Protein AF-A0A9P6A253-F1 (afdb_monomer)

Radius of gyration: 25.04 Å; Cα contacts (8 Å, |Δi|>4): 615; chains: 1; bounding box: 52×41×84 Å

Structure (mmCIF, N/CA/C/O backbone):
data_AF-A0A9P6A253-F1
#
_entry.id   AF-A0A9P6A253-F1
#
loop_
_atom_site.group_PDB
_atom_site.id
_atom_site.type_symbol
_atom_site.label_atom_id
_atom_site.lab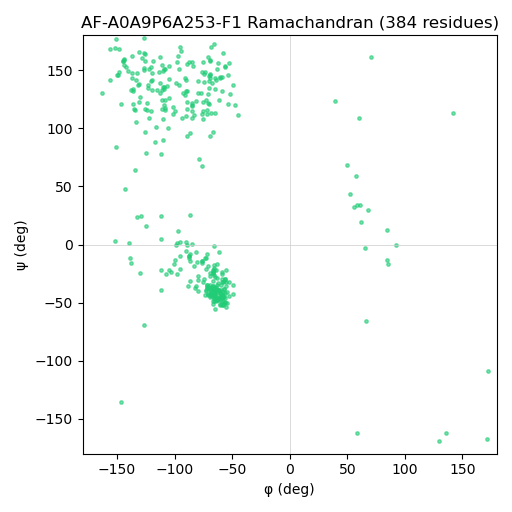el_alt_id
_atom_site.label_comp_id
_atom_site.label_asym_id
_atom_site.label_entity_id
_atom_site.label_seq_id
_atom_site.pdbx_PDB_ins_code
_atom_site.Cartn_x
_atom_site.Cartn_y
_atom_site.Cartn_z
_atom_site.occupancy
_atom_site.B_iso_or_equiv
_atom_site.auth_seq_id
_atom_site.auth_comp_id
_atom_site.auth_asym_id
_atom_site.auth_atom_id
_atom_site.pdbx_PDB_model_num
ATOM 1 N N . MET A 1 1 ? 10.309 4.441 51.495 1.00 34.41 1 MET A N 1
ATOM 2 C CA . MET A 1 1 ? 10.577 3.086 50.970 1.00 34.41 1 MET A CA 1
ATOM 3 C C . MET A 1 1 ? 9.516 2.780 49.929 1.00 34.41 1 MET A C 1
ATOM 5 O O . MET A 1 1 ? 8.402 2.466 50.321 1.00 34.41 1 MET A O 1
ATOM 9 N N . LEU A 1 2 ? 9.832 2.915 48.638 1.00 31.84 2 LEU A N 1
ATOM 10 C CA . LEU A 1 2 ? 9.030 2.256 47.601 1.00 31.84 2 LEU A CA 1
ATOM 11 C C . LEU A 1 2 ? 9.184 0.748 47.802 1.00 31.84 2 LEU A C 1
ATOM 13 O O . LEU A 1 2 ? 10.292 0.277 48.083 1.00 31.84 2 LEU A O 1
ATOM 17 N N . THR A 1 3 ? 8.082 0.005 47.760 1.00 35.00 3 THR A N 1
ATOM 18 C CA . THR A 1 3 ? 8.149 -1.430 48.049 1.00 35.00 3 THR A CA 1
ATOM 19 C C . THR A 1 3 ? 8.785 -2.162 46.869 1.00 35.00 3 THR A C 1
ATOM 21 O O . THR A 1 3 ? 8.600 -1.783 45.713 1.00 35.00 3 THR A O 1
ATOM 24 N N . LYS A 1 4 ? 9.541 -3.238 47.137 1.00 34.53 4 LYS A N 1
ATOM 25 C CA . LYS A 1 4 ? 10.198 -4.029 46.077 1.00 34.53 4 LYS A CA 1
ATOM 26 C C . LYS A 1 4 ? 9.218 -4.545 45.011 1.00 34.53 4 LYS A C 1
ATOM 28 O O . LYS A 1 4 ? 9.653 -4.833 43.907 1.00 34.53 4 LYS A O 1
ATOM 33 N N . ILE A 1 5 ? 7.927 -4.645 45.329 1.00 37.88 5 ILE A N 1
ATOM 34 C CA . ILE A 1 5 ? 6.877 -5.136 44.431 1.00 37.88 5 ILE A CA 1
ATOM 35 C C . ILE A 1 5 ? 6.586 -4.123 43.311 1.00 37.88 5 ILE A C 1
ATOM 37 O O . ILE A 1 5 ? 6.539 -4.514 42.150 1.00 37.88 5 ILE A O 1
ATOM 41 N N . GLU A 1 6 ? 6.497 -2.825 43.614 1.00 33.41 6 GLU A N 1
ATOM 42 C CA . GLU A 1 6 ? 6.322 -1.779 42.588 1.00 33.41 6 GLU A CA 1
ATOM 43 C C . GLU A 1 6 ? 7.568 -1.651 41.703 1.00 33.41 6 GLU A C 1
ATOM 45 O O . GLU A 1 6 ? 7.459 -1.523 40.486 1.00 33.41 6 GLU A O 1
ATOM 50 N N . ALA A 1 7 ? 8.763 -1.774 42.290 1.00 30.56 7 ALA A N 1
ATOM 51 C CA . ALA A 1 7 ? 10.008 -1.807 41.524 1.00 30.56 7 ALA A CA 1
ATOM 52 C C . ALA A 1 7 ? 10.088 -3.034 40.593 1.00 30.56 7 ALA A C 1
ATOM 54 O O . ALA A 1 7 ? 10.577 -2.910 39.475 1.00 30.56 7 ALA A O 1
ATOM 55 N N . ILE A 1 8 ? 9.579 -4.198 41.013 1.00 31.77 8 ILE A N 1
ATOM 56 C CA . ILE A 1 8 ? 9.502 -5.404 40.171 1.00 31.77 8 ILE A CA 1
ATOM 57 C C . ILE A 1 8 ? 8.431 -5.263 39.081 1.00 31.77 8 ILE A C 1
ATOM 59 O O . ILE A 1 8 ? 8.665 -5.725 37.971 1.00 31.77 8 ILE A O 1
ATOM 63 N N . ALA A 1 9 ? 7.309 -4.581 39.333 1.00 34.91 9 ALA A N 1
ATOM 64 C CA . ALA A 1 9 ? 6.329 -4.273 38.288 1.00 34.91 9 ALA A CA 1
ATOM 65 C C . ALA A 1 9 ? 6.906 -3.313 37.227 1.00 34.91 9 ALA A C 1
ATOM 67 O O . ALA A 1 9 ? 6.755 -3.550 36.030 1.00 34.91 9 ALA A O 1
ATOM 68 N N . VAL A 1 10 ? 7.639 -2.275 37.651 1.00 33.97 10 VAL A N 1
ATOM 69 C CA . VAL A 1 10 ? 8.298 -1.324 36.739 1.00 33.97 10 VAL A CA 1
ATOM 70 C C . VAL A 1 10 ? 9.458 -1.974 35.971 1.00 33.97 10 VAL A C 1
ATOM 72 O O . VAL A 1 10 ? 9.550 -1.777 34.763 1.00 33.97 10 VAL A O 1
ATOM 75 N N . LEU A 1 11 ? 10.303 -2.797 36.610 1.00 31.00 11 LEU A N 1
ATOM 76 C CA . LEU A 1 11 ? 11.349 -3.546 35.893 1.00 31.00 11 LEU A CA 1
ATOM 77 C C . LEU A 1 11 ? 10.775 -4.651 34.992 1.00 31.00 11 LEU A C 1
ATOM 79 O O . LEU A 1 11 ? 11.265 -4.828 33.882 1.00 31.00 11 LEU A O 1
ATOM 83 N N . GLY A 1 12 ? 9.731 -5.365 35.421 1.00 30.64 12 GLY A N 1
ATOM 84 C CA . GLY A 1 12 ? 9.059 -6.384 34.609 1.00 30.64 12 GLY A CA 1
ATOM 85 C C . GLY A 1 12 ? 8.433 -5.793 33.344 1.00 30.64 12 GLY A C 1
ATOM 86 O O . GLY A 1 12 ? 8.578 -6.355 32.265 1.00 30.64 12 GLY A O 1
ATOM 87 N N . CYS A 1 13 ? 7.843 -4.599 33.450 1.00 39.53 13 CYS A N 1
ATOM 88 C CA . CYS A 1 13 ? 7.313 -3.841 32.314 1.00 39.53 13 CYS A CA 1
ATOM 89 C C . CYS A 1 13 ? 8.412 -3.153 31.463 1.00 39.53 13 CYS A C 1
ATOM 91 O O . CYS A 1 13 ? 8.151 -2.726 30.340 1.00 39.53 13 CYS A O 1
ATOM 93 N N . MET A 1 14 ? 9.658 -3.053 31.948 1.00 37.88 14 MET A N 1
ATOM 94 C CA . MET A 1 14 ? 10.822 -2.673 31.123 1.00 37.88 14 MET A CA 1
ATOM 95 C C . MET A 1 14 ? 11.428 -3.855 30.348 1.00 37.88 14 MET A C 1
ATOM 97 O O . MET A 1 14 ? 12.161 -3.625 29.392 1.00 37.88 14 MET A O 1
ATOM 101 N N . LEU A 1 15 ? 11.144 -5.098 30.747 1.00 40.91 15 LEU A N 1
ATOM 102 C CA . LEU A 1 15 ? 11.802 -6.313 30.244 1.00 40.91 15 LEU A CA 1
ATOM 103 C C . LEU A 1 15 ? 11.144 -6.939 29.001 1.00 40.91 15 LEU A C 1
ATOM 105 O O . LEU A 1 15 ? 11.637 -7.948 28.507 1.00 40.91 15 LEU A O 1
ATOM 109 N N . LEU A 1 16 ? 10.054 -6.347 28.504 1.00 48.78 16 LEU A N 1
ATOM 110 C CA . LEU A 1 16 ? 9.243 -6.857 27.390 1.00 48.78 16 LEU A CA 1
ATOM 111 C C . LEU A 1 16 ? 8.920 -5.793 26.327 1.00 48.78 16 LEU A C 1
ATOM 113 O O . LEU A 1 16 ? 7.956 -5.938 25.584 1.00 48.78 16 LEU A O 1
ATOM 117 N N . LEU A 1 17 ? 9.728 -4.729 26.214 1.00 57.25 17 LEU A N 1
ATOM 118 C CA . LEU A 1 17 ? 9.681 -3.942 24.981 1.00 57.25 17 LEU A CA 1
ATOM 119 C C . LEU A 1 17 ? 10.327 -4.752 23.867 1.00 57.25 17 LEU A C 1
ATOM 121 O O . LEU A 1 17 ? 11.535 -4.985 23.887 1.00 57.25 17 LEU A O 1
ATOM 125 N N . ILE A 1 18 ? 9.513 -5.107 22.880 1.00 68.88 18 ILE A N 1
ATOM 126 C CA . ILE A 1 18 ? 9.985 -5.338 21.523 1.00 68.88 18 ILE A CA 1
ATOM 127 C C . ILE A 1 18 ? 10.752 -4.078 21.108 1.00 68.88 18 ILE A C 1
ATOM 129 O O . ILE A 1 18 ? 10.243 -2.957 21.178 1.00 68.88 18 ILE A O 1
ATOM 133 N N . VAL A 1 19 ? 12.023 -4.262 20.767 1.00 77.94 19 VAL A N 1
ATOM 134 C CA . VAL A 1 19 ? 12.901 -3.203 20.273 1.00 77.94 19 VAL A CA 1
ATOM 135 C C . VAL A 1 19 ? 13.102 -3.486 18.800 1.00 77.94 19 VAL A C 1
ATOM 137 O O . VAL A 1 19 ? 13.682 -4.517 18.456 1.00 77.94 19 VAL A O 1
ATOM 140 N N . LEU A 1 20 ? 12.638 -2.579 17.937 1.00 85.12 20 LEU A N 1
ATOM 141 C CA . LEU A 1 20 ? 12.891 -2.711 16.508 1.00 85.12 20 LEU A CA 1
ATOM 142 C C . LEU A 1 20 ? 14.395 -2.802 16.225 1.00 85.12 20 LEU A C 1
ATOM 144 O O . LEU A 1 20 ? 15.208 -2.226 16.961 1.00 85.12 20 LEU A O 1
ATOM 148 N N . PRO A 1 21 ? 14.783 -3.450 15.116 1.00 89.88 21 PRO A N 1
ATOM 149 C CA . PRO A 1 21 ? 16.164 -3.449 14.672 1.00 89.88 21 PRO A CA 1
ATOM 150 C C . PRO A 1 21 ? 16.733 -2.028 14.547 1.00 89.88 21 PRO A C 1
ATOM 152 O O . PRO A 1 21 ? 16.005 -1.054 14.341 1.00 89.88 21 PRO A O 1
ATOM 155 N N . SER A 1 22 ? 18.061 -1.900 14.629 1.00 92.50 22 SER A N 1
ATOM 156 C CA . SER A 1 22 ? 18.736 -0.622 14.354 1.00 92.50 22 SER A CA 1
ATOM 157 C C . SER A 1 22 ? 18.389 -0.108 12.951 1.00 92.50 22 SER A C 1
ATOM 159 O O . SER A 1 22 ? 18.183 -0.922 12.056 1.00 92.50 22 SER A O 1
ATOM 161 N N . LEU A 1 23 ? 18.417 1.208 12.711 1.00 93.19 23 LEU A N 1
ATOM 162 C CA . LEU A 1 23 ? 18.104 1.799 11.394 1.00 93.19 23 LEU A CA 1
ATOM 163 C C . LEU A 1 23 ? 18.857 1.141 10.218 1.00 93.19 23 LEU A C 1
ATOM 165 O O . LEU A 1 23 ? 18.297 0.971 9.141 1.00 93.19 23 LEU A O 1
ATOM 169 N N . ARG A 1 24 ? 20.110 0.708 10.427 1.00 95.75 24 ARG A N 1
ATOM 170 C CA . ARG A 1 24 ? 20.897 -0.018 9.412 1.00 95.75 24 ARG A CA 1
ATOM 171 C C . ARG A 1 24 ? 20.328 -1.404 9.092 1.00 95.75 24 ARG A C 1
ATOM 173 O O . ARG A 1 24 ? 20.419 -1.856 7.957 1.00 95.75 24 ARG A O 1
ATOM 180 N N . GLU A 1 25 ? 19.783 -2.077 10.095 1.00 95.69 25 GLU A N 1
ATOM 181 C CA . GLU A 1 25 ? 19.181 -3.401 9.957 1.00 95.69 25 GLU A CA 1
ATOM 182 C C . GLU A 1 25 ? 17.745 -3.306 9.425 1.00 95.69 25 GLU A C 1
ATOM 184 O O . GLU A 1 25 ? 17.367 -4.100 8.572 1.00 95.69 25 GLU A O 1
ATOM 189 N N . GLN A 1 26 ? 16.985 -2.275 9.817 1.00 94.81 26 GLN A N 1
ATOM 190 C CA . GLN A 1 26 ? 15.714 -1.939 9.163 1.00 94.81 26 GLN A CA 1
ATOM 191 C C . GLN A 1 26 ? 15.925 -1.679 7.666 1.00 94.81 26 GLN A C 1
ATOM 193 O O . GLN A 1 26 ? 15.189 -2.218 6.848 1.00 94.81 26 GLN A O 1
ATOM 198 N N . ALA A 1 27 ? 16.968 -0.926 7.293 1.00 96.44 27 ALA A N 1
ATOM 199 C CA . ALA A 1 27 ? 17.306 -0.689 5.892 1.00 96.44 27 ALA A CA 1
ATOM 200 C C . ALA A 1 27 ? 17.585 -1.995 5.122 1.00 96.44 27 ALA A C 1
ATOM 202 O O . ALA A 1 27 ? 17.047 -2.176 4.035 1.00 96.44 27 ALA A O 1
ATOM 203 N N . ARG A 1 28 ? 18.340 -2.938 5.714 1.00 97.75 28 ARG A N 1
ATOM 204 C CA . ARG A 1 28 ? 18.569 -4.276 5.133 1.00 97.75 28 ARG A CA 1
ATOM 205 C C . ARG A 1 28 ? 17.255 -5.035 4.908 1.00 97.75 28 ARG A C 1
ATOM 207 O O . ARG A 1 28 ? 17.060 -5.593 3.836 1.00 97.75 28 ARG A O 1
ATOM 214 N N . ILE A 1 29 ? 16.365 -5.039 5.901 1.00 96.00 29 ILE A N 1
ATOM 215 C CA . ILE A 1 29 ? 15.065 -5.728 5.842 1.00 96.00 29 ILE A CA 1
ATOM 216 C C . ILE A 1 29 ? 14.169 -5.121 4.747 1.00 96.00 29 ILE A C 1
ATOM 218 O O . ILE A 1 29 ? 13.635 -5.849 3.913 1.00 96.00 29 ILE A O 1
ATOM 222 N N . LEU A 1 30 ? 14.067 -3.788 4.697 1.00 95.19 30 LEU A N 1
ATOM 223 C CA . LEU A 1 30 ? 13.322 -3.061 3.663 1.00 95.19 30 LEU A CA 1
ATOM 224 C C . LEU A 1 30 ? 13.866 -3.357 2.255 1.00 95.19 30 LEU A C 1
ATOM 226 O O . LEU A 1 30 ? 13.086 -3.601 1.332 1.00 95.19 30 LEU A O 1
ATOM 230 N N . ASP A 1 31 ? 15.193 -3.383 2.092 1.00 97.75 31 ASP A N 1
ATOM 231 C CA . ASP A 1 31 ? 15.840 -3.729 0.826 1.00 97.75 31 ASP A CA 1
ATOM 232 C C . ASP A 1 31 ? 15.578 -5.185 0.409 1.00 97.75 31 ASP A C 1
ATOM 234 O O . ASP A 1 31 ? 15.313 -5.438 -0.766 1.00 97.75 31 ASP A O 1
ATOM 238 N N . GLU A 1 32 ? 15.571 -6.137 1.344 1.00 97.75 32 GLU A N 1
ATOM 239 C CA . GLU A 1 32 ? 15.253 -7.543 1.059 1.00 97.75 32 GLU A CA 1
ATOM 240 C C . GLU A 1 32 ? 13.795 -7.746 0.635 1.00 97.75 32 GLU A C 1
ATOM 242 O O . GLU A 1 32 ? 13.525 -8.523 -0.289 1.00 97.75 32 GLU A O 1
ATOM 247 N N . TRP A 1 33 ? 12.857 -7.013 1.244 1.00 97.00 33 TRP A N 1
ATOM 248 C CA . TRP A 1 33 ? 11.451 -7.031 0.842 1.00 97.00 33 TRP A CA 1
ATOM 249 C C . TRP A 1 33 ? 11.220 -6.401 -0.535 1.00 97.00 33 TRP A C 1
ATOM 251 O O . TRP A 1 33 ? 10.500 -6.957 -1.368 1.00 97.00 33 TRP A O 1
ATOM 261 N N . LYS A 1 34 ? 11.850 -5.252 -0.793 1.00 96.31 34 LYS A N 1
ATOM 262 C CA . LYS A 1 34 ? 11.895 -4.594 -2.106 1.00 96.31 34 LYS A CA 1
ATOM 263 C C . LYS A 1 34 ? 12.454 -5.550 -3.164 1.00 96.31 34 LYS A C 1
ATOM 265 O O . LYS A 1 34 ? 11.806 -5.773 -4.183 1.00 96.31 34 LYS A O 1
ATOM 270 N N . ASP A 1 35 ? 13.586 -6.202 -2.900 1.00 97.19 35 ASP A N 1
ATOM 271 C CA . ASP A 1 35 ? 14.174 -7.176 -3.825 1.00 97.19 35 ASP A CA 1
ATOM 272 C C . ASP A 1 35 ? 13.261 -8.400 -4.039 1.00 97.19 35 ASP A C 1
ATOM 274 O O . ASP A 1 35 ? 13.204 -8.940 -5.144 1.00 97.19 35 ASP A O 1
ATOM 278 N N . ALA A 1 36 ? 12.519 -8.845 -3.017 1.00 97.06 36 ALA A N 1
ATOM 279 C CA . ALA A 1 36 ? 11.528 -9.916 -3.150 1.00 97.06 36 ALA A CA 1
ATOM 280 C C . ALA A 1 36 ? 10.358 -9.524 -4.064 1.00 97.06 36 ALA A C 1
ATOM 282 O O . ALA A 1 36 ? 9.999 -10.302 -4.952 1.00 97.06 36 ALA A O 1
ATOM 283 N N . ARG A 1 37 ? 9.821 -8.305 -3.915 1.00 96.00 37 ARG A N 1
ATOM 284 C CA . ARG A 1 37 ? 8.790 -7.763 -4.814 1.00 96.00 37 ARG A CA 1
ATOM 285 C C . ARG A 1 37 ? 9.311 -7.610 -6.242 1.00 96.00 37 ARG A C 1
ATOM 287 O O . ARG A 1 37 ? 8.662 -8.080 -7.175 1.00 96.00 37 ARG A O 1
ATOM 294 N N . ILE A 1 38 ? 10.514 -7.056 -6.420 1.00 96.19 38 ILE A N 1
ATOM 295 C CA . ILE A 1 38 ? 11.165 -6.913 -7.732 1.00 96.19 38 ILE A CA 1
ATOM 296 C C . ILE A 1 38 ? 11.329 -8.272 -8.430 1.00 96.19 38 ILE A C 1
ATOM 298 O O . ILE A 1 38 ? 10.987 -8.401 -9.607 1.00 96.19 38 ILE A O 1
ATOM 302 N N . ARG A 1 39 ? 11.778 -9.314 -7.712 1.00 96.00 39 ARG A N 1
ATOM 303 C CA . ARG A 1 39 ? 11.898 -10.681 -8.259 1.00 96.00 39 ARG A CA 1
ATOM 304 C C . ARG A 1 39 ? 10.569 -11.257 -8.767 1.00 96.00 39 ARG A C 1
ATOM 306 O O . ARG A 1 39 ? 10.599 -12.132 -9.629 1.00 96.00 39 ARG A O 1
ATOM 313 N N . ASN A 1 40 ? 9.426 -10.777 -8.273 1.00 95.81 40 ASN A N 1
ATOM 314 C CA . ASN A 1 40 ? 8.099 -11.229 -8.696 1.00 95.81 40 ASN A CA 1
ATOM 315 C C . ASN A 1 40 ? 7.535 -10.468 -9.917 1.00 95.81 40 ASN A C 1
ATOM 317 O O . ASN A 1 40 ? 6.558 -10.922 -10.511 1.00 95.81 40 ASN A O 1
ATOM 321 N N . ILE A 1 41 ? 8.141 -9.351 -10.344 1.00 96.06 41 ILE A N 1
ATOM 322 C CA . ILE A 1 41 ? 7.638 -8.545 -11.475 1.00 96.06 41 ILE A CA 1
ATOM 323 C C . ILE A 1 41 ? 7.434 -9.367 -12.766 1.00 96.06 41 ILE A C 1
ATOM 325 O O . ILE A 1 41 ? 6.390 -9.187 -13.391 1.00 96.06 41 ILE A O 1
ATOM 329 N N . PRO A 1 42 ? 8.309 -10.315 -13.168 1.00 95.00 42 PRO A N 1
ATOM 330 C CA . PRO A 1 42 ? 8.055 -11.161 -14.339 1.00 95.00 42 PRO A CA 1
ATOM 331 C C . PRO A 1 42 ? 6.766 -11.996 -14.247 1.00 95.00 42 PRO A C 1
ATOM 333 O O . PRO A 1 42 ? 6.105 -12.208 -15.265 1.00 95.00 42 PRO A O 1
ATOM 336 N N . ASN A 1 43 ? 6.370 -12.426 -13.043 1.00 95.44 43 ASN A N 1
ATOM 337 C CA . ASN A 1 43 ? 5.104 -13.131 -12.832 1.00 95.44 43 ASN A CA 1
ATOM 338 C C . ASN A 1 43 ? 3.912 -12.176 -12.956 1.00 95.44 43 ASN A C 1
ATOM 340 O O . ASN A 1 43 ? 2.907 -12.549 -13.553 1.00 95.44 43 ASN A O 1
ATOM 344 N N . LEU A 1 44 ? 4.023 -10.945 -12.441 1.00 96.25 44 LEU A N 1
ATOM 345 C CA . LEU A 1 44 ? 2.980 -9.922 -12.581 1.00 96.25 44 LEU A CA 1
ATOM 346 C C . LEU A 1 44 ? 2.808 -9.479 -14.044 1.00 96.25 44 LEU A C 1
ATOM 348 O O . LEU A 1 44 ? 1.681 -9.403 -14.524 1.00 96.25 44 LEU A O 1
ATOM 352 N N . LEU A 1 45 ? 3.909 -9.276 -14.775 1.00 96.56 45 LEU A N 1
ATOM 353 C CA . LEU A 1 45 ? 3.909 -9.030 -16.222 1.00 96.56 45 LEU A CA 1
ATOM 354 C C . LEU A 1 45 ? 3.159 -10.144 -16.971 1.00 96.56 45 LEU A C 1
ATOM 356 O O . LEU A 1 45 ? 2.234 -9.867 -17.733 1.00 96.56 45 LEU A O 1
ATOM 360 N N . GLY A 1 46 ? 3.490 -11.410 -16.688 1.00 96.00 46 GLY A N 1
ATOM 361 C CA . GLY A 1 46 ? 2.794 -12.567 -17.259 1.00 96.00 46 GLY A CA 1
ATOM 362 C C . GLY A 1 46 ? 1.314 -12.659 -16.864 1.00 96.00 46 GLY A C 1
ATOM 363 O O . GLY A 1 46 ? 0.475 -12.934 -17.718 1.00 96.00 46 GLY A O 1
ATOM 364 N N . LYS A 1 47 ? 0.976 -12.385 -15.595 1.00 95.94 47 LYS A N 1
ATOM 365 C CA . LYS A 1 47 ? -0.402 -12.374 -15.069 1.00 95.94 47 LYS A CA 1
ATOM 366 C C . LYS A 1 47 ? -1.280 -11.350 -15.786 1.00 95.94 47 LYS A C 1
ATOM 368 O O . LYS A 1 47 ? -2.440 -11.636 -16.070 1.00 95.94 47 LYS A O 1
ATOM 373 N N . TYR A 1 48 ? -0.724 -10.173 -16.064 1.00 96.00 48 TYR A N 1
ATOM 374 C CA . TYR A 1 48 ? -1.438 -9.044 -16.654 1.00 96.00 48 TYR A CA 1
ATOM 375 C C . TYR A 1 48 ? -1.306 -8.936 -18.180 1.00 96.00 48 TYR A C 1
ATOM 377 O O . TYR A 1 48 ? -1.882 -8.024 -18.767 1.00 96.00 48 TYR A O 1
ATOM 385 N N . GLY A 1 49 ? -0.606 -9.871 -18.833 1.00 94.62 49 GLY A N 1
ATOM 386 C CA . GLY A 1 49 ? -0.454 -9.890 -20.292 1.00 94.62 49 GLY A CA 1
ATOM 387 C C . GLY A 1 49 ? 0.386 -8.732 -20.839 1.00 94.62 49 GLY A C 1
ATOM 388 O O . GLY A 1 49 ? 0.151 -8.284 -21.955 1.00 94.62 49 GLY A O 1
ATOM 389 N N . VAL A 1 50 ? 1.340 -8.236 -20.047 1.00 94.31 50 VAL A N 1
ATOM 390 C CA . VAL A 1 50 ? 2.205 -7.097 -20.377 1.00 94.31 50 VAL A CA 1
ATOM 391 C C . VAL A 1 50 ? 3.627 -7.603 -20.631 1.00 94.31 50 VAL A C 1
ATOM 393 O O . VAL A 1 50 ? 4.157 -8.389 -19.844 1.00 94.31 50 VAL A O 1
ATOM 396 N N . ASP A 1 51 ? 4.273 -7.143 -21.705 1.00 94.94 51 ASP A N 1
ATOM 397 C CA . ASP A 1 51 ? 5.646 -7.554 -22.027 1.00 94.94 51 ASP A CA 1
ATOM 398 C C . ASP A 1 51 ? 6.715 -6.772 -21.244 1.00 94.94 51 ASP A C 1
ATOM 400 O O . ASP A 1 51 ? 7.720 -7.355 -20.815 1.00 94.94 51 ASP A O 1
ATOM 404 N N . GLY A 1 52 ? 6.494 -5.473 -21.012 1.00 95.69 52 GLY A N 1
ATOM 405 C CA . GLY A 1 52 ? 7.360 -4.646 -20.172 1.00 95.69 52 GLY A CA 1
ATOM 406 C C . GLY A 1 52 ? 6.642 -3.567 -19.362 1.00 95.69 52 GLY A C 1
ATOM 407 O O . GLY A 1 52 ? 5.539 -3.138 -19.682 1.00 95.69 52 GLY A O 1
ATOM 408 N N . TRP A 1 53 ? 7.284 -3.116 -18.289 1.00 96.12 53 TRP A N 1
ATOM 409 C CA . TRP A 1 53 ? 6.792 -2.058 -17.410 1.00 96.12 53 TRP A CA 1
ATOM 410 C C . TRP A 1 53 ? 7.839 -0.954 -17.322 1.00 96.12 53 TRP A C 1
ATOM 412 O O . TRP A 1 53 ? 8.959 -1.195 -16.863 1.00 96.12 53 TRP A O 1
ATOM 422 N N . LEU A 1 54 ? 7.482 0.235 -17.810 1.00 94.81 54 LEU A N 1
ATOM 423 C CA . LEU A 1 54 ? 8.364 1.394 -17.870 1.00 94.81 54 LEU A CA 1
ATOM 424 C C . LEU A 1 54 ? 7.987 2.412 -16.792 1.00 94.81 54 LEU A C 1
ATOM 426 O O . LEU A 1 54 ? 6.858 2.893 -16.739 1.00 94.81 54 LEU A O 1
ATOM 430 N N . MET A 1 55 ? 8.973 2.794 -15.988 1.00 93.12 55 MET A N 1
ATOM 431 C CA . MET A 1 55 ? 8.929 3.947 -15.095 1.00 93.12 55 MET A CA 1
ATOM 432 C C . MET A 1 55 ? 9.869 5.028 -15.634 1.00 93.12 55 MET A C 1
ATOM 434 O O . MET A 1 55 ? 11.008 4.729 -15.990 1.00 93.12 55 MET A O 1
ATOM 438 N N . SER A 1 56 ? 9.419 6.282 -15.648 1.00 91.62 56 SER A N 1
ATOM 439 C CA . SER A 1 56 ? 10.253 7.468 -15.888 1.00 91.62 56 SER A CA 1
ATOM 440 C C . SER A 1 56 ? 9.864 8.543 -14.890 1.00 91.62 56 SER A C 1
ATOM 442 O O . SER A 1 56 ? 8.679 8.802 -14.690 1.00 91.62 56 SER A O 1
ATOM 444 N N . GLN A 1 57 ? 10.862 9.136 -14.251 1.00 91.44 57 GLN A N 1
ATOM 445 C CA . GLN A 1 57 ? 10.678 10.071 -13.148 1.00 91.44 57 GLN A CA 1
ATOM 446 C C . GLN A 1 57 ? 11.878 11.003 -13.016 1.00 91.44 57 GLN A C 1
ATOM 448 O O . GLN A 1 57 ? 12.941 10.737 -13.587 1.00 91.44 57 GLN A O 1
ATOM 453 N N . ARG A 1 58 ? 11.744 12.057 -12.206 1.00 90.44 58 ARG A N 1
ATOM 454 C CA . ARG A 1 58 ? 12.865 12.931 -11.838 1.00 90.44 58 ARG A CA 1
ATOM 455 C C . ARG A 1 58 ? 12.929 13.157 -10.332 1.00 90.44 58 ARG A C 1
ATOM 457 O O . ARG A 1 58 ? 11.963 12.900 -9.630 1.00 90.44 58 ARG A O 1
ATOM 464 N N . GLU A 1 59 ? 14.057 13.686 -9.884 1.00 89.69 59 GLU A N 1
ATOM 465 C CA . GLU A 1 59 ? 14.263 14.261 -8.549 1.00 89.69 59 GLU A CA 1
ATOM 466 C C . GLU A 1 59 ? 13.125 15.221 -8.166 1.00 89.69 59 GLU A C 1
ATOM 468 O O . GLU A 1 59 ? 12.877 16.203 -8.875 1.00 89.69 59 GLU A O 1
ATOM 473 N N . HIS A 1 60 ? 12.423 14.902 -7.075 1.00 88.00 60 HIS A N 1
ATOM 474 C CA . HIS A 1 60 ? 11.222 15.587 -6.573 1.00 88.00 60 HIS A CA 1
ATOM 475 C C . HIS A 1 60 ? 10.008 15.557 -7.533 1.00 88.00 60 HIS A C 1
ATOM 477 O O . HIS A 1 60 ? 9.091 16.381 -7.438 1.00 88.00 60 HIS A O 1
ATOM 483 N N . ALA A 1 61 ? 10.014 14.624 -8.484 1.00 88.94 61 ALA A N 1
ATOM 484 C CA . ALA A 1 61 ? 8.935 14.287 -9.408 1.00 88.94 61 ALA A CA 1
ATOM 485 C C . ALA A 1 61 ? 8.918 12.761 -9.642 1.00 88.94 61 ALA A C 1
ATOM 487 O O . ALA A 1 61 ? 8.923 12.280 -10.781 1.00 88.94 61 ALA A O 1
ATOM 488 N N . GLU A 1 62 ? 8.984 12.023 -8.536 1.00 90.00 62 GLU A N 1
ATOM 489 C CA . GLU A 1 62 ? 8.967 10.567 -8.451 1.00 90.00 62 GLU A CA 1
ATOM 490 C C . GLU A 1 62 ? 7.625 9.988 -8.928 1.00 90.00 62 GLU A C 1
ATOM 492 O O . GLU A 1 62 ? 6.559 10.541 -8.645 1.00 90.00 62 GLU A O 1
ATOM 497 N N . ASP A 1 63 ? 7.657 8.840 -9.611 1.00 90.12 63 ASP A N 1
ATOM 498 C CA . ASP A 1 63 ? 6.433 8.057 -9.822 1.00 90.12 63 ASP A CA 1
ATOM 499 C C . ASP A 1 63 ? 5.987 7.468 -8.475 1.00 90.12 63 ASP A C 1
ATOM 501 O O . ASP A 1 63 ? 6.824 7.099 -7.653 1.00 90.12 63 ASP A O 1
ATOM 505 N N . VAL A 1 64 ? 4.681 7.329 -8.231 1.00 87.19 64 VAL A N 1
ATOM 506 C CA . VAL A 1 64 ? 4.180 6.770 -6.960 1.00 87.19 64 VAL A CA 1
ATOM 507 C C . VAL A 1 64 ? 4.758 5.383 -6.658 1.00 87.19 64 VAL A C 1
ATOM 509 O O . VAL A 1 64 ? 5.028 5.080 -5.503 1.00 87.19 64 VAL A O 1
ATOM 512 N N . ILE A 1 65 ? 5.048 4.573 -7.680 1.00 91.06 65 ILE A N 1
ATOM 513 C CA . ILE A 1 65 ? 5.646 3.242 -7.519 1.00 91.06 65 ILE A CA 1
ATOM 514 C C . ILE A 1 65 ? 7.082 3.313 -6.964 1.00 91.06 65 ILE A C 1
ATOM 516 O O . ILE A 1 65 ? 7.531 2.343 -6.356 1.00 91.06 65 ILE A O 1
ATOM 520 N N . TRP A 1 66 ? 7.799 4.441 -7.115 1.00 91.50 66 TRP A N 1
ATOM 521 C CA . TRP A 1 66 ? 9.187 4.641 -6.657 1.00 91.50 66 TRP A CA 1
ATOM 522 C C . TRP A 1 66 ? 9.416 4.230 -5.205 1.00 91.50 66 TRP A C 1
ATOM 524 O O . TRP A 1 66 ? 10.405 3.569 -4.885 1.00 91.50 66 TRP A O 1
ATOM 534 N N . TRP A 1 67 ? 8.482 4.586 -4.328 1.00 90.69 67 TRP A N 1
ATOM 535 C CA . TRP A 1 67 ? 8.582 4.347 -2.892 1.00 90.69 67 TRP A CA 1
ATOM 536 C C . TRP A 1 67 ? 8.613 2.848 -2.541 1.00 90.69 67 TRP A C 1
ATOM 538 O O . TRP A 1 67 ? 9.207 2.480 -1.531 1.00 90.69 67 TRP A O 1
ATOM 548 N N . SER A 1 68 ? 8.107 1.993 -3.438 1.00 92.50 68 SER A N 1
ATOM 549 C CA . SER A 1 68 ? 8.078 0.525 -3.343 1.00 92.50 68 SER A CA 1
ATOM 550 C C . SER A 1 68 ? 9.211 -0.192 -4.113 1.00 92.50 68 SER A C 1
ATOM 552 O O . SER A 1 68 ? 9.239 -1.424 -4.161 1.00 92.50 68 SER A O 1
ATOM 554 N N . ILE A 1 69 ? 10.125 0.539 -4.767 1.00 92.56 69 ILE A N 1
ATOM 555 C CA . ILE A 1 69 ? 11.239 0.008 -5.600 1.00 92.56 69 ILE A CA 1
ATOM 556 C C . ILE A 1 69 ? 12.606 0.617 -5.242 1.00 92.56 69 ILE A C 1
ATOM 558 O O . ILE A 1 69 ? 13.641 0.000 -5.502 1.00 92.56 69 ILE A O 1
ATOM 562 N N . LYS A 1 70 ? 12.645 1.820 -4.662 1.00 94.12 70 LYS A N 1
ATOM 563 C CA . LYS A 1 70 ? 13.880 2.491 -4.236 1.00 94.12 70 LYS A CA 1
ATOM 564 C C . LYS A 1 70 ? 14.612 1.701 -3.151 1.00 94.12 70 LYS A C 1
ATOM 566 O O . LYS A 1 70 ? 13.981 0.965 -2.393 1.00 94.12 70 LYS A O 1
ATOM 571 N N . ASN A 1 71 ? 15.925 1.897 -3.009 1.00 95.44 71 ASN A N 1
ATOM 572 C CA . ASN A 1 71 ? 16.612 1.332 -1.848 1.00 95.44 71 ASN A CA 1
ATOM 573 C C . ASN A 1 71 ? 16.182 2.053 -0.563 1.00 95.44 71 ASN A C 1
ATOM 575 O O . ASN A 1 71 ? 15.748 3.213 -0.585 1.00 95.44 71 ASN A O 1
ATOM 579 N N . ALA A 1 72 ? 16.345 1.398 0.583 1.00 95.06 72 ALA A N 1
ATOM 580 C CA . ALA A 1 72 ? 15.998 1.990 1.873 1.00 95.06 72 ALA A CA 1
ATOM 581 C C . ALA A 1 72 ? 16.765 3.300 2.158 1.00 95.06 72 ALA A C 1
ATOM 583 O O . ALA A 1 72 ? 16.231 4.200 2.804 1.00 95.06 72 ALA A O 1
ATOM 584 N N . THR A 1 73 ? 17.987 3.434 1.628 1.00 95.12 73 THR A N 1
ATOM 585 C CA . THR A 1 73 ? 18.850 4.621 1.770 1.00 95.12 73 THR A CA 1
ATOM 586 C C . THR A 1 73 ? 18.675 5.687 0.684 1.00 95.12 73 THR A C 1
ATOM 588 O O . THR A 1 73 ? 19.300 6.741 0.783 1.00 95.12 73 THR A O 1
ATOM 591 N N . ASP A 1 74 ? 17.870 5.432 -0.350 1.00 93.62 74 ASP A N 1
ATOM 592 C CA . ASP A 1 74 ? 17.587 6.414 -1.400 1.00 93.62 74 ASP A CA 1
ATOM 593 C C . ASP A 1 74 ? 16.430 7.305 -0.920 1.00 93.62 74 ASP A C 1
ATOM 595 O O . ASP A 1 74 ? 15.326 6.807 -0.698 1.00 93.62 74 ASP A O 1
ATOM 599 N N . PHE A 1 75 ? 16.661 8.602 -0.708 1.00 90.19 75 PHE A N 1
ATOM 600 C CA . PHE A 1 75 ? 15.630 9.521 -0.191 1.00 90.19 75 PHE A CA 1
ATOM 601 C C . PHE A 1 75 ? 14.776 10.144 -1.306 1.00 90.19 75 PHE A C 1
ATOM 603 O O . PHE A 1 75 ? 13.565 10.268 -1.145 1.00 90.19 75 PHE A O 1
ATOM 610 N N . ASP A 1 76 ? 15.394 10.421 -2.453 1.00 89.38 76 ASP A N 1
ATOM 611 C CA . ASP A 1 76 ? 14.801 11.030 -3.647 1.00 89.38 76 ASP A CA 1
ATOM 612 C C . ASP A 1 76 ? 15.310 10.285 -4.895 1.00 89.38 76 ASP A C 1
ATOM 614 O O . ASP A 1 76 ? 16.331 9.586 -4.843 1.00 89.38 76 ASP A O 1
ATOM 618 N N . ALA A 1 77 ? 14.643 10.430 -6.042 1.00 85.56 77 ALA A N 1
ATOM 619 C CA . ALA A 1 77 ? 15.191 9.938 -7.302 1.00 85.56 77 ALA A CA 1
ATOM 620 C C . ALA A 1 77 ? 16.351 10.835 -7.762 1.00 85.56 77 ALA A C 1
ATOM 622 O O . ALA A 1 77 ? 16.189 12.029 -7.964 1.00 85.56 77 ALA A O 1
ATOM 623 N N . HIS A 1 78 ? 17.538 10.281 -8.005 1.00 82.00 78 HIS A N 1
ATOM 624 C CA . HIS A 1 78 ? 18.630 11.082 -8.562 1.00 82.00 78 HIS A CA 1
ATOM 625 C C . HIS A 1 78 ? 18.416 11.348 -10.061 1.00 82.00 78 HIS A C 1
ATOM 627 O O . HIS A 1 78 ? 18.404 10.401 -10.854 1.00 82.00 78 HIS A O 1
ATOM 633 N N . ARG A 1 79 ? 18.366 12.631 -10.468 1.00 89.38 79 ARG A N 1
ATOM 634 C CA . ARG A 1 79 ? 18.251 13.067 -11.885 1.00 89.38 79 ARG A CA 1
ATOM 635 C C . ARG A 1 79 ? 16.993 12.498 -12.569 1.00 89.38 79 ARG A C 1
ATOM 637 O O . ARG A 1 79 ? 16.074 12.074 -11.877 1.00 89.38 79 ARG A O 1
ATOM 644 N N . ARG A 1 80 ? 16.905 12.484 -13.912 1.00 91.69 80 ARG A N 1
ATOM 645 C CA . ARG A 1 80 ? 15.923 11.609 -14.577 1.00 91.69 80 ARG A CA 1
ATOM 646 C C . ARG A 1 80 ? 16.377 10.164 -14.394 1.00 91.69 80 ARG A C 1
ATOM 648 O O . ARG A 1 80 ? 17.465 9.795 -14.834 1.00 91.69 80 ARG A O 1
ATOM 655 N N . THR A 1 81 ? 15.525 9.359 -13.774 1.00 92.94 81 THR A N 1
ATOM 656 C CA . THR A 1 81 ? 15.698 7.912 -13.650 1.00 92.94 81 THR A CA 1
ATOM 657 C C . THR A 1 81 ? 14.635 7.226 -14.498 1.00 92.94 81 THR A C 1
ATOM 659 O O . THR A 1 81 ? 13.445 7.470 -14.313 1.00 92.94 81 THR A O 1
ATOM 662 N N . ILE A 1 82 ? 15.073 6.359 -15.409 1.00 93.69 82 ILE A N 1
ATOM 663 C CA . ILE A 1 82 ? 14.208 5.502 -16.225 1.00 93.69 82 ILE A CA 1
ATOM 664 C C . ILE A 1 82 ? 14.493 4.056 -15.829 1.00 93.69 82 ILE A C 1
ATOM 666 O O . ILE A 1 82 ? 15.660 3.669 -15.743 1.00 93.69 82 ILE A O 1
ATOM 670 N N . ILE A 1 83 ? 13.453 3.261 -15.591 1.00 94.81 83 ILE A N 1
ATOM 671 C CA . ILE A 1 83 ? 13.570 1.838 -15.258 1.00 94.81 83 ILE A CA 1
ATOM 672 C C . ILE A 1 83 ? 12.621 1.051 -16.158 1.00 94.81 83 ILE A C 1
ATOM 674 O O . ILE A 1 83 ? 11.419 1.307 -16.157 1.00 94.81 83 ILE A O 1
ATOM 678 N N . LEU A 1 84 ? 13.161 0.091 -16.910 1.00 95.94 84 LEU A N 1
ATOM 679 C CA . LEU A 1 84 ? 12.390 -0.855 -17.713 1.00 95.94 84 LEU A CA 1
ATOM 680 C C . LEU A 1 84 ? 12.511 -2.254 -17.112 1.00 95.94 84 LEU A C 1
ATOM 682 O O . LEU A 1 84 ? 13.590 -2.848 -17.111 1.00 95.94 84 LEU A O 1
ATOM 686 N N . PHE A 1 85 ? 11.387 -2.802 -16.665 1.00 96.38 85 PHE A N 1
ATOM 687 C CA . PHE A 1 85 ? 11.230 -4.236 -16.447 1.00 96.38 85 PHE A CA 1
ATOM 688 C C . PHE A 1 85 ? 10.687 -4.883 -17.715 1.00 96.38 85 PHE A C 1
ATOM 690 O O . PHE A 1 85 ? 9.830 -4.311 -18.381 1.00 96.38 85 PHE A O 1
ATOM 697 N N . HIS A 1 86 ? 11.132 -6.093 -18.030 1.00 95.44 86 HIS A N 1
ATOM 698 C CA . HIS A 1 86 ? 10.560 -6.902 -19.109 1.00 95.44 86 HIS A CA 1
ATOM 699 C C . HIS A 1 86 ? 10.570 -8.394 -18.771 1.00 95.44 86 HIS A C 1
ATOM 701 O O . HIS A 1 86 ? 11.330 -8.847 -17.907 1.00 95.44 86 HIS A O 1
ATOM 707 N N . ASN A 1 87 ? 9.693 -9.144 -19.443 1.00 90.56 87 ASN A N 1
ATOM 708 C CA . ASN A 1 87 ? 9.560 -10.598 -19.313 1.00 90.56 87 ASN A CA 1
ATOM 709 C C . ASN A 1 87 ? 10.362 -11.384 -20.380 1.00 90.56 87 ASN A C 1
ATOM 711 O O . ASN A 1 87 ? 10.484 -12.611 -20.284 1.00 90.56 87 ASN A O 1
ATOM 715 N N . LYS A 1 88 ? 10.903 -10.702 -21.403 1.00 88.44 88 LYS A N 1
ATOM 716 C CA . LYS A 1 88 ? 11.566 -11.343 -22.544 1.00 88.44 88 LYS A CA 1
ATOM 717 C C . LYS A 1 88 ? 12.896 -11.950 -22.103 1.00 88.44 88 LYS A C 1
ATOM 719 O O . LYS A 1 88 ? 13.756 -11.295 -21.518 1.00 88.44 88 LYS A O 1
ATOM 724 N N . ARG A 1 89 ? 13.115 -13.222 -22.442 1.00 81.88 89 ARG A N 1
ATOM 725 C CA . ARG A 1 89 ? 14.406 -13.881 -22.206 1.00 81.88 89 ARG A CA 1
ATOM 726 C C . ARG A 1 89 ? 15.454 -13.332 -23.171 1.00 81.88 89 ARG A C 1
ATOM 728 O O . ARG A 1 89 ? 15.392 -13.610 -24.364 1.00 81.88 89 ARG A O 1
ATOM 735 N N . SER A 1 90 ? 16.439 -12.612 -22.642 1.00 80.19 90 SER A N 1
ATOM 736 C CA . SER A 1 90 ? 17.605 -12.131 -23.382 1.00 80.19 90 SER A CA 1
ATOM 737 C C . SER A 1 90 ? 18.875 -12.355 -22.567 1.00 80.19 90 SER A C 1
ATOM 739 O O . SER A 1 90 ? 18.926 -12.025 -21.387 1.00 80.19 90 SER A O 1
ATOM 741 N N . GLU A 1 91 ? 19.921 -12.890 -23.198 1.00 77.62 91 GLU A N 1
ATOM 742 C CA . GLU A 1 91 ? 21.254 -13.006 -22.581 1.00 77.62 91 GLU A CA 1
ATOM 743 C C . GLU A 1 91 ? 22.002 -11.662 -22.541 1.00 77.62 91 GLU A C 1
ATOM 745 O O . GLU A 1 91 ? 22.994 -11.526 -21.831 1.00 77.62 91 GLU A O 1
ATOM 750 N N . LYS A 1 92 ? 21.549 -10.673 -23.327 1.00 84.31 92 LYS A N 1
ATOM 751 C CA . LYS A 1 92 ? 22.220 -9.373 -23.504 1.00 84.31 92 LYS A CA 1
ATOM 752 C C . LYS A 1 92 ? 21.510 -8.213 -22.813 1.00 84.31 92 LYS A C 1
ATOM 754 O O . LYS A 1 92 ? 22.151 -7.210 -22.524 1.00 84.31 92 LYS A O 1
ATOM 759 N N . LEU A 1 93 ? 20.202 -8.334 -22.590 1.00 89.94 93 LEU A N 1
ATOM 760 C CA . LEU A 1 93 ? 19.363 -7.297 -21.994 1.00 89.94 93 LEU A CA 1
ATOM 761 C C . LEU A 1 93 ? 18.828 -7.819 -20.650 1.00 89.94 93 LEU A C 1
ATOM 763 O O . LEU A 1 93 ? 17.902 -8.634 -20.657 1.00 89.94 93 LEU A O 1
ATOM 767 N N . PRO A 1 94 ? 19.418 -7.412 -19.508 1.00 92.56 94 PRO A N 1
ATOM 768 C CA . PRO A 1 94 ? 18.947 -7.819 -18.186 1.00 92.56 94 PRO A CA 1
ATOM 769 C C . PRO A 1 94 ? 17.581 -7.190 -17.878 1.00 92.56 94 PRO A C 1
ATOM 771 O O . PRO A 1 94 ? 17.116 -6.317 -18.603 1.00 92.56 94 PRO A O 1
ATOM 774 N N . SER A 1 95 ? 16.932 -7.623 -16.800 1.00 92.81 95 SER A N 1
ATOM 775 C CA . SER A 1 95 ? 15.672 -7.053 -16.309 1.00 92.81 95 SER A CA 1
ATOM 776 C C . SER A 1 95 ? 15.778 -6.906 -14.783 1.00 92.81 95 SER A C 1
ATOM 778 O O . SER A 1 95 ? 16.034 -7.918 -14.124 1.00 92.81 95 SER A O 1
ATOM 780 N N . PRO A 1 96 ? 15.638 -5.696 -14.203 1.00 95.00 96 PRO A N 1
ATOM 781 C CA . PRO A 1 96 ? 15.438 -4.408 -14.874 1.00 95.00 96 PRO A CA 1
ATOM 782 C C . PRO A 1 96 ? 16.670 -3.880 -15.626 1.00 95.00 96 PRO A C 1
ATOM 784 O O . PRO A 1 96 ? 17.810 -4.233 -15.323 1.00 95.00 96 PRO A O 1
ATOM 787 N N . ILE A 1 97 ? 16.422 -2.942 -16.539 1.00 95.50 97 ILE A N 1
ATOM 788 C CA . ILE A 1 97 ? 17.418 -2.014 -17.093 1.00 95.50 97 ILE A CA 1
ATOM 789 C C . ILE A 1 97 ? 17.147 -0.634 -16.487 1.00 95.50 97 ILE A C 1
ATOM 791 O O . ILE A 1 97 ? 15.988 -0.232 -16.376 1.00 95.50 97 ILE A O 1
ATOM 795 N N . LYS A 1 98 ? 18.195 0.081 -16.063 1.00 94.81 98 LYS A N 1
ATOM 796 C CA . LYS A 1 98 ? 18.087 1.394 -15.412 1.00 94.81 98 LYS A CA 1
ATOM 797 C C . LYS A 1 98 ? 19.015 2.409 -16.070 1.00 94.81 98 LYS A C 1
ATOM 799 O O . LYS A 1 98 ? 20.225 2.200 -16.106 1.00 94.81 98 LYS A O 1
ATOM 804 N N . TRP A 1 99 ? 18.453 3.542 -16.476 1.00 95.06 99 TRP A N 1
ATOM 805 C CA . TRP A 1 99 ? 19.186 4.703 -16.982 1.00 95.06 99 TRP A CA 1
ATOM 806 C C . TRP A 1 99 ? 19.056 5.870 -16.000 1.00 95.06 99 TRP A C 1
ATOM 808 O O . TRP A 1 99 ? 17.982 6.097 -15.440 1.00 95.06 99 TRP A O 1
ATOM 818 N N . VAL A 1 100 ? 20.148 6.607 -15.781 1.00 93.75 100 VAL A N 1
ATOM 819 C CA . VAL A 1 100 ? 20.192 7.781 -14.892 1.00 93.75 100 VAL A CA 1
ATOM 820 C C . VAL A 1 100 ? 20.909 8.920 -15.608 1.00 93.75 100 VAL A C 1
ATOM 822 O O . VAL A 1 100 ? 22.132 8.910 -15.745 1.00 93.75 100 VAL A O 1
ATOM 825 N N . ASP A 1 101 ? 20.149 9.910 -16.067 1.00 91.88 101 ASP A N 1
ATOM 826 C CA . ASP A 1 101 ? 20.628 10.957 -16.972 1.00 91.88 101 ASP A CA 1
ATOM 827 C C . ASP A 1 101 ? 19.891 12.295 -16.740 1.00 91.88 101 ASP A C 1
ATOM 829 O O . ASP A 1 101 ? 18.906 12.376 -16.018 1.00 91.88 101 ASP A O 1
ATOM 833 N N . ASN A 1 102 ? 20.388 13.382 -17.324 1.00 88.12 102 ASN A N 1
ATOM 834 C CA . ASN A 1 102 ? 19.677 14.657 -17.492 1.00 88.12 102 ASN A CA 1
ATOM 835 C C . ASN A 1 102 ? 19.938 15.290 -18.880 1.00 88.12 102 ASN A C 1
ATOM 837 O O . ASN A 1 102 ? 19.456 16.388 -19.146 1.00 88.12 102 ASN A O 1
ATOM 841 N N . THR A 1 103 ? 20.718 14.634 -19.745 1.00 89.38 103 THR A N 1
ATOM 842 C CA . THR A 1 103 ? 21.255 15.181 -21.004 1.00 89.38 103 THR A CA 1
ATOM 843 C C . THR A 1 103 ? 20.482 14.747 -22.252 1.00 89.38 103 THR A C 1
ATOM 845 O O . THR A 1 103 ? 20.631 15.374 -23.296 1.00 89.38 103 THR A O 1
ATOM 848 N N . GLY A 1 104 ? 19.656 13.699 -22.153 1.00 88.50 104 GLY A N 1
ATOM 849 C CA . GLY A 1 104 ? 18.976 13.055 -23.283 1.00 88.50 104 GLY A CA 1
ATOM 850 C C . GLY A 1 104 ? 19.755 11.877 -23.882 1.00 88.50 104 GLY A C 1
ATOM 851 O O . GLY A 1 104 ? 19.267 11.232 -24.806 1.00 88.50 104 GLY A O 1
ATOM 852 N N . SER A 1 105 ? 20.935 11.555 -23.344 1.00 91.56 105 SER A N 1
ATOM 853 C CA . SER A 1 105 ? 21.757 10.417 -23.780 1.00 91.56 105 SER A CA 1
ATOM 854 C C . SER A 1 105 ? 21.115 9.055 -23.496 1.00 91.56 105 SER A C 1
ATOM 856 O O . SER A 1 105 ? 21.427 8.092 -24.190 1.00 91.56 105 SER A O 1
ATOM 858 N N . ALA A 1 106 ? 20.177 8.978 -22.546 1.00 93.69 106 ALA A N 1
ATOM 859 C CA . ALA A 1 106 ? 19.400 7.765 -22.285 1.00 93.69 106 ALA A CA 1
ATOM 860 C C . ALA A 1 106 ? 18.398 7.408 -23.404 1.00 93.69 106 ALA A C 1
ATOM 862 O O . ALA A 1 106 ? 18.032 6.241 -23.538 1.00 93.69 106 ALA A O 1
ATOM 863 N N . TRP A 1 107 ? 17.938 8.375 -24.212 1.00 94.81 107 TRP A N 1
ATOM 864 C CA . TRP A 1 107 ? 16.854 8.122 -25.171 1.00 94.81 107 TRP A CA 1
ATOM 865 C C . TRP A 1 107 ? 17.230 7.159 -26.304 1.00 94.81 107 TRP A C 1
ATOM 867 O O . TRP A 1 107 ? 16.486 6.200 -26.497 1.00 94.81 107 TRP A O 1
ATOM 877 N N . PRO A 1 108 ? 18.369 7.310 -27.014 1.00 94.81 108 PRO A N 1
ATOM 878 C CA . PRO A 1 108 ? 18.727 6.380 -28.087 1.00 94.81 108 PRO A CA 1
ATOM 879 C C . PRO A 1 108 ? 18.931 4.944 -27.588 1.00 94.81 108 PRO A C 1
ATOM 881 O O . PRO A 1 108 ? 18.622 3.991 -28.303 1.00 94.81 108 PRO A O 1
ATOM 884 N N . GLU A 1 109 ? 19.427 4.780 -26.358 1.00 94.56 109 GLU A N 1
ATOM 885 C CA . GLU A 1 109 ? 19.623 3.468 -25.737 1.00 94.56 109 GLU A CA 1
ATOM 886 C C . GLU A 1 109 ? 18.284 2.816 -25.362 1.00 94.56 109 GLU A C 1
ATOM 888 O O . GLU A 1 109 ? 18.079 1.635 -25.653 1.00 94.56 109 GLU A O 1
ATOM 893 N N . LEU A 1 110 ? 17.343 3.590 -24.805 1.00 95.31 110 LEU A N 1
ATOM 894 C CA . LEU A 1 110 ? 15.977 3.137 -24.539 1.00 95.31 110 LEU A CA 1
ATOM 895 C C . LEU A 1 110 ? 15.255 2.742 -25.836 1.00 95.31 110 LEU A C 1
ATOM 897 O O . LEU A 1 110 ? 14.709 1.644 -25.896 1.00 95.31 110 LEU A O 1
ATOM 901 N N . THR A 1 111 ? 15.300 3.569 -26.886 1.00 94.31 111 THR A N 1
ATOM 902 C CA . THR A 1 111 ? 14.691 3.246 -28.190 1.00 94.31 111 THR A CA 1
ATOM 903 C C . THR A 1 111 ? 15.265 1.952 -28.763 1.00 94.31 111 THR A C 1
ATOM 905 O O . THR A 1 111 ? 14.512 1.019 -29.030 1.00 94.31 111 THR A O 1
ATOM 908 N N . THR A 1 112 ? 16.598 1.838 -28.842 1.00 93.75 112 THR A N 1
ATOM 909 C CA . THR A 1 112 ? 17.281 0.622 -29.330 1.00 93.75 112 THR A CA 1
ATOM 910 C C . THR A 1 112 ? 16.889 -0.612 -28.509 1.00 93.75 112 THR A C 1
ATOM 912 O O . THR A 1 112 ? 16.717 -1.705 -29.050 1.00 93.75 112 THR A O 1
ATOM 915 N N . THR A 1 113 ? 16.727 -0.451 -27.194 1.00 94.88 113 THR A N 1
ATOM 916 C CA . THR A 1 113 ? 16.301 -1.520 -26.284 1.00 94.88 113 THR A CA 1
ATOM 917 C C . THR A 1 113 ? 14.867 -1.962 -26.577 1.00 94.88 113 THR A C 1
ATOM 919 O O . THR A 1 113 ? 14.627 -3.157 -26.735 1.00 94.88 113 THR A O 1
ATOM 922 N N . LEU A 1 114 ? 13.922 -1.026 -26.705 1.00 93.88 114 LEU A N 1
ATOM 923 C CA . LEU A 1 114 ? 12.520 -1.329 -27.005 1.00 93.88 114 LEU A CA 1
ATOM 924 C C . LEU A 1 114 ? 12.350 -1.961 -28.401 1.00 93.88 114 LEU A C 1
ATOM 926 O O . LEU A 1 114 ? 11.627 -2.947 -28.537 1.00 93.88 114 LEU A O 1
ATOM 930 N N . GLU A 1 115 ? 13.066 -1.460 -29.412 1.00 91.00 115 GLU A N 1
ATOM 931 C CA . GLU A 1 115 ? 13.122 -2.038 -30.766 1.00 91.00 115 GLU A CA 1
ATOM 932 C C . GLU A 1 115 ? 13.700 -3.462 -30.772 1.00 91.00 115 GLU A C 1
ATOM 934 O O . GLU A 1 115 ? 13.201 -4.335 -31.482 1.00 91.00 115 GLU A O 1
ATOM 939 N N . THR A 1 116 ? 14.733 -3.720 -29.961 1.00 92.31 116 THR A N 1
ATOM 940 C CA . THR A 1 116 ? 15.357 -5.049 -29.833 1.00 92.31 116 THR A CA 1
ATOM 941 C C . THR A 1 116 ? 14.449 -6.043 -29.109 1.00 92.31 116 THR A C 1
ATOM 943 O O . THR A 1 116 ? 14.455 -7.230 -29.437 1.00 92.31 116 THR A O 1
ATOM 946 N N . LEU A 1 117 ? 13.697 -5.586 -28.103 1.00 92.00 117 LEU A N 1
ATOM 947 C CA . LEU A 1 117 ? 12.817 -6.442 -27.305 1.00 92.00 117 LEU A CA 1
ATOM 948 C C . LEU A 1 117 ? 11.483 -6.749 -28.006 1.00 92.00 117 LEU A C 1
ATOM 950 O O . LEU A 1 117 ? 10.921 -7.809 -27.733 1.00 92.00 117 LEU A O 1
ATOM 954 N N . GLN A 1 118 ? 11.005 -5.860 -28.891 1.00 90.88 118 GLN A N 1
ATOM 955 C CA . GLN A 1 118 ? 9.713 -5.958 -29.592 1.00 90.88 118 GLN A CA 1
ATOM 956 C C . GLN A 1 118 ? 8.563 -6.240 -28.611 1.00 90.88 118 GLN A C 1
ATOM 958 O O . GLN A 1 118 ? 8.014 -7.342 -28.552 1.00 90.88 118 GLN A O 1
ATOM 963 N N . ILE A 1 119 ? 8.273 -5.238 -27.779 1.00 91.50 119 ILE A N 1
ATOM 964 C CA . ILE A 1 119 ? 7.353 -5.325 -26.640 1.00 91.50 119 ILE A CA 1
ATOM 965 C C . ILE A 1 119 ? 6.292 -4.244 -26.682 1.00 91.50 119 ILE A C 1
ATOM 967 O O . ILE A 1 119 ? 6.580 -3.133 -27.108 1.00 91.50 119 ILE A O 1
ATOM 971 N N . ASP A 1 120 ? 5.123 -4.544 -26.129 1.00 91.19 120 ASP A N 1
ATOM 972 C CA . ASP A 1 120 ? 4.197 -3.523 -25.644 1.00 91.19 120 ASP A CA 1
ATOM 973 C C . ASP A 1 120 ? 4.513 -3.219 -24.172 1.00 91.19 120 ASP A C 1
ATOM 975 O O . ASP A 1 120 ? 4.850 -4.123 -23.394 1.00 91.19 120 ASP A O 1
ATOM 979 N N . ILE A 1 121 ? 4.428 -1.946 -23.775 1.00 92.75 121 ILE A N 1
ATOM 980 C CA . ILE A 1 121 ? 4.810 -1.516 -22.424 1.00 92.75 121 ILE A CA 1
ATOM 981 C C . ILE A 1 121 ? 3.638 -0.897 -21.679 1.00 92.75 121 ILE A C 1
ATOM 983 O O . ILE A 1 121 ? 2.963 -0.006 -22.185 1.00 92.75 121 ILE A O 1
ATOM 987 N N . ASN A 1 122 ? 3.439 -1.309 -20.433 1.00 93.44 122 ASN A N 1
ATOM 988 C CA . ASN A 1 122 ? 2.644 -0.537 -19.490 1.00 93.44 122 ASN A CA 1
ATOM 989 C C . ASN A 1 122 ? 3.498 0.607 -18.928 1.00 93.44 122 ASN A C 1
ATOM 991 O O . ASN A 1 122 ? 4.673 0.392 -18.612 1.00 93.44 122 ASN A O 1
ATOM 995 N N . PHE A 1 123 ? 2.921 1.794 -18.745 1.00 87.62 123 PHE A N 1
ATOM 996 C CA . PHE A 1 123 ? 3.582 2.845 -17.965 1.00 87.62 123 PHE A CA 1
ATOM 997 C C . PHE A 1 123 ? 3.307 2.689 -16.454 1.00 87.62 123 PHE A C 1
ATOM 999 O O . PHE A 1 123 ? 2.351 2.032 -16.041 1.00 87.62 123 PHE A O 1
ATOM 1006 N N . ALA A 1 124 ? 4.174 3.248 -15.611 1.00 78.25 124 ALA A N 1
ATOM 1007 C CA . ALA A 1 124 ? 3.988 3.330 -14.162 1.00 78.25 124 ALA A CA 1
ATOM 1008 C C . ALA A 1 124 ? 2.793 4.228 -13.748 1.00 78.25 124 ALA A C 1
ATOM 1010 O O . ALA A 1 124 ? 2.116 4.834 -14.578 1.00 78.25 124 ALA A O 1
ATOM 1011 N N . SER A 1 125 ? 2.448 4.242 -12.461 1.00 69.94 125 SER A N 1
ATOM 1012 C CA . SER A 1 125 ? 1.095 4.626 -12.026 1.00 69.94 125 SER A CA 1
ATOM 1013 C C . SER A 1 125 ? 0.879 6.131 -11.808 1.00 69.94 125 SER A C 1
ATOM 1015 O O . SER A 1 125 ? -0.256 6.538 -11.568 1.00 69.94 125 SER A O 1
ATOM 1017 N N . GLY A 1 126 ? 1.928 6.960 -11.849 1.00 68.81 126 GLY A N 1
ATOM 1018 C CA . GLY A 1 126 ? 1.891 8.365 -11.418 1.00 68.81 126 GLY A CA 1
ATOM 1019 C C . GLY A 1 126 ? 2.437 9.376 -12.430 1.00 68.81 126 GLY A C 1
ATOM 1020 O O . GLY A 1 126 ? 2.889 10.442 -12.019 1.00 68.81 126 GLY A O 1
ATOM 1021 N N . LEU A 1 127 ? 2.433 9.046 -13.727 1.00 71.44 127 LEU A N 1
ATOM 1022 C CA . LEU A 1 127 ? 3.173 9.764 -14.772 1.00 71.44 127 LEU A CA 1
ATOM 1023 C C . LEU A 1 127 ? 3.069 11.299 -14.712 1.00 71.44 127 LEU A C 1
ATOM 1025 O O . LEU A 1 127 ? 2.047 11.902 -15.048 1.00 71.44 127 LEU A O 1
ATOM 1029 N N . GLN A 1 128 ? 4.186 11.943 -14.374 1.00 84.88 128 GLN A N 1
ATOM 1030 C CA . GLN A 1 128 ? 4.298 13.396 -14.360 1.00 84.88 128 GLN A CA 1
ATOM 1031 C C . GLN A 1 128 ? 4.283 13.949 -15.798 1.00 84.88 128 GLN A C 1
ATOM 1033 O O . GLN A 1 128 ? 4.968 13.442 -16.686 1.00 84.88 128 GLN A O 1
ATOM 1038 N N . VAL A 1 129 ? 3.507 15.013 -16.042 1.00 86.38 129 VAL A N 1
ATOM 1039 C CA . VAL A 1 129 ? 3.227 15.540 -17.398 1.00 86.38 129 VAL A CA 1
ATOM 1040 C C . VAL A 1 129 ? 4.476 15.916 -18.212 1.00 86.38 129 VAL A C 1
ATOM 1042 O O . VAL A 1 129 ? 4.485 15.783 -19.432 1.00 86.38 129 VAL A O 1
ATOM 1045 N N . GLY A 1 130 ? 5.552 16.356 -17.559 1.00 88.44 130 GLY A N 1
ATOM 1046 C CA . GLY A 1 130 ? 6.830 16.651 -18.206 1.00 88.44 130 GLY A CA 1
ATOM 1047 C C . GLY A 1 130 ? 7.576 15.393 -18.652 1.00 88.44 130 GLY A C 1
ATOM 1048 O O . GLY A 1 130 ? 8.172 15.398 -19.726 1.00 88.44 130 GLY A O 1
ATOM 1049 N N . GLU A 1 131 ? 7.500 14.306 -17.882 1.00 89.31 131 GLU A N 1
ATOM 1050 C CA . GLU A 1 131 ? 8.024 13.000 -18.295 1.00 89.31 131 GLU A CA 1
ATOM 1051 C C . GLU A 1 131 ? 7.160 12.365 -19.393 1.00 89.31 131 GLU A C 1
ATOM 1053 O O . GLU A 1 131 ? 7.722 11.776 -20.314 1.00 89.31 131 GLU A O 1
ATOM 1058 N N . LEU A 1 132 ? 5.832 12.562 -19.379 1.00 88.81 132 LEU A N 1
ATOM 1059 C CA . LEU A 1 132 ? 4.951 12.134 -20.476 1.00 88.81 132 LEU A CA 1
ATOM 1060 C C . LEU A 1 132 ? 5.350 12.826 -21.775 1.00 88.81 132 LEU A C 1
ATOM 1062 O O . LEU A 1 132 ? 5.586 12.157 -22.775 1.00 88.81 132 LEU A O 1
ATOM 1066 N N . ASN A 1 133 ? 5.463 14.156 -21.750 1.00 90.75 133 ASN A N 1
ATOM 1067 C CA . ASN A 1 133 ? 5.858 14.931 -22.922 1.00 90.75 133 ASN A CA 1
ATOM 1068 C C . ASN A 1 133 ? 7.247 14.508 -23.415 1.00 90.75 133 ASN A C 1
ATOM 1070 O O . ASN A 1 133 ? 7.427 14.273 -24.605 1.00 90.75 133 ASN A O 1
ATOM 1074 N N . ALA A 1 134 ? 8.212 14.325 -22.509 1.00 91.44 134 ALA A N 1
ATOM 1075 C CA . ALA A 1 134 ? 9.558 13.914 -22.887 1.00 91.44 134 ALA A CA 1
ATOM 1076 C C . ALA A 1 134 ? 9.593 12.502 -23.507 1.00 91.44 134 ALA A C 1
ATOM 1078 O O . ALA A 1 134 ? 10.268 12.302 -24.517 1.00 91.44 134 ALA A O 1
ATOM 1079 N N . LEU A 1 135 ? 8.840 11.539 -22.968 1.00 91.19 135 LEU A N 1
ATOM 1080 C CA . LEU A 1 135 ? 8.688 10.212 -23.571 1.00 91.19 135 LEU A CA 1
ATOM 1081 C C . LEU A 1 135 ? 7.939 10.270 -24.907 1.00 91.19 135 LEU A C 1
ATOM 1083 O O . LEU A 1 135 ? 8.327 9.585 -25.849 1.00 91.19 135 LEU A O 1
ATOM 1087 N N . GLN A 1 136 ? 6.909 11.107 -25.027 1.00 90.81 136 GLN A N 1
ATOM 1088 C CA . GLN A 1 136 ? 6.138 11.276 -26.258 1.00 90.81 136 GLN A CA 1
ATOM 1089 C C . GLN A 1 136 ? 6.965 11.907 -27.387 1.00 90.81 136 GLN A C 1
ATOM 1091 O O . GLN A 1 136 ? 6.831 11.499 -28.538 1.00 90.81 136 GLN A O 1
ATOM 1096 N N . GLU A 1 137 ? 7.829 12.869 -27.063 1.00 93.44 137 GLU A N 1
ATOM 1097 C CA . GLU A 1 137 ? 8.735 13.532 -28.007 1.00 93.44 137 GLU A CA 1
ATOM 1098 C C . GLU A 1 137 ? 9.897 12.632 -28.451 1.00 93.44 137 GLU A C 1
ATOM 1100 O O . GLU A 1 137 ? 10.290 12.682 -29.615 1.00 93.44 137 GLU A O 1
ATOM 1105 N N . ASN A 1 138 ? 10.467 11.834 -27.538 1.00 93.75 138 ASN A N 1
ATOM 1106 C CA . ASN A 1 138 ? 11.726 11.116 -27.785 1.00 93.75 138 ASN A CA 1
ATOM 1107 C C . ASN A 1 138 ? 11.546 9.616 -28.083 1.00 93.75 138 ASN A C 1
ATOM 1109 O O . ASN A 1 138 ? 12.428 9.029 -28.705 1.00 93.75 138 ASN A O 1
ATOM 1113 N N . ILE A 1 139 ? 10.439 9.000 -27.643 1.00 92.94 139 ILE A N 1
ATOM 1114 C CA . ILE A 1 139 ? 10.178 7.553 -27.744 1.00 92.94 139 ILE A CA 1
ATOM 1115 C C . ILE A 1 139 ? 8.828 7.284 -28.431 1.00 92.94 139 ILE A C 1
ATOM 1117 O O . ILE A 1 139 ? 8.790 6.817 -29.566 1.00 92.94 139 ILE A O 1
ATOM 1121 N N . PHE A 1 140 ? 7.698 7.599 -27.786 1.00 88.38 140 PHE A N 1
ATOM 1122 C CA . PHE A 1 140 ? 6.363 7.157 -28.231 1.00 88.38 140 PHE A CA 1
ATOM 1123 C C . PHE A 1 140 ? 5.851 7.866 -29.496 1.00 88.38 140 PHE A C 1
ATOM 1125 O O . PHE A 1 140 ? 4.809 7.498 -30.026 1.00 88.38 140 PHE A O 1
ATOM 1132 N N . GLY A 1 141 ? 6.545 8.901 -29.977 1.00 85.94 141 GLY A N 1
ATOM 1133 C CA . GLY A 1 141 ? 6.236 9.569 -31.245 1.00 85.94 141 GLY A CA 1
ATOM 1134 C C . GLY A 1 141 ? 6.759 8.835 -32.486 1.00 85.94 141 GLY A C 1
ATOM 1135 O O . GLY A 1 141 ? 6.334 9.158 -33.594 1.00 85.94 141 GLY A O 1
ATOM 1136 N N . SER A 1 142 ? 7.678 7.879 -32.318 1.00 86.25 142 SER A N 1
ATOM 1137 C CA . SER A 1 142 ? 8.343 7.154 -33.415 1.00 86.25 142 SER A CA 1
ATOM 1138 C C . SER A 1 142 ? 8.515 5.649 -33.179 1.00 86.25 142 SER A C 1
ATOM 1140 O O . SER A 1 142 ? 8.867 4.931 -34.112 1.00 86.25 142 SER A O 1
ATOM 1142 N N . TRP A 1 143 ? 8.279 5.170 -31.958 1.00 91.25 143 TRP A N 1
ATOM 1143 C CA . TRP A 1 143 ? 8.321 3.758 -31.587 1.00 91.25 143 TRP A CA 1
ATOM 1144 C C . TRP A 1 143 ? 7.099 2.977 -32.105 1.00 91.25 143 TRP A C 1
ATOM 1146 O O . TRP A 1 143 ? 5.976 3.468 -32.047 1.00 91.25 143 TRP A O 1
ATOM 1156 N N . ASP A 1 144 ? 7.331 1.751 -32.585 1.00 88.31 144 ASP A N 1
ATOM 1157 C CA . ASP A 1 144 ? 6.337 0.881 -33.252 1.00 88.31 144 ASP A CA 1
ATOM 1158 C C . ASP A 1 144 ? 5.560 -0.048 -32.284 1.00 88.31 144 ASP A C 1
ATOM 1160 O O . ASP A 1 144 ? 4.756 -0.872 -32.713 1.00 88.31 144 ASP A O 1
ATOM 1164 N N . GLY A 1 145 ? 5.812 0.051 -30.972 1.00 89.06 145 GLY A N 1
ATOM 1165 C CA . GLY A 1 145 ? 5.097 -0.702 -29.929 1.00 89.06 145 GLY A CA 1
ATOM 1166 C C . GLY A 1 145 ? 3.942 0.081 -29.296 1.00 89.06 145 GLY A C 1
ATOM 1167 O O . GLY A 1 145 ? 3.786 1.285 -29.511 1.00 89.06 145 GLY A O 1
ATOM 1168 N N . GLN A 1 146 ? 3.116 -0.593 -28.494 1.00 90.56 146 GLN A N 1
ATOM 1169 C CA . GLN A 1 146 ? 1.957 0.021 -27.841 1.00 90.56 146 GLN A CA 1
ATOM 1170 C C . GLN A 1 146 ? 2.251 0.470 -26.408 1.00 90.56 146 GLN A C 1
ATOM 1172 O O . GLN A 1 146 ? 2.833 -0.256 -25.598 1.00 90.56 146 GLN A O 1
ATOM 1177 N N . LEU A 1 147 ? 1.761 1.668 -26.076 1.00 90.56 147 LEU A N 1
ATOM 1178 C CA . LEU A 1 147 ? 1.657 2.146 -24.703 1.00 90.56 147 LEU A CA 1
ATOM 1179 C C . LEU A 1 147 ? 0.346 1.638 -24.089 1.00 90.56 147 LEU A C 1
ATOM 1181 O O . LEU A 1 147 ? -0.744 2.086 -24.448 1.00 90.56 147 LEU A O 1
ATOM 1185 N N . LEU A 1 148 ? 0.462 0.695 -23.163 1.00 92.00 148 LEU A N 1
ATOM 1186 C CA . LEU A 1 148 ? -0.644 0.091 -22.433 1.00 92.00 148 LEU A CA 1
ATOM 1187 C C . LEU A 1 148 ? -0.965 0.886 -21.159 1.00 92.00 148 LEU A C 1
ATOM 1189 O O . LEU A 1 148 ? -0.104 1.544 -20.573 1.00 92.00 148 LEU A O 1
ATOM 1193 N N . ASN A 1 149 ? -2.213 0.761 -20.704 1.00 90.38 149 ASN A N 1
ATOM 1194 C CA . ASN A 1 149 ? -2.670 1.239 -19.402 1.00 90.38 149 ASN A CA 1
ATOM 1195 C C . ASN A 1 149 ? -3.323 0.075 -18.645 1.00 90.38 149 ASN A C 1
ATOM 1197 O O . ASN A 1 149 ? -4.491 -0.247 -18.862 1.00 90.38 149 ASN A O 1
ATOM 1201 N N . VAL A 1 150 ? -2.545 -0.570 -17.776 1.00 93.81 150 VAL A N 1
ATOM 1202 C CA . VAL A 1 150 ? -2.938 -1.722 -16.958 1.00 93.81 150 VAL A CA 1
ATOM 1203 C C . VAL A 1 150 ? -2.657 -1.398 -15.481 1.00 93.81 150 VAL A C 1
ATOM 1205 O O . VAL A 1 150 ? -1.654 -1.852 -14.925 1.00 93.81 150 VAL A O 1
ATOM 1208 N N . PRO A 1 151 ? -3.528 -0.613 -14.809 1.00 91.81 151 PRO A N 1
ATOM 1209 C CA . PRO A 1 151 ? -3.269 -0.107 -13.455 1.00 91.81 151 PRO A CA 1
ATOM 1210 C C . PRO A 1 151 ? -3.024 -1.211 -12.422 1.00 91.81 151 PRO A C 1
ATOM 1212 O O . PRO A 1 151 ? -2.223 -1.045 -11.503 1.00 91.81 151 PRO A O 1
ATOM 1215 N N . MET A 1 152 ? -3.675 -2.365 -12.605 1.00 94.38 152 MET A N 1
ATOM 1216 C CA . MET A 1 152 ? -3.559 -3.518 -11.712 1.00 94.38 152 MET A CA 1
ATOM 1217 C C . MET A 1 152 ? -2.130 -4.062 -11.574 1.00 94.38 152 MET A C 1
ATOM 1219 O O . MET A 1 152 ? -1.809 -4.612 -10.525 1.00 94.38 152 MET A O 1
ATOM 1223 N N . LEU A 1 153 ? -1.258 -3.860 -12.572 1.00 95.06 153 LEU A N 1
ATOM 1224 C CA . LEU A 1 153 ? 0.158 -4.226 -12.471 1.00 95.06 153 LEU A CA 1
ATOM 1225 C C . LEU A 1 153 ? 0.857 -3.437 -11.353 1.00 95.06 153 LEU A C 1
ATOM 1227 O O . LEU A 1 153 ? 1.551 -4.023 -10.523 1.00 95.06 153 LEU A O 1
ATOM 1231 N N . GLY A 1 154 ? 0.633 -2.121 -11.306 1.00 94.31 154 GLY A N 1
ATOM 1232 C CA . GLY A 1 154 ? 1.181 -1.255 -10.265 1.00 94.31 154 GLY A CA 1
ATOM 1233 C C . GLY A 1 154 ? 0.487 -1.438 -8.917 1.00 94.31 154 GLY A C 1
ATOM 1234 O O . GLY A 1 154 ? 1.166 -1.547 -7.900 1.00 94.31 154 GLY A O 1
ATOM 1235 N N . ILE A 1 155 ? -0.848 -1.532 -8.917 1.00 94.62 155 ILE A N 1
ATOM 1236 C CA . ILE A 1 155 ? -1.654 -1.731 -7.701 1.00 94.62 155 ILE A CA 1
ATOM 1237 C C . ILE A 1 155 ? -1.250 -3.027 -6.989 1.00 94.62 155 ILE A C 1
ATOM 1239 O O . ILE A 1 155 ? -0.980 -2.997 -5.795 1.00 94.62 155 ILE A O 1
ATOM 1243 N N . GLU A 1 156 ? -1.152 -4.158 -7.695 1.00 95.31 156 GLU A N 1
ATOM 1244 C CA . GLU A 1 156 ? -0.778 -5.429 -7.063 1.00 95.31 156 GLU A CA 1
ATOM 1245 C C . GLU A 1 156 ? 0.693 -5.477 -6.650 1.00 95.31 156 GLU A C 1
ATOM 1247 O O . GLU A 1 156 ? 0.991 -6.004 -5.579 1.00 95.31 156 GLU A O 1
ATOM 1252 N N . TYR A 1 157 ? 1.613 -4.901 -7.434 1.00 95.50 157 TYR A N 1
ATOM 1253 C CA . TYR A 1 157 ? 3.021 -4.791 -7.033 1.00 95.50 157 TYR A CA 1
ATOM 1254 C C . TYR A 1 157 ? 3.172 -4.068 -5.686 1.00 95.50 157 TYR A C 1
ATOM 1256 O O . TYR A 1 157 ? 3.881 -4.540 -4.795 1.00 95.50 157 TYR A O 1
ATOM 1264 N N . VAL A 1 158 ? 2.466 -2.946 -5.540 1.00 94.19 158 VAL A N 1
ATOM 1265 C CA . VAL A 1 158 ? 2.433 -2.129 -4.326 1.00 94.19 158 VAL A CA 1
ATOM 1266 C C . VAL A 1 158 ? 1.759 -2.869 -3.172 1.00 94.19 158 VAL A C 1
ATOM 1268 O O . VAL A 1 158 ? 2.352 -2.996 -2.102 1.00 94.19 158 VAL A O 1
ATOM 1271 N N . ALA A 1 159 ? 0.558 -3.410 -3.393 1.00 93.44 159 ALA A N 1
ATOM 1272 C CA . ALA A 1 159 ? -0.249 -4.062 -2.361 1.00 93.44 159 ALA A CA 1
ATOM 1273 C C . ALA A 1 159 ? 0.369 -5.371 -1.835 1.00 93.44 159 ALA A C 1
ATOM 1275 O O . ALA A 1 159 ? 0.088 -5.781 -0.708 1.00 93.44 159 ALA A O 1
ATOM 1276 N N . THR A 1 160 ? 1.213 -6.032 -2.635 1.00 94.19 160 THR A N 1
ATOM 1277 C CA . THR A 1 160 ? 1.861 -7.294 -2.258 1.00 94.19 160 THR A CA 1
ATOM 1278 C C . THR A 1 160 ? 2.746 -7.112 -1.024 1.00 94.19 160 THR A C 1
ATOM 1280 O O . THR A 1 160 ? 3.685 -6.314 -1.003 1.00 94.19 160 THR A O 1
ATOM 1283 N N . ARG A 1 161 ? 2.481 -7.915 0.001 1.00 94.06 161 ARG A N 1
ATOM 1284 C CA . ARG A 1 161 ? 3.347 -8.166 1.151 1.00 94.06 161 ARG A CA 1
ATOM 1285 C C . ARG A 1 161 ? 4.150 -9.439 0.905 1.00 94.06 161 ARG A C 1
ATOM 1287 O O . ARG A 1 161 ? 3.712 -10.337 0.187 1.00 94.06 161 ARG A O 1
ATOM 1294 N N . VAL A 1 162 ? 5.340 -9.496 1.485 1.00 94.75 162 VAL A N 1
ATOM 1295 C CA . VAL A 1 162 ? 6.301 -10.595 1.316 1.00 94.75 162 VAL A CA 1
ATOM 1296 C C . VAL A 1 162 ? 6.717 -11.154 2.674 1.00 94.75 162 VAL A C 1
ATOM 1298 O O . VAL A 1 162 ? 6.498 -10.518 3.705 1.00 94.75 162 VAL A O 1
ATOM 1301 N N . ASP A 1 163 ? 7.318 -12.340 2.671 1.00 92.12 163 ASP A N 1
ATOM 1302 C CA . ASP A 1 163 ? 7.756 -13.050 3.875 1.00 92.12 163 ASP A CA 1
ATOM 1303 C C . ASP A 1 163 ? 8.570 -12.145 4.825 1.00 92.12 163 ASP A C 1
ATOM 1305 O O . ASP A 1 163 ? 9.424 -11.360 4.400 1.00 92.12 163 ASP A O 1
ATOM 1309 N N . GLY A 1 164 ? 8.294 -12.238 6.129 1.00 91.94 164 GLY A N 1
ATOM 1310 C CA . GLY A 1 164 ? 8.899 -11.391 7.161 1.00 91.94 164 GLY A CA 1
ATOM 1311 C C . GLY A 1 164 ? 8.200 -10.042 7.387 1.00 91.94 164 GLY A C 1
ATOM 1312 O O . GLY A 1 164 ? 8.421 -9.425 8.431 1.00 91.94 164 GLY A O 1
ATOM 1313 N N . MET A 1 165 ? 7.352 -9.564 6.461 1.00 94.00 165 MET A N 1
ATOM 1314 C CA . MET A 1 165 ? 6.576 -8.334 6.691 1.00 94.00 165 MET A CA 1
ATOM 1315 C C . MET A 1 165 ? 5.544 -8.498 7.806 1.00 94.00 165 MET A C 1
ATOM 1317 O O . MET A 1 165 ? 5.309 -7.544 8.541 1.00 94.00 165 MET A O 1
ATOM 1321 N N . LEU A 1 166 ? 4.919 -9.673 7.942 1.00 93.06 166 LEU A N 1
ATOM 1322 C CA . LEU A 1 166 ? 3.869 -9.893 8.942 1.00 93.06 166 LEU A CA 1
ATOM 1323 C C . LEU A 1 166 ? 4.428 -9.798 10.364 1.00 93.06 166 LEU A C 1
ATOM 1325 O O . LEU A 1 166 ? 3.856 -9.115 11.206 1.00 93.06 166 LEU A O 1
ATOM 1329 N N . GLU A 1 167 ? 5.562 -10.447 10.608 1.00 91.94 167 GLU A N 1
ATOM 1330 C CA . GLU A 1 167 ? 6.254 -10.475 11.893 1.00 91.94 167 GLU A CA 1
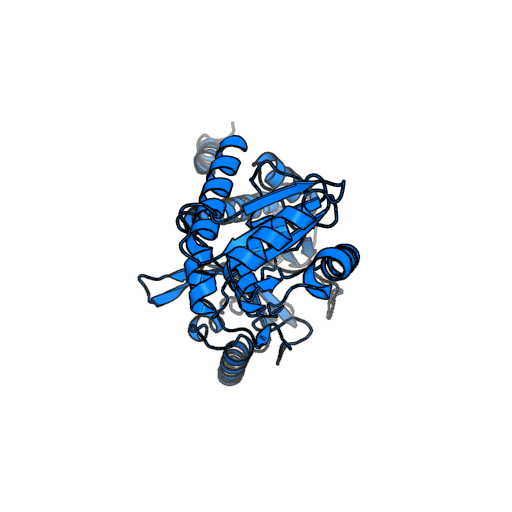ATOM 1331 C C . GLU A 1 167 ? 6.739 -9.074 12.285 1.00 91.94 167 GLU A C 1
ATOM 1333 O O . GLU A 1 167 ? 6.490 -8.616 13.397 1.00 91.94 167 GLU A O 1
ATOM 1338 N N . TYR A 1 168 ? 7.348 -8.341 11.348 1.00 91.81 168 TYR A N 1
ATOM 1339 C CA . TYR A 1 168 ? 7.773 -6.962 11.592 1.00 91.81 168 TYR A CA 1
ATOM 1340 C C . TYR A 1 168 ? 6.580 -6.021 11.840 1.00 91.81 168 TYR A C 1
ATOM 1342 O O . TYR A 1 168 ? 6.652 -5.116 12.672 1.00 91.81 168 TYR A O 1
ATOM 1350 N N . TYR A 1 169 ? 5.464 -6.226 11.137 1.00 90.38 169 TYR A N 1
ATOM 1351 C CA . TYR A 1 169 ? 4.259 -5.414 11.302 1.00 90.38 169 TYR A CA 1
ATOM 1352 C C . TYR A 1 169 ? 3.497 -5.740 12.601 1.00 90.38 169 TYR A C 1
ATOM 1354 O O . TYR A 1 169 ? 2.903 -4.849 13.210 1.00 90.38 169 TYR A O 1
ATOM 1362 N N . HIS A 1 170 ? 3.581 -6.984 13.078 1.00 90.75 170 HIS A N 1
ATOM 1363 C CA . HIS A 1 170 ? 3.160 -7.376 14.424 1.00 90.75 170 HIS A CA 1
ATOM 1364 C C . HIS A 1 170 ? 4.007 -6.675 15.498 1.00 90.75 170 HIS A C 1
ATOM 1366 O O . HIS A 1 170 ? 3.457 -6.078 16.423 1.00 90.75 170 HIS A O 1
ATOM 1372 N N . ASP A 1 171 ? 5.335 -6.683 15.356 1.00 90.06 171 ASP A N 1
ATOM 1373 C CA . ASP A 1 171 ? 6.256 -5.996 16.271 1.00 90.06 171 ASP A CA 1
ATOM 1374 C C . ASP A 1 171 ? 6.001 -4.477 16.332 1.00 90.06 171 ASP A C 1
ATOM 1376 O O . ASP A 1 171 ? 6.019 -3.884 17.415 1.00 90.06 171 ASP A O 1
ATOM 1380 N N . LEU A 1 172 ? 5.689 -3.844 15.193 1.00 87.81 172 LEU A N 1
ATOM 1381 C CA . LEU A 1 172 ? 5.234 -2.449 15.143 1.00 87.81 172 LEU A CA 1
ATOM 1382 C C . LEU A 1 172 ? 3.940 -2.230 15.943 1.00 87.81 172 LEU A C 1
ATOM 1384 O O . LEU A 1 172 ? 3.856 -1.272 16.714 1.00 87.81 172 LEU A O 1
ATOM 1388 N N . GLN A 1 173 ? 2.944 -3.108 15.791 1.00 85.50 173 GLN A N 1
ATOM 1389 C CA . GLN A 1 173 ? 1.680 -3.001 16.525 1.00 85.50 173 GLN A CA 1
ATOM 1390 C C . GLN A 1 173 ? 1.870 -3.183 18.029 1.00 85.50 173 GLN A C 1
ATOM 1392 O O . GLN A 1 173 ? 1.333 -2.387 18.792 1.00 85.50 173 GLN A O 1
ATOM 1397 N N . GLU A 1 174 ? 2.669 -4.151 18.479 1.00 85.69 174 GLU A N 1
ATOM 1398 C CA . GLU A 1 174 ? 2.970 -4.302 19.910 1.00 85.69 174 GLU A CA 1
ATOM 1399 C C . GLU A 1 174 ? 3.648 -3.055 20.498 1.00 85.69 174 GLU A C 1
ATOM 1401 O O . GLU A 1 174 ? 3.361 -2.671 21.632 1.00 85.69 174 GLU A O 1
ATOM 1406 N N . ILE A 1 175 ? 4.498 -2.364 19.729 1.00 84.06 175 ILE A N 1
ATOM 1407 C CA . ILE A 1 175 ? 5.087 -1.086 20.152 1.00 84.06 175 ILE A CA 1
ATOM 1408 C C . ILE A 1 175 ? 4.025 0.014 20.272 1.00 84.06 175 ILE A C 1
ATOM 1410 O O . ILE A 1 175 ? 4.041 0.756 21.260 1.00 84.06 175 ILE A O 1
ATOM 1414 N N . VAL A 1 176 ? 3.097 0.124 19.316 1.00 81.25 176 VAL A N 1
ATOM 1415 C CA . VAL A 1 176 ? 1.970 1.077 19.382 1.00 81.25 176 VAL A CA 1
ATOM 1416 C C . VAL A 1 176 ? 1.102 0.781 20.607 1.00 81.25 176 VAL A C 1
ATOM 1418 O O . VAL A 1 176 ? 0.914 1.660 21.448 1.00 81.25 176 VAL A O 1
ATOM 1421 N N . TRP A 1 177 ? 0.686 -0.472 20.790 1.00 80.12 177 TRP A N 1
ATOM 1422 C CA . TRP A 1 177 ? -0.101 -0.949 21.930 1.00 80.12 177 TRP A CA 1
ATOM 1423 C C . TRP A 1 177 ? 0.577 -0.704 23.287 1.00 80.12 177 TRP A C 1
ATOM 1425 O O . TRP A 1 177 ? -0.027 -0.126 24.194 1.00 80.12 177 TRP A O 1
ATOM 1435 N N . ALA A 1 178 ? 1.857 -1.055 23.434 1.00 79.25 178 ALA A N 1
ATOM 1436 C CA . ALA A 1 178 ? 2.620 -0.792 24.656 1.00 79.25 178 ALA A CA 1
ATOM 1437 C C . ALA A 1 178 ? 2.845 0.714 24.909 1.00 79.25 178 ALA A C 1
ATOM 1439 O O . ALA A 1 178 ? 3.047 1.139 26.054 1.00 79.25 178 ALA A O 1
ATOM 1440 N N . THR A 1 179 ? 2.816 1.539 23.858 1.00 77.56 179 THR A N 1
ATOM 1441 C CA . THR A 1 179 ? 2.900 3.003 23.966 1.00 77.56 179 THR A CA 1
ATOM 1442 C C . THR A 1 179 ? 1.548 3.607 24.361 1.00 77.56 179 THR A C 1
ATOM 1444 O O . THR A 1 179 ? 1.522 4.466 25.247 1.00 77.56 179 THR A O 1
ATOM 1447 N N . LEU A 1 180 ? 0.435 3.092 23.820 1.00 75.00 180 LEU A N 1
ATOM 1448 C CA . LEU A 1 180 ? -0.942 3.420 24.214 1.00 75.00 180 LEU A CA 1
ATOM 1449 C C . LEU A 1 180 ? -1.160 3.196 25.714 1.00 75.00 180 LEU A C 1
ATOM 1451 O O . LEU A 1 180 ? -1.492 4.141 26.432 1.00 75.00 180 LEU A O 1
ATOM 1455 N N . GLU A 1 181 ? -0.848 2.002 26.231 1.00 72.44 181 GLU A N 1
ATOM 1456 C CA . GLU A 1 181 ? -0.977 1.691 27.666 1.00 72.44 181 GLU A CA 1
ATOM 1457 C C . GLU A 1 181 ? -0.193 2.661 28.576 1.00 72.44 181 GLU A C 1
ATOM 1459 O O . GLU A 1 181 ? -0.596 2.932 29.710 1.00 72.44 181 GLU A O 1
ATOM 1464 N N . ARG A 1 182 ? 0.915 3.229 28.081 1.00 70.38 182 ARG A N 1
ATOM 1465 C CA . ARG A 1 182 ? 1.760 4.183 28.817 1.00 70.38 182 ARG A CA 1
ATOM 1466 C C . ARG A 1 182 ? 1.308 5.635 28.693 1.00 70.38 182 ARG A C 1
ATOM 1468 O O . ARG A 1 182 ? 1.495 6.396 29.646 1.00 70.38 182 ARG A O 1
ATOM 1475 N N . ALA A 1 183 ? 0.715 6.034 27.571 1.00 68.00 183 ALA A N 1
ATOM 1476 C CA . ALA A 1 183 ? 0.212 7.392 27.350 1.00 68.00 183 ALA A CA 1
ATOM 1477 C C . ALA A 1 183 ? -0.820 7.792 28.415 1.00 68.00 183 ALA A C 1
ATOM 1479 O O . ALA A 1 183 ? -0.757 8.877 29.008 1.00 68.00 183 ALA A O 1
ATOM 1480 N N . PHE A 1 184 ? -1.700 6.847 28.761 1.00 63.41 184 PHE A N 1
ATOM 1481 C CA . PHE A 1 184 ? -2.714 6.993 29.804 1.00 63.41 184 PHE A CA 1
ATOM 1482 C C . PHE A 1 184 ? -2.142 7.250 31.213 1.00 63.41 184 PHE A C 1
ATOM 1484 O O . PHE A 1 184 ? -2.890 7.617 32.123 1.00 63.41 184 PHE A O 1
ATOM 1491 N N . LEU A 1 185 ? -0.818 7.197 31.409 1.00 57.69 185 LEU A N 1
ATOM 1492 C CA . LEU A 1 185 ? -0.154 7.470 32.689 1.00 57.69 185 LEU A CA 1
ATOM 1493 C C . LEU A 1 185 ? 0.572 8.829 32.778 1.00 57.69 185 LEU A C 1
ATOM 1495 O O . LEU A 1 185 ? 0.788 9.290 33.897 1.00 57.69 185 LEU A O 1
ATOM 1499 N N . THR A 1 186 ? 0.953 9.484 31.668 1.00 53.97 186 THR A N 1
ATOM 1500 C CA . THR A 1 186 ? 2.094 10.431 31.710 1.00 53.97 186 THR A CA 1
ATOM 1501 C C . THR A 1 186 ? 1.841 11.935 31.518 1.00 53.97 186 THR A C 1
ATOM 1503 O O . THR A 1 186 ? 2.523 12.686 32.211 1.00 53.97 186 THR A O 1
ATOM 1506 N N . ASN A 1 187 ? 0.952 12.431 30.637 1.00 54.12 187 ASN A N 1
ATOM 1507 C CA . ASN A 1 187 ? 0.948 13.882 30.314 1.00 54.12 187 ASN A CA 1
ATOM 1508 C C . ASN A 1 187 ? -0.395 14.524 29.894 1.00 54.12 187 ASN A C 1
ATOM 1510 O O . ASN A 1 187 ? -1.418 13.840 29.834 1.00 54.12 187 ASN A O 1
ATOM 1514 N N . THR A 1 188 ? -0.368 15.852 29.674 1.00 57.41 188 THR A N 1
ATOM 1515 C CA . THR A 1 188 ? -1.463 16.718 29.165 1.00 57.41 188 THR A CA 1
ATOM 1516 C C . THR A 1 188 ? -1.435 16.981 27.657 1.00 57.41 188 THR A C 1
ATOM 1518 O O . THR A 1 188 ? -2.471 17.329 27.106 1.00 57.41 188 THR A O 1
ATOM 1521 N N . ASP A 1 189 ? -0.291 16.819 26.989 1.00 75.25 189 ASP A N 1
ATOM 1522 C CA . ASP A 1 189 ? -0.183 16.847 25.524 1.00 75.25 189 ASP A CA 1
ATOM 1523 C C . ASP A 1 189 ? 0.293 15.472 25.052 1.00 75.25 189 ASP A C 1
ATOM 1525 O O . ASP A 1 189 ? 1.488 15.168 25.009 1.00 75.25 189 ASP A O 1
ATOM 1529 N N . LEU A 1 190 ? -0.676 14.587 24.828 1.00 77.56 190 LEU A N 1
ATOM 1530 C CA . LEU A 1 190 ? -0.394 13.207 24.456 1.00 77.56 190 LEU A CA 1
ATOM 1531 C C . LEU A 1 190 ? 0.048 13.098 22.988 1.00 77.56 190 LEU A C 1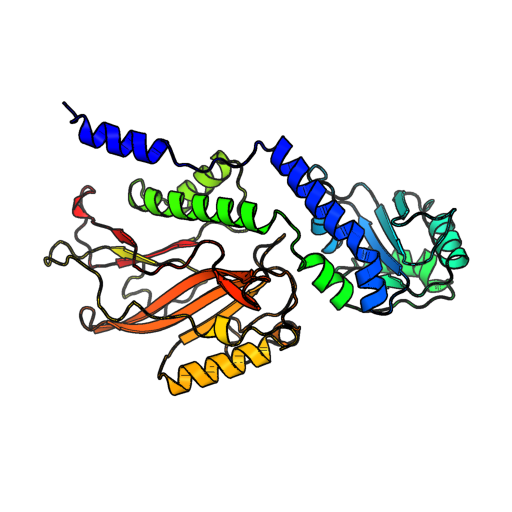
ATOM 1533 O O . LEU A 1 190 ? 0.901 12.269 22.696 1.00 77.56 190 LEU A O 1
ATOM 1537 N N . GLN A 1 191 ? -0.455 13.950 22.085 1.00 80.31 191 GLN A N 1
ATOM 1538 C CA . GLN A 1 191 ? -0.177 13.864 20.642 1.00 80.31 191 GLN A CA 1
ATOM 1539 C C . GLN A 1 191 ? 1.316 14.062 20.344 1.00 80.31 191 GLN A C 1
ATOM 1541 O O . GLN A 1 191 ? 1.933 13.266 19.631 1.00 80.31 191 GLN A O 1
ATOM 1546 N N . TRP A 1 192 ? 1.926 15.096 20.933 1.00 83.94 192 TRP A N 1
ATOM 1547 C CA . TRP A 1 192 ? 3.368 15.321 20.803 1.00 83.94 192 TRP A CA 1
ATOM 1548 C C . TRP A 1 192 ? 4.187 14.258 21.531 1.00 83.94 192 TRP A C 1
ATOM 1550 O O . TRP A 1 192 ? 5.167 13.765 20.974 1.00 83.94 192 TRP A O 1
ATOM 1560 N N . TRP A 1 193 ? 3.749 13.833 22.720 1.00 84.81 193 TRP A N 1
ATOM 1561 C CA . TRP A 1 193 ? 4.413 12.761 23.463 1.00 84.81 193 TRP A CA 1
ATOM 1562 C C . TRP A 1 193 ? 4.465 11.447 22.666 1.00 84.81 193 TRP A C 1
ATOM 1564 O O . TRP A 1 193 ? 5.522 10.823 22.620 1.00 84.81 193 TRP A O 1
ATOM 1574 N N . PHE A 1 194 ? 3.382 11.045 21.986 1.00 82.94 194 PHE A N 1
ATOM 1575 C CA . PHE A 1 194 ? 3.387 9.868 21.106 1.00 82.94 194 PHE A CA 1
ATOM 1576 C C . PHE A 1 194 ? 4.420 10.013 19.996 1.00 82.94 194 PHE A C 1
ATOM 1578 O O . PHE A 1 194 ? 5.275 9.144 19.838 1.00 82.94 194 PHE A O 1
ATOM 1585 N N . ARG A 1 195 ? 4.394 11.130 19.260 1.00 85.69 195 ARG A N 1
ATOM 1586 C CA . ARG A 1 195 ? 5.328 11.367 18.154 1.00 85.69 195 ARG A CA 1
ATOM 1587 C C . ARG A 1 195 ? 6.790 11.320 18.604 1.00 85.69 195 ARG A C 1
ATOM 1589 O O . ARG A 1 195 ? 7.599 10.664 17.951 1.00 85.69 195 ARG A O 1
ATOM 1596 N N . GLU A 1 196 ? 7.123 11.957 19.725 1.00 87.25 196 GLU A N 1
ATOM 1597 C CA . GLU A 1 196 ? 8.465 11.892 20.317 1.00 87.25 196 GLU A CA 1
ATOM 1598 C C . GLU A 1 196 ? 8.853 10.461 20.723 1.00 87.25 196 GLU A C 1
ATOM 1600 O O . GLU A 1 196 ? 10.001 10.055 20.534 1.00 87.25 196 GLU A O 1
ATOM 1605 N N . LYS A 1 197 ? 7.913 9.673 21.267 1.00 86.38 197 LYS A N 1
ATOM 1606 C CA . LYS A 1 197 ? 8.165 8.277 21.659 1.00 86.38 197 LYS A CA 1
ATOM 1607 C C . LYS A 1 197 ? 8.386 7.363 20.464 1.00 86.38 197 LYS A C 1
ATOM 1609 O O . LYS A 1 197 ? 9.356 6.612 20.486 1.00 86.38 197 LYS A O 1
ATOM 1614 N N . MET A 1 198 ? 7.559 7.463 19.426 1.00 85.75 198 MET A N 1
ATOM 1615 C CA . MET A 1 198 ? 7.716 6.666 18.207 1.00 85.75 198 MET A CA 1
ATOM 1616 C C . MET A 1 198 ? 9.057 6.976 17.526 1.00 85.75 198 MET A C 1
ATOM 1618 O O . MET A 1 198 ? 9.830 6.058 17.253 1.00 85.75 198 MET A O 1
ATOM 1622 N N . GLN A 1 199 ? 9.420 8.259 17.389 1.00 87.75 199 GLN A N 1
ATOM 1623 C CA . GLN A 1 199 ? 10.723 8.650 16.833 1.00 87.75 199 GLN A CA 1
ATOM 1624 C C . GLN A 1 199 ? 11.907 8.144 17.673 1.00 87.75 199 GLN A C 1
ATOM 1626 O O . GLN A 1 199 ? 12.888 7.653 17.116 1.00 87.75 199 GLN A O 1
ATOM 1631 N N . ALA A 1 200 ? 11.814 8.188 19.008 1.00 88.56 200 ALA A N 1
ATOM 1632 C CA . ALA A 1 200 ? 12.850 7.652 19.898 1.00 88.56 200 ALA A CA 1
ATOM 1633 C C . ALA A 1 200 ? 13.009 6.118 19.819 1.00 88.56 200 ALA A C 1
ATOM 1635 O O . ALA A 1 200 ? 14.035 5.591 20.252 1.00 88.56 200 ALA A O 1
ATOM 1636 N N . LEU A 1 201 ? 12.020 5.407 19.268 1.00 86.88 201 LEU A N 1
ATOM 1637 C CA . LEU A 1 201 ? 12.040 3.962 19.014 1.00 86.88 201 LEU A CA 1
ATOM 1638 C C . LEU A 1 201 ? 12.430 3.610 17.565 1.00 86.88 201 LEU A C 1
ATOM 1640 O O . LEU A 1 201 ? 12.323 2.451 17.171 1.00 86.88 201 LEU A O 1
ATOM 1644 N N . ASN A 1 202 ? 12.925 4.581 16.786 1.00 88.19 202 ASN A N 1
ATOM 1645 C CA . ASN A 1 202 ? 13.206 4.456 15.349 1.00 88.19 202 ASN A CA 1
ATOM 1646 C C . ASN A 1 202 ? 11.959 4.129 14.503 1.00 88.19 202 ASN A C 1
ATOM 1648 O O . ASN A 1 202 ? 12.072 3.426 13.502 1.00 88.19 202 ASN A O 1
ATOM 1652 N N . VAL A 1 203 ? 10.786 4.639 14.895 1.00 85.38 203 VAL A N 1
ATOM 1653 C CA . VAL A 1 203 ? 9.534 4.535 14.132 1.00 85.38 203 VAL A CA 1
ATOM 1654 C C . VAL A 1 203 ? 9.145 5.911 13.589 1.00 85.38 203 VAL A C 1
ATOM 1656 O O . VAL A 1 203 ? 9.203 6.917 14.301 1.00 85.38 203 VAL A O 1
ATOM 1659 N N . THR A 1 204 ? 8.735 5.971 12.325 1.00 80.75 204 THR A N 1
ATOM 1660 C CA . THR A 1 204 ? 8.134 7.167 11.717 1.00 80.75 204 THR A CA 1
ATOM 1661 C C . THR A 1 204 ? 6.608 7.067 11.739 1.00 80.75 204 THR A C 1
ATOM 1663 O O . THR A 1 204 ? 6.041 5.997 11.936 1.00 80.75 204 THR A O 1
ATOM 1666 N N . THR A 1 205 ? 5.922 8.194 11.572 1.00 79.06 205 THR A N 1
ATOM 1667 C CA . THR A 1 205 ? 4.454 8.261 11.515 1.00 79.06 205 THR A CA 1
ATOM 1668 C C . THR A 1 205 ? 4.032 8.852 10.175 1.00 79.06 205 THR A C 1
ATOM 1670 O O . THR A 1 205 ? 4.704 9.746 9.656 1.00 79.06 205 THR A O 1
ATOM 1673 N N . TRP A 1 206 ? 2.956 8.322 9.586 1.00 77.00 206 TRP A N 1
ATOM 1674 C CA . TRP A 1 206 ? 2.439 8.793 8.294 1.00 77.00 206 TRP A CA 1
ATOM 1675 C C . TRP A 1 206 ? 1.612 10.079 8.441 1.00 77.00 206 TRP A C 1
ATOM 1677 O O . TRP A 1 206 ? 1.611 10.930 7.553 1.00 77.00 206 TRP A O 1
ATOM 1687 N N . ASN A 1 207 ? 0.954 10.239 9.589 1.00 80.25 207 ASN A N 1
ATOM 1688 C CA . ASN A 1 207 ? 0.228 11.427 10.013 1.00 80.25 207 ASN A CA 1
ATOM 1689 C C . ASN A 1 207 ? 0.718 11.888 11.405 1.00 80.25 207 ASN A C 1
ATOM 1691 O O . ASN A 1 207 ? 1.599 11.283 12.015 1.00 80.25 207 ASN A O 1
ATOM 1695 N N . GLN A 1 208 ? 0.180 13.000 11.906 1.00 81.12 208 GLN A N 1
ATOM 1696 C CA . GLN A 1 208 ? 0.353 13.379 13.311 1.00 81.12 208 GLN A CA 1
ATOM 1697 C C . GLN A 1 208 ? -0.640 12.558 14.155 1.00 81.12 208 GLN A C 1
ATOM 1699 O O . GLN A 1 208 ? -1.824 12.600 13.816 1.00 81.12 208 GLN A O 1
ATOM 1704 N N . PRO A 1 209 ? -0.208 11.903 15.255 1.00 78.62 209 PRO A N 1
ATOM 1705 C CA . PRO A 1 209 ? -1.110 11.200 16.164 1.00 78.62 209 PRO A CA 1
ATOM 1706 C C . PRO A 1 209 ? -2.267 12.094 16.615 1.00 78.62 209 PRO A C 1
ATOM 1708 O O . PRO A 1 209 ? -2.037 13.231 17.052 1.00 78.62 209 PRO A O 1
ATOM 1711 N N . ARG A 1 210 ? -3.503 11.609 16.495 1.00 72.38 210 ARG A N 1
ATOM 1712 C CA . ARG A 1 210 ? -4.717 12.395 16.755 1.00 72.38 210 ARG A CA 1
ATOM 1713 C C . ARG A 1 210 ? -5.354 11.929 18.036 1.00 72.38 210 ARG A C 1
ATOM 1715 O O . ARG A 1 210 ? -5.701 10.768 18.162 1.00 72.38 210 ARG A O 1
ATOM 1722 N N . ILE A 1 211 ? -5.556 12.852 18.972 1.00 73.12 211 ILE A N 1
ATOM 1723 C CA . ILE A 1 211 ? -6.187 12.526 20.251 1.00 73.12 211 ILE A CA 1
ATOM 1724 C C . ILE A 1 211 ? -7.380 13.434 20.477 1.00 73.12 211 ILE A C 1
ATOM 1726 O O . ILE A 1 211 ? -7.220 14.651 20.595 1.00 73.12 211 ILE A O 1
ATOM 1730 N N . SER A 1 212 ? -8.559 12.823 20.539 1.00 64.88 212 SER A N 1
ATOM 1731 C CA . SER A 1 212 ? -9.837 13.479 20.800 1.00 64.88 212 SER A CA 1
ATOM 1732 C C . SER A 1 212 ? -10.371 13.091 22.167 1.00 64.88 212 SER A C 1
ATOM 1734 O O . SER A 1 212 ? -10.160 11.979 22.641 1.00 64.88 212 SER A O 1
ATOM 1736 N N . VAL A 1 213 ? -11.104 14.015 22.780 1.00 65.81 213 VAL A N 1
ATOM 1737 C CA . VAL A 1 213 ? -11.868 13.784 24.004 1.00 65.81 213 VAL A CA 1
ATOM 1738 C C . VAL A 1 213 ? -13.321 14.086 23.667 1.00 65.81 213 VAL A C 1
ATOM 1740 O O . VAL A 1 213 ? -13.643 15.224 23.334 1.00 65.81 213 VAL A O 1
ATOM 1743 N N . VAL A 1 214 ? -14.182 13.073 23.710 1.00 58.56 214 VAL A N 1
ATOM 1744 C CA . VAL A 1 214 ? -15.613 13.230 23.442 1.00 58.56 214 VAL A CA 1
ATOM 1745 C C . VAL A 1 214 ? -16.258 13.897 24.653 1.00 58.56 214 VAL A C 1
ATOM 1747 O O . VAL A 1 214 ? -16.284 13.327 25.745 1.00 58.56 214 VAL A O 1
ATOM 1750 N N . VAL A 1 215 ? -16.771 15.109 24.450 1.00 57.53 215 VAL A N 1
ATOM 1751 C CA . VAL A 1 215 ? -17.647 15.830 25.386 1.00 57.53 215 VAL A CA 1
ATOM 1752 C C . VAL A 1 215 ? -19.051 15.960 24.774 1.00 57.53 215 VAL A C 1
ATOM 1754 O O . VAL A 1 215 ? -19.175 15.845 23.553 1.00 57.53 215 VAL A O 1
ATOM 1757 N N . PRO A 1 216 ? -20.116 16.232 25.552 1.00 54.41 216 PRO A N 1
ATOM 1758 C CA . PRO A 1 216 ? -21.470 16.402 25.008 1.00 54.41 216 PRO A CA 1
ATOM 1759 C C . PRO A 1 216 ? -21.579 17.493 23.929 1.00 54.41 216 PRO A C 1
ATOM 1761 O O . PRO A 1 216 ? -22.381 17.390 23.004 1.00 54.41 216 PRO A O 1
ATOM 1764 N N . GLU A 1 217 ? -20.740 18.528 24.006 1.00 57.00 217 GLU A N 1
ATOM 1765 C CA . GLU A 1 217 ? -20.644 19.601 23.010 1.00 57.00 217 GLU A CA 1
ATOM 1766 C C . GLU A 1 217 ? -19.971 19.149 21.696 1.00 57.00 217 GLU A C 1
ATOM 1768 O O . GLU A 1 217 ? -20.042 19.851 20.690 1.00 57.00 217 GLU A O 1
ATOM 1773 N N . SER A 1 218 ? -19.347 17.966 21.674 1.00 57.84 218 SER A N 1
ATOM 1774 C CA . SER A 1 218 ? -18.775 17.318 20.488 1.00 57.84 218 SER A CA 1
ATOM 1775 C C . SER A 1 218 ? -19.797 16.469 19.719 1.00 57.84 218 SER A C 1
ATOM 1777 O O . SER A 1 218 ? -19.398 15.538 19.020 1.00 57.84 218 SER A O 1
ATOM 1779 N N . PHE A 1 219 ? -21.103 16.754 19.807 1.00 51.88 219 PHE A N 1
ATOM 1780 C CA . PHE A 1 219 ? -22.142 16.009 19.083 1.00 51.88 219 PHE A CA 1
ATOM 1781 C C . PHE A 1 219 ? -23.028 16.894 18.174 1.00 51.88 219 PHE A C 1
ATOM 1783 O O . PHE A 1 219 ? -23.514 17.928 18.630 1.00 51.88 219 PHE A O 1
ATOM 1790 N N . PRO A 1 220 ? -23.313 16.492 16.913 1.00 50.00 220 PRO A N 1
ATOM 1791 C CA . PRO A 1 220 ? -22.666 15.435 16.132 1.00 50.00 220 PRO A CA 1
ATOM 1792 C C . PRO A 1 220 ? -21.343 15.980 15.569 1.00 50.00 220 PRO A C 1
ATOM 1794 O O . PRO A 1 220 ? -21.243 16.346 14.399 1.00 50.00 220 PRO A O 1
ATOM 1797 N N . GLY A 1 221 ? -20.341 16.123 16.436 1.00 44.69 221 GLY A N 1
ATOM 1798 C CA . GLY A 1 221 ? -19.083 16.784 16.134 1.00 44.69 221 GLY A CA 1
ATOM 1799 C C . GLY A 1 221 ? -18.282 15.968 15.138 1.00 44.69 221 GLY A C 1
ATOM 1800 O O . GLY A 1 221 ? -17.807 14.873 15.441 1.00 44.69 221 GLY A O 1
ATOM 1801 N N . TRP A 1 222 ? -18.127 16.529 13.946 1.00 46.06 222 TRP A N 1
ATOM 1802 C CA . TRP A 1 222 ? -17.292 15.968 12.904 1.00 46.06 222 TRP A CA 1
ATOM 1803 C C . TRP A 1 222 ? -16.243 16.998 12.503 1.00 46.06 222 TRP A C 1
ATOM 1805 O O . TRP A 1 222 ? -16.561 17.980 11.842 1.00 46.06 222 TRP A O 1
ATOM 1815 N N . GLU A 1 223 ? -14.991 16.744 12.880 1.00 40.09 223 GLU A N 1
ATOM 1816 C CA . GLU A 1 223 ? -13.836 17.195 12.102 1.00 40.09 223 GLU A CA 1
ATOM 1817 C C . GLU A 1 223 ? -12.659 16.223 12.304 1.00 40.09 223 GLU A C 1
ATOM 1819 O O . GLU A 1 223 ? -11.791 16.407 13.151 1.00 40.09 223 GLU A O 1
ATOM 1824 N N . GLY A 1 224 ? -12.679 15.136 11.523 1.00 43.22 224 GLY A N 1
ATOM 1825 C CA . GLY A 1 224 ? -11.492 14.366 11.133 1.00 43.22 224 GLY A CA 1
ATOM 1826 C C . GLY A 1 224 ? -10.613 13.777 12.242 1.00 43.22 224 GLY A C 1
ATOM 1827 O O . GLY A 1 224 ? -9.410 14.061 12.256 1.00 43.22 224 GLY A O 1
ATOM 1828 N N . THR A 1 225 ? -11.169 12.921 13.107 1.00 40.94 225 THR A N 1
ATOM 1829 C CA . THR A 1 225 ? -10.372 12.025 13.963 1.00 40.94 225 THR A CA 1
ATOM 1830 C C . THR A 1 225 ? -10.921 10.600 14.055 1.00 40.94 225 THR A C 1
ATOM 1832 O O . THR A 1 225 ? -12.127 10.340 14.133 1.00 40.94 225 THR A O 1
ATOM 1835 N N . ASP A 1 226 ? -9.958 9.697 14.102 1.00 47.16 226 ASP A N 1
ATOM 1836 C CA . ASP A 1 226 ? -9.906 8.239 13.974 1.00 47.16 226 ASP A CA 1
ATOM 1837 C C . ASP A 1 226 ? -8.676 7.898 14.885 1.00 47.16 226 ASP A C 1
ATOM 1839 O O . ASP A 1 226 ? -7.827 8.777 15.015 1.00 47.16 226 ASP A O 1
ATOM 1843 N N . ASP A 1 227 ? -8.506 6.816 15.655 1.00 60.25 227 ASP A N 1
ATOM 1844 C CA . ASP A 1 227 ? -9.412 5.739 16.082 1.00 60.25 227 ASP A CA 1
ATOM 1845 C C . ASP A 1 227 ? -9.057 5.226 17.529 1.00 60.25 227 ASP A C 1
ATOM 1847 O O . ASP A 1 227 ? -8.901 6.101 18.359 1.00 60.25 227 ASP A O 1
ATOM 1851 N N . HIS A 1 228 ? -8.990 3.932 17.918 1.00 48.50 228 HIS A N 1
ATOM 1852 C CA . HIS A 1 228 ? -8.727 3.373 19.299 1.00 48.50 228 HIS A CA 1
ATOM 1853 C C . HIS A 1 228 ? -9.356 4.073 20.538 1.00 48.50 228 HIS A C 1
ATOM 1855 O O . HIS A 1 228 ? -9.038 5.207 20.900 1.00 48.50 228 HIS A O 1
ATOM 1861 N N . MET A 1 229 ? -10.132 3.335 21.344 1.00 51.59 229 MET A N 1
ATOM 1862 C CA . MET A 1 229 ? -10.997 3.936 22.376 1.00 51.59 229 MET A CA 1
ATOM 1863 C C . MET A 1 229 ? -10.574 3.670 23.834 1.00 51.59 229 MET A C 1
ATOM 1865 O O . MET A 1 229 ? -10.361 2.538 24.270 1.00 51.59 229 MET A O 1
ATOM 1869 N N . ALA A 1 230 ? -10.554 4.722 24.647 1.00 54.66 230 ALA A N 1
ATOM 1870 C CA . ALA A 1 230 ? -10.326 4.686 26.090 1.00 54.66 230 ALA A CA 1
ATOM 1871 C C . ALA A 1 230 ? -11.454 5.401 26.847 1.00 54.66 230 ALA A C 1
ATOM 1873 O O . ALA A 1 230 ? -12.074 6.325 26.331 1.00 54.66 230 ALA A O 1
ATOM 1874 N N . TYR A 1 231 ? -11.711 4.999 28.089 1.00 55.84 231 TYR A N 1
ATOM 1875 C CA . TYR A 1 231 ? -12.809 5.507 28.909 1.00 55.84 231 TYR A CA 1
ATOM 1876 C C . TYR A 1 231 ? -12.295 6.060 30.240 1.00 55.84 231 TYR A C 1
ATOM 1878 O O . TYR A 1 231 ? -11.660 5.345 31.016 1.00 55.84 231 TYR A O 1
ATOM 1886 N N . ILE A 1 232 ? -12.564 7.335 30.520 1.00 55.47 232 ILE A N 1
ATOM 1887 C CA . ILE A 1 232 ? -12.294 7.961 31.818 1.00 55.47 232 ILE A CA 1
ATOM 1888 C C . ILE A 1 232 ? -13.475 7.683 32.751 1.00 55.47 232 ILE A C 1
ATOM 1890 O O . ILE A 1 232 ? -14.581 8.134 32.472 1.00 55.47 232 ILE A O 1
ATOM 1894 N N . LEU A 1 233 ? -13.225 7.009 33.879 1.00 49.19 233 LEU A N 1
ATOM 1895 C CA . LEU A 1 233 ? -14.252 6.717 34.888 1.00 49.19 233 LEU A CA 1
ATOM 1896 C C . LEU A 1 233 ? -14.745 7.979 35.605 1.00 49.19 233 LEU A C 1
ATOM 1898 O O . LEU A 1 233 ? -13.941 8.781 36.100 1.00 49.19 233 LEU A O 1
ATOM 1902 N N . CYS A 1 234 ? -16.055 8.052 35.836 1.00 45.53 234 CYS A N 1
ATOM 1903 C CA . CYS A 1 234 ? -16.683 8.947 36.803 1.00 45.53 234 CYS A CA 1
ATOM 1904 C C . CYS A 1 234 ? -16.487 8.422 38.237 1.00 45.53 234 CYS A C 1
ATOM 1906 O O . CYS A 1 234 ? -17.415 8.006 38.934 1.00 45.53 234 CYS A O 1
ATOM 1908 N N . THR A 1 235 ? -15.246 8.429 38.722 1.00 41.91 235 THR A N 1
ATOM 1909 C CA . THR A 1 235 ? -14.903 7.897 40.056 1.00 41.91 235 THR A CA 1
ATOM 1910 C C . THR A 1 235 ? -15.571 8.639 41.220 1.00 41.91 235 THR A C 1
ATOM 1912 O O . THR A 1 235 ? -15.663 8.087 42.317 1.00 41.91 235 THR A O 1
ATOM 1915 N N . SER A 1 236 ? -16.096 9.850 40.997 1.00 43.38 236 SER A N 1
ATOM 1916 C CA . SER A 1 236 ? -16.964 10.563 41.945 1.00 43.38 236 SER A CA 1
ATOM 1917 C C . SER A 1 236 ? -18.316 9.883 42.190 1.00 43.38 236 SER A C 1
ATOM 1919 O O . SER A 1 236 ? -18.935 10.152 43.217 1.00 43.38 236 SER A O 1
ATOM 1921 N N . GLU A 1 237 ? -18.760 9.003 41.290 1.00 48.31 237 GLU A N 1
ATOM 1922 C CA . GLU A 1 237 ? -20.069 8.332 41.338 1.00 48.31 237 GLU A CA 1
ATOM 1923 C C . GLU A 1 237 ? -19.952 6.816 41.601 1.00 48.31 237 GLU A C 1
ATOM 1925 O O . GLU A 1 237 ? -20.952 6.107 41.676 1.00 48.31 237 GLU A O 1
ATOM 1930 N N . GLY A 1 238 ? -18.733 6.315 41.848 1.00 47.84 238 GLY A N 1
ATOM 1931 C CA . GLY A 1 238 ? -18.487 4.933 42.284 1.00 47.84 238 GLY A CA 1
ATOM 1932 C C . GLY A 1 238 ? -18.407 3.891 41.164 1.00 47.84 238 GLY A C 1
ATOM 1933 O O . GLY A 1 238 ? -18.411 2.693 41.457 1.00 47.84 238 GLY A O 1
ATOM 1934 N N . GLU A 1 239 ? -18.308 4.344 39.914 1.00 47.91 239 GLU A N 1
ATOM 1935 C CA . GLU A 1 239 ? -18.111 3.535 38.708 1.00 47.91 239 GLU A CA 1
ATOM 1936 C C . GLU A 1 239 ? -16.810 2.702 38.769 1.00 47.91 239 GLU A C 1
ATOM 1938 O O . GLU A 1 239 ? -15.803 3.142 39.333 1.00 47.91 239 GLU A O 1
ATOM 1943 N N . LYS A 1 240 ? -16.829 1.476 38.221 1.00 57.41 240 LYS A N 1
ATOM 1944 C CA . LYS A 1 240 ? -15.713 0.505 38.329 1.00 57.41 240 LYS A CA 1
ATOM 1945 C C . LYS A 1 240 ? -15.373 -0.259 37.052 1.00 57.41 240 LYS A C 1
ATOM 1947 O O . LYS A 1 240 ? -14.312 -0.877 37.010 1.00 57.41 240 LYS A O 1
ATOM 1952 N N . ASP A 1 241 ? -16.262 -0.254 36.072 1.00 55.59 241 ASP A N 1
ATOM 1953 C CA . ASP A 1 241 ? -16.122 -0.952 34.796 1.00 55.59 241 ASP A CA 1
ATOM 1954 C C . ASP A 1 241 ? -16.927 -0.183 33.739 1.00 55.59 241 ASP A C 1
ATOM 1956 O O . ASP A 1 241 ? -17.678 0.729 34.091 1.00 55.59 241 ASP A O 1
ATOM 1960 N N . VAL A 1 242 ? -16.755 -0.526 32.468 1.00 59.12 242 VAL A N 1
ATOM 1961 C CA . VAL A 1 242 ? -17.448 0.133 31.352 1.00 59.12 242 VAL A CA 1
ATOM 1962 C C . VAL A 1 242 ? -18.849 -0.449 31.108 1.00 59.12 242 VAL A C 1
ATOM 1964 O O . VAL A 1 242 ? -19.072 -1.625 31.410 1.00 59.12 242 VAL A O 1
ATOM 1967 N N . PRO A 1 243 ? -19.795 0.325 30.536 1.00 54.75 243 PRO A N 1
ATOM 1968 C CA . PRO A 1 243 ? -21.120 -0.180 30.174 1.00 54.75 243 PRO A CA 1
ATOM 1969 C C . PRO A 1 243 ? -21.069 -1.431 29.279 1.00 54.75 243 PRO A C 1
ATOM 1971 O O . PRO A 1 243 ? -20.195 -1.572 28.422 1.00 54.75 243 PRO A O 1
ATOM 1974 N N . GLU A 1 244 ? -22.033 -2.342 29.441 1.00 53.53 244 GLU A N 1
ATOM 1975 C CA . GLU A 1 244 ? -22.056 -3.626 28.712 1.00 53.53 244 GLU A CA 1
ATOM 1976 C C . GLU A 1 244 ? -22.247 -3.486 27.194 1.00 53.53 244 GLU A C 1
ATOM 1978 O O . GLU A 1 244 ? -21.853 -4.370 26.439 1.00 53.53 244 GLU A O 1
ATOM 1983 N N . GLY A 1 245 ? -22.798 -2.366 26.726 1.00 51.75 245 GLY A N 1
ATOM 1984 C CA . GLY A 1 245 ? -23.120 -2.131 25.315 1.00 51.75 245 GLY A CA 1
ATOM 1985 C C . GLY A 1 245 ? -21.940 -2.036 24.340 1.00 51.75 245 GLY A C 1
ATOM 1986 O O . GLY A 1 245 ? -22.147 -1.796 23.154 1.00 51.75 245 GLY A O 1
ATOM 1987 N N . LEU A 1 246 ? -20.703 -2.146 24.829 1.00 53.22 246 LEU A N 1
ATOM 1988 C CA . LEU A 1 246 ? -19.502 -1.633 24.161 1.00 53.22 246 LEU A CA 1
ATOM 1989 C C . LEU A 1 246 ? -18.554 -2.744 23.655 1.00 53.22 246 LEU A C 1
ATOM 1991 O O . LEU A 1 246 ? -17.348 -2.523 23.576 1.00 53.22 246 LEU A O 1
ATOM 1995 N N . LYS A 1 247 ? -19.073 -3.957 23.395 1.00 52.25 247 LYS A N 1
ATOM 1996 C CA . LYS A 1 247 ? -18.276 -5.209 23.353 1.00 52.25 247 LYS A CA 1
ATOM 1997 C C . LYS A 1 247 ? -18.372 -6.059 22.063 1.00 52.25 247 LYS A C 1
ATOM 1999 O O . LYS A 1 247 ? -17.969 -7.220 22.081 1.00 52.25 247 LYS A O 1
ATOM 2004 N N . GLU A 1 248 ? -18.874 -5.533 20.942 1.00 54.78 248 GLU A N 1
ATOM 2005 C CA . GLU A 1 248 ? -19.123 -6.318 19.709 1.00 54.78 248 GLU A CA 1
ATOM 2006 C C . GLU A 1 248 ? -18.345 -5.824 18.470 1.00 54.78 248 GLU A C 1
ATOM 2008 O O . GLU A 1 248 ? -18.036 -4.641 18.363 1.00 54.78 248 GLU A O 1
ATOM 2013 N N . GLY A 1 249 ? -18.064 -6.729 17.514 1.00 56.06 249 GLY A N 1
ATOM 2014 C CA . GLY A 1 249 ? -17.627 -6.376 16.148 1.00 56.06 249 GLY A CA 1
ATOM 2015 C C . GLY A 1 249 ? -16.558 -7.290 15.524 1.00 56.06 249 GLY A C 1
ATOM 2016 O O . GLY A 1 249 ? -15.421 -7.274 15.979 1.00 56.06 249 GLY A O 1
ATOM 2017 N N . ASP A 1 250 ? -16.922 -8.034 14.464 1.00 68.38 250 ASP A N 1
ATOM 2018 C CA . ASP A 1 250 ? -16.007 -8.839 13.609 1.00 68.38 250 ASP A CA 1
ATOM 2019 C C . ASP A 1 250 ? -16.496 -9.018 12.131 1.00 68.38 250 ASP A C 1
ATOM 2021 O O . ASP A 1 250 ? -15.847 -9.684 11.325 1.00 68.38 250 ASP A O 1
ATOM 2025 N N . ILE A 1 251 ? -17.629 -8.412 11.735 1.00 84.25 251 ILE A N 1
ATOM 2026 C CA . ILE A 1 251 ? -18.433 -8.777 10.536 1.00 84.25 251 ILE A CA 1
ATOM 2027 C C . ILE A 1 251 ? -17.678 -8.740 9.193 1.00 84.25 251 ILE A C 1
ATOM 2029 O O . ILE A 1 251 ? -17.940 -9.566 8.320 1.00 84.25 251 ILE A O 1
ATOM 2033 N N . VAL A 1 252 ? -16.784 -7.770 8.982 1.00 89.31 252 VAL A N 1
ATOM 2034 C CA . VAL A 1 252 ? -16.185 -7.531 7.653 1.00 89.31 252 VAL A CA 1
ATOM 2035 C C . VAL A 1 252 ? -15.219 -8.649 7.253 1.00 89.31 252 VAL A C 1
ATOM 2037 O O . VAL A 1 252 ? -15.207 -9.070 6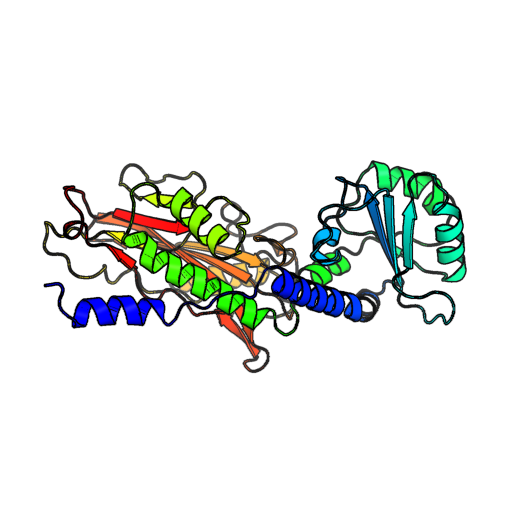.094 1.00 89.31 252 VAL A O 1
ATOM 2040 N N . LEU A 1 253 ? -14.453 -9.184 8.211 1.00 90.56 253 LEU A N 1
ATOM 2041 C CA . LEU A 1 253 ? -13.438 -10.212 7.952 1.00 90.56 253 LEU A CA 1
ATOM 2042 C C . LEU A 1 253 ? -14.039 -11.523 7.422 1.00 90.56 253 LEU A C 1
ATOM 2044 O O . LEU A 1 253 ? -13.384 -12.224 6.648 1.00 90.56 253 LEU A O 1
ATOM 2048 N N . ASP A 1 254 ? -15.287 -11.824 7.792 1.00 90.88 254 ASP A N 1
ATOM 2049 C CA . ASP A 1 254 ? -16.021 -13.002 7.319 1.00 90.88 254 ASP A CA 1
ATOM 2050 C C . ASP A 1 254 ? -16.403 -12.908 5.832 1.00 90.88 254 ASP A C 1
ATOM 2052 O O . ASP A 1 254 ? -16.518 -13.942 5.174 1.00 90.88 254 ASP A O 1
ATOM 2056 N N . TYR A 1 255 ? -16.560 -11.699 5.277 1.00 93.50 255 TYR A N 1
ATOM 2057 C CA . TYR A 1 255 ? -16.915 -11.485 3.865 1.00 93.50 255 TYR A CA 1
ATOM 2058 C C . TYR A 1 255 ? -15.727 -11.149 2.960 1.00 93.50 255 TYR A C 1
ATOM 2060 O O . TYR A 1 255 ? -15.864 -11.214 1.737 1.00 93.50 255 TYR A O 1
ATOM 2068 N N . MET A 1 256 ? -14.560 -10.813 3.519 1.00 93.69 256 MET A N 1
ATOM 2069 C CA . MET A 1 256 ? -13.346 -10.567 2.738 1.00 93.69 256 MET A CA 1
ATOM 2070 C C . MET A 1 256 ? -12.866 -11.868 2.071 1.00 93.69 256 MET A C 1
ATOM 2072 O O . MET A 1 256 ? -12.170 -12.700 2.658 1.00 93.69 256 MET A O 1
ATOM 2076 N N . HIS A 1 257 ? -13.224 -12.064 0.805 1.00 94.12 257 HIS A N 1
ATOM 2077 C CA . HIS A 1 257 ? -12.802 -13.211 0.003 1.00 94.12 257 HIS A CA 1
ATOM 2078 C C . HIS A 1 257 ? -12.016 -12.747 -1.220 1.00 94.12 257 HIS A C 1
ATOM 2080 O O . HIS A 1 257 ? -12.346 -11.736 -1.835 1.00 94.12 257 HIS A O 1
ATOM 2086 N N . LEU A 1 258 ? -10.972 -13.500 -1.574 1.00 94.94 258 LEU A N 1
ATOM 2087 C CA . LEU A 1 258 ? -10.096 -13.155 -2.693 1.00 94.94 258 LEU A CA 1
ATOM 2088 C C . LEU A 1 258 ? -10.889 -13.054 -4.001 1.00 94.94 258 LEU A C 1
ATOM 2090 O O . LEU A 1 258 ? -11.659 -13.955 -4.332 1.00 94.94 258 LEU A O 1
ATOM 2094 N N . GLY A 1 259 ? -10.663 -11.976 -4.747 1.00 95.38 259 GLY A N 1
ATOM 2095 C CA . GLY A 1 259 ? -11.325 -11.715 -6.025 1.00 95.38 259 GLY A CA 1
ATOM 2096 C C . GLY A 1 259 ? -12.702 -11.048 -5.940 1.00 95.38 259 GLY A C 1
ATOM 2097 O O . GLY A 1 259 ? -13.143 -10.543 -6.967 1.00 95.38 259 GLY A O 1
ATOM 2098 N N . LEU A 1 260 ? -13.350 -10.983 -4.767 1.00 97.62 260 LEU A N 1
ATOM 2099 C CA . LEU A 1 260 ? -14.501 -10.087 -4.577 1.00 97.62 260 LEU A CA 1
ATOM 2100 C C . LEU A 1 260 ? -14.031 -8.634 -4.597 1.00 97.62 260 LEU A C 1
ATOM 2102 O O . LEU A 1 260 ? -12.934 -8.341 -4.118 1.00 97.62 260 LEU A O 1
ATOM 2106 N N . THR A 1 261 ? -14.855 -7.719 -5.097 1.00 98.56 261 THR A N 1
ATOM 2107 C CA . THR A 1 261 ? -14.553 -6.284 -5.018 1.00 98.56 261 THR A CA 1
ATOM 2108 C C . THR A 1 261 ? -14.782 -5.739 -3.608 1.00 98.56 261 THR A C 1
ATOM 2110 O O . THR A 1 261 ? -15.571 -6.286 -2.830 1.00 98.56 261 THR A O 1
ATOM 2113 N N . GLY A 1 262 ? -14.127 -4.628 -3.263 1.00 98.19 262 GLY A N 1
ATOM 2114 C CA . GLY A 1 262 ? -14.375 -3.938 -1.991 1.00 98.19 262 GLY A CA 1
ATOM 2115 C C . GLY A 1 262 ? -15.851 -3.556 -1.792 1.00 98.19 262 GLY A C 1
ATOM 2116 O O . GLY A 1 262 ? -16.390 -3.693 -0.694 1.00 98.19 262 GLY A O 1
ATOM 2117 N N . ASN A 1 263 ? -16.541 -3.192 -2.875 1.00 98.69 263 ASN A N 1
ATOM 2118 C CA . ASN A 1 263 ? -17.971 -2.887 -2.914 1.00 98.69 263 ASN A CA 1
ATOM 2119 C C . ASN A 1 263 ? -18.858 -4.128 -2.695 1.00 98.69 263 ASN A C 1
ATOM 2121 O O . ASN A 1 263 ? -19.900 -4.027 -2.042 1.00 98.69 263 ASN A O 1
ATOM 2125 N N . GLU A 1 264 ? -18.458 -5.309 -3.176 1.00 98.62 264 GLU A N 1
ATOM 2126 C CA . GLU A 1 264 ? -19.164 -6.567 -2.888 1.00 98.62 264 GLU A CA 1
ATOM 2127 C C . GLU A 1 264 ? -19.030 -6.968 -1.413 1.00 98.62 264 GLU A C 1
ATOM 2129 O O . GLU A 1 264 ? -20.016 -7.385 -0.798 1.00 98.62 264 GLU A O 1
ATOM 2134 N N . VAL A 1 265 ? -17.836 -6.809 -0.828 1.00 98.00 265 VAL A N 1
ATOM 2135 C CA . VAL A 1 265 ? -17.594 -7.056 0.606 1.00 98.00 265 VAL A CA 1
ATOM 2136 C C . VAL A 1 265 ? -18.380 -6.065 1.468 1.00 98.00 265 VAL A C 1
ATOM 2138 O O . VAL A 1 265 ? -19.050 -6.475 2.421 1.00 98.00 265 VAL A O 1
ATOM 2141 N N . LEU A 1 266 ? -18.363 -4.777 1.105 1.00 97.75 266 LEU A N 1
ATOM 2142 C CA . LEU A 1 266 ? -19.126 -3.718 1.767 1.00 97.75 266 LEU A CA 1
ATOM 2143 C C . LEU A 1 266 ? -20.625 -4.032 1.757 1.00 97.75 266 LEU A C 1
ATOM 2145 O O . LEU A 1 266 ? -21.253 -4.049 2.812 1.00 97.75 266 LEU A O 1
ATOM 2149 N N . THR A 1 267 ? -21.186 -4.354 0.587 1.00 98.25 267 THR A N 1
ATOM 2150 C CA . THR A 1 267 ? -22.618 -4.660 0.431 1.00 98.25 267 THR A CA 1
ATOM 2151 C C . THR A 1 267 ? -23.046 -5.802 1.355 1.00 98.25 267 THR A C 1
ATOM 2153 O O . THR A 1 267 ? -23.991 -5.641 2.126 1.00 98.25 267 THR A O 1
ATOM 2156 N N . LYS A 1 268 ? -22.312 -6.924 1.354 1.00 97.19 268 LYS A N 1
ATOM 2157 C CA . LYS A 1 268 ? -22.599 -8.091 2.214 1.00 97.19 268 LYS A CA 1
ATOM 2158 C C . LYS A 1 268 ? -22.500 -7.768 3.705 1.00 97.19 268 LYS A C 1
ATOM 2160 O O . LYS A 1 268 ? -23.320 -8.221 4.504 1.00 97.19 268 LYS A O 1
ATOM 2165 N N . SER A 1 269 ? -21.514 -6.957 4.078 1.00 95.06 269 SER A N 1
ATOM 2166 C CA . SER A 1 269 ? -21.302 -6.541 5.465 1.00 95.06 269 SER A CA 1
ATOM 2167 C C . SER A 1 269 ? -22.429 -5.618 5.947 1.00 95.06 269 SER A C 1
ATOM 2169 O O . SER A 1 269 ? -22.982 -5.839 7.023 1.00 95.06 269 SER A O 1
ATOM 2171 N N . LEU A 1 270 ? -22.860 -4.657 5.121 1.00 94.62 270 LEU A N 1
ATOM 2172 C CA . LEU A 1 270 ? -24.009 -3.785 5.398 1.00 94.62 270 LEU A CA 1
ATOM 2173 C C . LEU A 1 270 ? -25.337 -4.559 5.451 1.00 94.62 270 LEU A C 1
ATOM 2175 O O . LEU A 1 270 ? -26.196 -4.252 6.277 1.00 94.62 270 LEU A O 1
ATOM 2179 N N . GLU A 1 271 ? -25.527 -5.567 4.595 1.00 96.06 271 GLU A N 1
ATOM 2180 C CA . GLU A 1 271 ? -26.667 -6.491 4.675 1.00 96.06 271 GLU A CA 1
ATOM 2181 C C . GLU A 1 271 ? -26.678 -7.244 6.013 1.00 96.06 271 GLU A C 1
ATOM 2183 O O . GLU A 1 271 ? -27.726 -7.331 6.658 1.00 96.06 271 GLU A O 1
ATOM 2188 N N . ARG A 1 272 ? -25.517 -7.724 6.480 1.00 92.81 272 ARG A N 1
ATOM 2189 C CA . ARG A 1 272 ? -25.404 -8.393 7.783 1.00 92.81 272 ARG A CA 1
ATOM 2190 C C . ARG A 1 272 ? -25.686 -7.449 8.950 1.00 92.81 272 ARG A C 1
ATOM 2192 O O . ARG A 1 272 ? -26.489 -7.807 9.807 1.00 92.81 272 ARG A O 1
ATOM 2199 N N . MET A 1 273 ? -25.122 -6.240 8.941 1.00 90.12 273 MET A N 1
ATOM 2200 C CA . MET A 1 273 ? -25.397 -5.209 9.952 1.00 90.12 273 MET A CA 1
ATOM 2201 C C . MET A 1 273 ? -26.896 -4.889 10.048 1.00 90.12 273 MET A C 1
ATOM 2203 O O . MET A 1 273 ? -27.438 -4.812 11.147 1.00 90.12 273 MET A O 1
ATOM 2207 N N . LYS A 1 274 ? -27.601 -4.786 8.909 1.00 92.69 274 LYS A N 1
ATOM 2208 C CA . LYS A 1 274 ? -29.064 -4.588 8.874 1.00 92.69 274 LYS A CA 1
ATOM 2209 C C . LYS A 1 274 ? -29.831 -5.755 9.509 1.00 92.69 274 LYS A C 1
ATOM 2211 O O . LYS A 1 274 ? -30.817 -5.515 10.200 1.00 92.69 274 LYS A O 1
ATOM 2216 N N . VAL A 1 275 ? -29.390 -6.999 9.300 1.00 93.12 275 VAL A N 1
ATOM 2217 C CA . VAL A 1 275 ? -29.998 -8.202 9.908 1.00 93.12 275 VAL A CA 1
ATOM 2218 C C . VAL A 1 275 ? -29.738 -8.281 11.417 1.00 93.12 275 VAL A C 1
ATOM 2220 O O . VAL A 1 275 ? -30.624 -8.690 12.162 1.00 93.12 275 VAL A O 1
ATOM 2223 N N . GLU A 1 276 ? -28.556 -7.868 11.873 1.00 88.25 276 GLU A N 1
ATOM 2224 C CA . GLU A 1 276 ? -28.176 -7.838 13.296 1.00 88.25 276 GLU A CA 1
ATOM 2225 C C . GLU A 1 276 ? -28.623 -6.557 14.025 1.00 88.25 276 GLU A C 1
ATOM 2227 O O . GLU A 1 276 ? -28.402 -6.421 15.224 1.00 88.25 276 GLU A O 1
ATOM 2232 N N . ASN A 1 277 ? -29.301 -5.634 13.328 1.00 88.06 277 ASN A N 1
ATOM 2233 C CA . ASN A 1 277 ? -29.737 -4.332 13.850 1.00 88.06 277 ASN A CA 1
ATOM 2234 C C . ASN A 1 277 ? -28.572 -3.458 14.377 1.00 88.06 277 ASN A C 1
ATOM 2236 O O . ASN A 1 277 ? -28.727 -2.675 15.315 1.00 88.06 277 ASN A O 1
ATOM 2240 N N . ILE A 1 278 ? -27.404 -3.567 13.740 1.00 84.50 278 ILE A N 1
ATOM 2241 C CA . ILE A 1 278 ? -26.218 -2.760 14.031 1.00 84.50 278 ILE A CA 1
ATOM 2242 C C . ILE A 1 278 ? -26.262 -1.496 13.168 1.00 84.50 278 ILE A C 1
ATOM 2244 O O . ILE A 1 278 ? -26.199 -1.553 11.940 1.00 84.50 278 ILE A O 1
ATOM 2248 N N . SER A 1 279 ? -26.347 -0.339 13.822 1.00 86.81 279 SER A N 1
ATOM 2249 C CA . SER A 1 279 ? -26.153 0.966 13.184 1.00 86.81 279 SER A CA 1
ATOM 2250 C C . SER A 1 279 ? -24.676 1.339 13.259 1.00 86.81 279 SER A C 1
ATOM 2252 O O . SER A 1 279 ? -24.081 1.233 14.328 1.00 86.81 279 SER A O 1
ATOM 2254 N N . GLY A 1 280 ? -24.069 1.771 12.156 1.00 85.38 280 GLY A N 1
ATOM 2255 C CA . GLY A 1 280 ? -22.629 2.010 12.098 1.00 85.38 280 GLY A CA 1
ATOM 2256 C C . GLY A 1 280 ? -22.123 2.305 10.691 1.00 85.38 280 GLY A C 1
ATOM 2257 O O . GLY A 1 280 ? -22.915 2.518 9.773 1.00 85.38 280 GLY A O 1
ATOM 2258 N N . GLN A 1 281 ? -20.804 2.282 10.524 1.00 86.62 281 GLN A N 1
ATOM 2259 C CA . GLN A 1 281 ? -20.128 2.428 9.239 1.00 86.62 281 GLN A CA 1
ATOM 2260 C C . GLN A 1 281 ? -18.908 1.511 9.167 1.00 86.62 281 GLN A C 1
ATOM 2262 O O . GLN A 1 281 ? -18.292 1.177 10.180 1.00 86.62 281 GLN A O 1
ATOM 2267 N N . ILE A 1 282 ? -18.575 1.131 7.938 1.00 90.44 282 ILE A N 1
ATOM 2268 C CA . ILE A 1 282 ? -17.388 0.363 7.588 1.00 90.44 282 ILE A CA 1
ATOM 2269 C C . ILE A 1 282 ? -16.478 1.276 6.768 1.00 90.44 282 ILE A C 1
ATOM 2271 O O . ILE A 1 282 ? -16.933 1.887 5.796 1.00 90.44 282 ILE A O 1
ATOM 2275 N N . PHE A 1 283 ? -15.210 1.342 7.149 1.00 91.75 283 PHE A N 1
ATOM 2276 C CA . PHE A 1 283 ? -14.122 1.827 6.317 1.00 91.75 283 PHE A CA 1
ATOM 2277 C C . PHE A 1 283 ? -12.968 0.832 6.459 1.00 91.75 283 PHE A C 1
ATOM 2279 O O . PHE A 1 283 ? -12.438 0.605 7.537 1.00 91.75 283 PHE A O 1
ATOM 2286 N N . CYS A 1 284 ? -12.588 0.158 5.383 1.00 93.31 284 CYS A N 1
ATOM 2287 C CA . CYS A 1 284 ? -11.373 -0.649 5.390 1.00 93.31 284 CYS A CA 1
ATOM 2288 C C . CYS A 1 284 ? -10.576 -0.365 4.130 1.00 93.31 284 CYS A C 1
ATOM 2290 O O . CYS A 1 284 ? -11.144 -0.204 3.048 1.00 93.31 284 CYS A O 1
ATOM 2292 N N . HIS A 1 285 ? -9.260 -0.322 4.257 1.00 94.75 285 HIS A N 1
ATOM 2293 C CA . HIS A 1 285 ? -8.361 -0.034 3.147 1.00 94.75 285 HIS A CA 1
ATOM 2294 C C . HIS A 1 285 ? -7.082 -0.865 3.275 1.00 94.75 285 HIS A C 1
ATOM 2296 O O . HIS A 1 285 ? -6.733 -1.297 4.377 1.00 94.75 285 HIS A O 1
ATOM 2302 N N . PRO A 1 286 ? -6.344 -1.080 2.179 1.00 95.12 286 PRO A N 1
ATOM 2303 C CA . PRO A 1 286 ? -5.031 -1.698 2.244 1.00 95.12 286 PRO A CA 1
ATOM 2304 C C . PRO A 1 286 ? -4.045 -0.832 3.040 1.00 95.12 286 PRO A C 1
ATOM 2306 O O . PRO A 1 286 ? -4.149 0.395 3.066 1.00 95.12 286 PRO A O 1
ATOM 2309 N N . ILE A 1 287 ? -3.066 -1.480 3.665 1.00 93.19 287 ILE A N 1
ATOM 2310 C CA . ILE A 1 287 ? -1.974 -0.866 4.445 1.00 93.19 287 ILE A CA 1
ATOM 2311 C C . ILE A 1 287 ? -0.632 -1.484 4.031 1.00 93.19 287 ILE A C 1
ATOM 2313 O O . ILE A 1 287 ? -0.571 -2.675 3.691 1.00 93.19 287 ILE A O 1
ATOM 2317 N N . GLY A 1 288 ? 0.458 -0.716 4.072 1.00 89.88 288 GLY A N 1
ATOM 2318 C CA . GLY A 1 288 ? 1.795 -1.223 3.747 1.00 89.88 288 GLY A CA 1
ATOM 2319 C C . GLY A 1 288 ? 2.870 -0.150 3.664 1.00 89.88 288 GLY A C 1
ATOM 2320 O O . GLY A 1 288 ? 3.275 0.386 4.692 1.00 89.88 288 GLY A O 1
ATOM 2321 N N . ASP A 1 289 ? 3.351 0.137 2.449 1.00 87.56 289 ASP A N 1
ATOM 2322 C CA . ASP A 1 289 ? 4.363 1.187 2.228 1.00 87.56 289 ASP A CA 1
ATOM 2323 C C . ASP A 1 289 ? 3.788 2.583 2.548 1.00 87.56 289 ASP A C 1
ATOM 2325 O O . ASP A 1 289 ? 4.517 3.497 2.937 1.00 87.56 289 ASP A O 1
ATOM 2329 N N . TRP A 1 290 ? 2.463 2.721 2.433 1.00 88.12 290 TRP A N 1
ATOM 2330 C CA . TRP A 1 290 ? 1.676 3.869 2.876 1.00 88.12 290 TRP A CA 1
ATOM 2331 C C . TRP A 1 290 ? 0.648 3.450 3.936 1.00 88.12 290 TRP A C 1
ATOM 2333 O O . TRP A 1 290 ? 0.238 2.289 4.004 1.00 88.12 290 TRP A O 1
ATOM 2343 N N . GLY A 1 291 ? 0.193 4.423 4.736 1.00 85.25 291 GLY A N 1
ATOM 2344 C CA . GLY A 1 291 ? -0.915 4.232 5.681 1.00 85.25 291 GLY A CA 1
ATOM 2345 C C . GLY A 1 291 ? -2.222 3.878 4.967 1.00 85.25 291 GLY A C 1
ATOM 2346 O O . GLY A 1 291 ? -2.869 2.908 5.327 1.00 85.25 291 GLY A O 1
ATOM 2347 N N . HIS A 1 292 ? -2.566 4.597 3.895 1.00 90.88 292 HIS A N 1
ATOM 2348 C CA . HIS A 1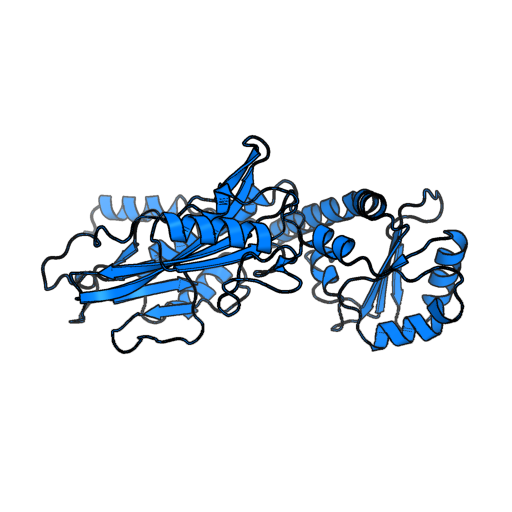 292 ? -3.611 4.179 2.955 1.00 90.88 292 HIS A CA 1
ATOM 2349 C C . HIS A 1 292 ? -2.925 3.691 1.676 1.00 90.88 292 HIS A C 1
ATOM 2351 O O . HIS A 1 292 ? -2.455 4.501 0.875 1.00 90.88 292 HIS A O 1
ATOM 2357 N N . ASP A 1 293 ? -2.807 2.376 1.525 1.00 92.06 293 ASP A N 1
ATOM 2358 C CA . ASP A 1 293 ? -2.079 1.734 0.431 1.00 92.06 293 ASP A CA 1
ATOM 2359 C C . ASP A 1 293 ? -3.011 1.364 -0.748 1.00 92.06 293 ASP A C 1
ATOM 2361 O O . ASP A 1 293 ? -4.239 1.397 -0.637 1.00 92.06 293 ASP A O 1
ATOM 2365 N N . ALA A 1 294 ? -2.445 1.030 -1.909 1.00 92.50 294 ALA A N 1
ATOM 2366 C CA . ALA A 1 294 ? -3.204 0.720 -3.117 1.00 92.50 294 ALA A CA 1
ATOM 2367 C C . ALA A 1 294 ? -3.967 -0.616 -3.011 1.00 92.50 294 ALA A C 1
ATOM 2369 O O . ALA A 1 294 ? -3.445 -1.614 -2.517 1.00 92.50 294 ALA A O 1
ATOM 2370 N N . GLY A 1 295 ? -5.194 -0.658 -3.542 1.00 94.50 295 GLY A N 1
ATOM 2371 C CA . GLY A 1 295 ? -6.043 -1.856 -3.581 1.00 94.50 295 GLY A CA 1
ATOM 2372 C C . GLY A 1 295 ? -7.494 -1.557 -3.195 1.00 94.50 295 GLY A C 1
ATOM 2373 O O . GLY A 1 295 ? -7.929 -0.408 -3.259 1.00 94.50 295 GLY A O 1
ATOM 2374 N N . ALA A 1 296 ? -8.252 -2.596 -2.837 1.00 97.00 296 ALA A N 1
ATOM 2375 C CA . ALA A 1 296 ? -9.696 -2.488 -2.641 1.00 97.00 296 ALA A CA 1
ATOM 2376 C C . ALA A 1 296 ? -10.080 -1.704 -1.378 1.00 97.00 296 ALA A C 1
ATOM 2378 O O . ALA A 1 296 ? -9.738 -2.101 -0.269 1.00 97.00 296 ALA A O 1
ATOM 2379 N N . ALA A 1 297 ? -10.849 -0.628 -1.538 1.00 97.06 297 ALA A N 1
ATOM 2380 C CA . ALA A 1 297 ? -11.472 0.081 -0.422 1.00 97.06 297 ALA A CA 1
ATOM 2381 C C . ALA A 1 297 ? -12.854 -0.518 -0.107 1.00 97.06 297 ALA A C 1
ATOM 2383 O O . ALA A 1 297 ? -13.678 -0.708 -1.000 1.00 97.06 297 ALA A O 1
ATOM 2384 N N . ILE A 1 298 ? -13.129 -0.797 1.164 1.00 96.88 298 ILE A N 1
ATOM 2385 C CA . ILE A 1 298 ? -14.393 -1.362 1.649 1.00 96.88 298 ILE A CA 1
ATOM 2386 C C . ILE A 1 298 ? -15.097 -0.260 2.445 1.00 96.88 298 ILE A C 1
ATOM 2388 O O . ILE A 1 298 ? -14.876 -0.110 3.642 1.00 96.88 298 ILE A O 1
ATOM 2392 N N . GLY A 1 299 ? -15.910 0.543 1.757 1.00 94.50 299 GLY A N 1
ATOM 2393 C CA . GLY A 1 299 ? -16.512 1.759 2.323 1.00 94.50 299 GLY A CA 1
ATOM 2394 C C . GLY A 1 299 ? -15.488 2.880 2.544 1.00 94.50 299 GLY A C 1
ATOM 2395 O O . GLY A 1 299 ? -14.287 2.639 2.550 1.00 94.50 299 GLY A O 1
ATOM 2396 N N . ILE A 1 300 ? -15.960 4.122 2.678 1.00 89.19 300 ILE A N 1
ATOM 2397 C CA . ILE A 1 300 ? -15.198 5.279 3.193 1.00 89.19 300 ILE A CA 1
ATOM 2398 C C . ILE A 1 300 ? -16.185 6.144 3.996 1.00 89.19 300 ILE A C 1
ATOM 2400 O O . ILE A 1 300 ? -17.387 6.135 3.719 1.00 89.19 300 ILE A O 1
ATOM 2404 N N . THR A 1 301 ? -15.714 6.935 4.961 1.00 82.38 301 THR A N 1
ATOM 2405 C CA . THR A 1 301 ? -16.564 7.761 5.840 1.00 82.38 301 THR A CA 1
ATOM 2406 C C . THR A 1 301 ? -17.560 8.682 5.109 1.00 82.38 301 THR A C 1
ATOM 2408 O O . THR A 1 301 ? -18.675 8.887 5.587 1.00 82.38 301 THR A O 1
ATOM 2411 N N . ASN A 1 302 ? -17.218 9.193 3.922 1.00 86.69 302 ASN A N 1
ATOM 2412 C CA . ASN A 1 302 ? -18.112 9.989 3.063 1.00 86.69 302 ASN A CA 1
ATOM 2413 C C . ASN A 1 302 ? -18.769 9.192 1.912 1.00 86.69 302 ASN A C 1
ATOM 2415 O O . ASN A 1 302 ? -19.540 9.762 1.143 1.00 86.69 302 ASN A O 1
ATOM 2419 N N . LEU A 1 303 ? -18.473 7.895 1.793 1.00 90.50 303 LEU A N 1
ATOM 2420 C CA . LEU A 1 303 ? -18.985 6.963 0.782 1.00 90.50 303 LEU A CA 1
ATOM 2421 C C . LEU A 1 303 ? -19.416 5.637 1.461 1.00 90.50 303 LEU A C 1
ATOM 2423 O O . LEU A 1 303 ? -18.804 4.593 1.228 1.00 90.50 303 LEU A O 1
ATOM 2427 N N . PRO A 1 304 ? -20.441 5.665 2.342 1.00 89.62 304 PRO A N 1
ATOM 2428 C CA . PRO A 1 304 ? -20.821 4.529 3.192 1.00 89.62 304 PRO A CA 1
ATOM 2429 C C . PRO A 1 304 ? -21.328 3.292 2.446 1.00 89.62 304 PRO A C 1
ATOM 2431 O O . PRO A 1 304 ? -21.228 2.198 2.985 1.00 89.62 304 PRO A O 1
ATOM 2434 N N . GLU A 1 305 ? -21.920 3.454 1.259 1.00 94.50 305 GLU A N 1
ATOM 2435 C CA . GLU A 1 305 ? -22.645 2.375 0.563 1.00 94.50 305 GLU A CA 1
ATOM 2436 C C . GLU A 1 305 ? -21.953 1.887 -0.717 1.00 94.50 305 GLU A C 1
ATOM 2438 O O . GLU A 1 305 ? -22.216 0.774 -1.167 1.00 94.50 305 GLU A O 1
ATOM 2443 N N . HIS A 1 306 ? -21.083 2.706 -1.315 1.00 97.38 306 HIS A N 1
ATOM 2444 C CA . HIS A 1 306 ? -20.366 2.387 -2.550 1.00 97.38 306 HIS A CA 1
ATOM 2445 C C . HIS A 1 306 ? -19.174 3.334 -2.736 1.00 97.38 306 HIS A C 1
ATOM 2447 O O . HIS A 1 306 ? -19.339 4.554 -2.680 1.00 97.38 306 HIS A O 1
ATOM 2453 N N . VAL A 1 307 ? -17.993 2.779 -3.007 1.00 97.38 307 VAL A N 1
ATOM 2454 C CA . VAL A 1 307 ? -16.748 3.519 -3.249 1.00 97.38 307 VAL A CA 1
ATOM 2455 C C . VAL A 1 307 ? -16.369 3.395 -4.730 1.00 97.38 307 VAL A C 1
ATOM 2457 O O . VAL A 1 307 ? -15.934 2.319 -5.145 1.00 97.38 307 VAL A O 1
ATOM 2460 N N . PRO A 1 308 ? -16.493 4.460 -5.545 1.00 96.62 308 PRO A N 1
ATOM 2461 C CA . PRO A 1 308 ? -16.146 4.399 -6.963 1.00 96.62 308 PRO A CA 1
ATOM 2462 C C . PRO A 1 308 ? -14.655 4.128 -7.181 1.00 96.62 308 PRO A C 1
ATOM 2464 O O . PRO A 1 308 ? -13.814 4.706 -6.489 1.00 96.62 308 PRO A O 1
ATOM 2467 N N . VAL A 1 309 ? -14.326 3.320 -8.191 1.00 94.44 309 VAL A N 1
ATOM 2468 C CA . VAL A 1 309 ? -12.961 2.938 -8.596 1.00 94.44 309 VAL A CA 1
ATOM 2469 C C . VAL A 1 309 ? -12.246 2.088 -7.547 1.00 94.44 309 VAL A C 1
ATOM 2471 O O . VAL A 1 309 ? -11.979 0.921 -7.807 1.00 94.44 309 VAL A O 1
ATOM 2474 N N . LEU A 1 310 ? -11.949 2.631 -6.362 1.00 95.81 310 LEU A N 1
ATOM 2475 C CA . LEU A 1 310 ? -11.212 1.914 -5.316 1.00 95.81 310 LEU A CA 1
ATOM 2476 C C . LEU A 1 310 ? -12.013 0.744 -4.739 1.00 95.81 310 LEU A C 1
ATOM 2478 O O . LEU A 1 310 ? -11.436 -0.299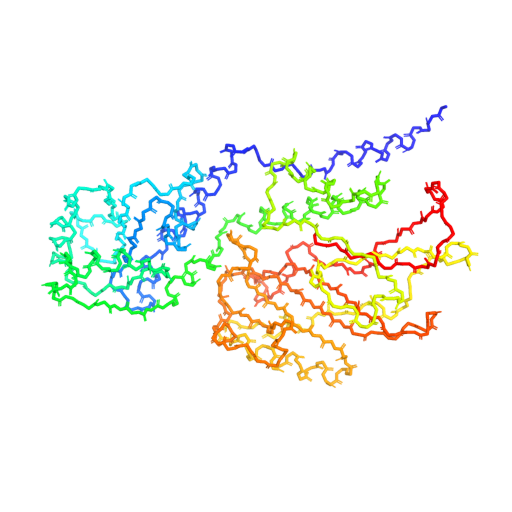 -4.456 1.00 95.81 310 LEU A O 1
ATOM 2482 N N . GLY A 1 311 ? -13.333 0.877 -4.596 1.00 97.44 311 GLY A N 1
ATOM 2483 C CA . GLY A 1 311 ? -14.185 -0.236 -4.174 1.00 97.44 311 GLY A CA 1
ATOM 2484 C C . GLY A 1 311 ? -14.458 -1.253 -5.278 1.00 97.44 311 GLY A C 1
ATOM 2485 O O . GLY A 1 311 ? -14.905 -2.355 -4.983 1.00 97.44 311 GLY A O 1
ATOM 2486 N N . ASP A 1 312 ? -14.166 -0.928 -6.537 1.00 97.81 312 ASP A N 1
ATOM 2487 C CA . ASP A 1 312 ? -14.328 -1.846 -7.670 1.00 97.81 312 ASP A CA 1
ATOM 2488 C C . ASP A 1 312 ? -13.077 -2.717 -7.893 1.00 97.81 312 ASP A C 1
ATOM 2490 O O . ASP A 1 312 ? -13.114 -3.685 -8.655 1.00 97.81 312 ASP A O 1
ATOM 2494 N N . LEU A 1 313 ? -11.973 -2.411 -7.201 1.00 97.88 313 LEU A N 1
ATOM 2495 C CA . LEU A 1 313 ? -10.775 -3.248 -7.175 1.00 97.88 313 LEU A CA 1
ATOM 2496 C C . LEU A 1 313 ? -11.038 -4.545 -6.386 1.00 97.88 313 LEU A C 1
ATOM 2498 O O . LEU A 1 313 ? -11.768 -4.523 -5.389 1.00 97.88 313 LEU A O 1
ATOM 2502 N N . PRO A 1 314 ? -10.437 -5.679 -6.792 1.00 97.69 314 PRO A N 1
ATOM 2503 C CA . PRO A 1 314 ? -10.582 -6.947 -6.088 1.00 97.69 314 PRO A CA 1
ATOM 2504 C C . PRO A 1 314 ? -9.746 -6.987 -4.803 1.00 97.69 314 PRO A C 1
ATOM 2506 O O . PRO A 1 314 ? -8.632 -6.465 -4.749 1.00 97.69 314 PRO A O 1
ATOM 2509 N N . VAL A 1 315 ? -10.233 -7.705 -3.793 1.00 96.94 315 VAL A N 1
ATOM 2510 C CA . VAL A 1 315 ? -9.438 -8.119 -2.633 1.00 96.94 315 VAL A CA 1
ATOM 2511 C C . VAL A 1 315 ? -8.349 -9.084 -3.116 1.00 96.94 315 VAL A C 1
ATOM 2513 O O . VAL A 1 315 ? -8.633 -10.188 -3.594 1.00 96.94 315 VAL A O 1
ATOM 2516 N N . LEU A 1 316 ? -7.095 -8.646 -3.022 1.00 95.00 316 LEU A N 1
ATOM 2517 C CA . LEU A 1 316 ? -5.918 -9.361 -3.517 1.00 95.00 316 LEU A CA 1
ATOM 2518 C C . LEU A 1 316 ? -5.348 -10.345 -2.472 1.00 95.00 316 LEU A C 1
ATOM 2520 O O . LEU A 1 316 ? -5.594 -10.199 -1.273 1.00 95.00 316 LEU A O 1
ATOM 2524 N N . PRO A 1 317 ? -4.597 -11.380 -2.899 1.00 92.19 317 PRO A N 1
ATOM 2525 C CA . PRO A 1 317 ? -3.802 -12.193 -1.985 1.00 92.19 317 PRO A CA 1
ATOM 2526 C C . PRO A 1 317 ? -2.632 -11.381 -1.420 1.00 92.19 317 PRO A C 1
ATOM 2528 O O . PRO A 1 317 ? -2.179 -10.417 -2.030 1.00 92.19 317 PRO A O 1
ATOM 2531 N N . ASN A 1 318 ? -2.108 -11.821 -0.277 1.00 90.94 318 ASN A N 1
ATOM 2532 C CA . ASN A 1 318 ? -0.890 -11.292 0.342 1.00 90.94 318 ASN A CA 1
ATOM 2533 C C . ASN A 1 318 ? -0.924 -9.778 0.595 1.00 90.94 318 ASN A C 1
ATOM 2535 O O . ASN A 1 318 ? 0.105 -9.125 0.559 1.00 90.94 318 ASN A O 1
ATOM 2539 N N . THR A 1 319 ? -2.097 -9.221 0.884 1.00 93.75 319 THR A N 1
ATOM 2540 C CA . THR A 1 319 ? -2.284 -7.825 1.306 1.00 93.75 319 THR A CA 1
ATOM 2541 C C . THR A 1 319 ? -2.656 -7.754 2.786 1.00 93.75 319 THR A C 1
ATOM 2543 O O . THR A 1 319 ? -3.337 -8.653 3.290 1.00 93.75 319 THR A O 1
ATOM 2546 N N . PHE A 1 320 ? -2.295 -6.665 3.462 1.00 95.25 320 PHE A N 1
ATOM 2547 C CA . PHE A 1 320 ? -2.802 -6.327 4.799 1.00 95.25 320 PHE A CA 1
ATOM 2548 C C . PHE A 1 320 ? -3.827 -5.185 4.691 1.00 95.25 320 PHE A C 1
ATOM 2550 O O . PHE A 1 320 ? -3.763 -4.406 3.739 1.00 95.25 320 PHE A O 1
ATOM 2557 N N . TYR A 1 321 ? -4.764 -5.099 5.639 1.00 95.00 321 TYR A N 1
ATOM 2558 C CA . TYR A 1 321 ? -5.846 -4.106 5.678 1.00 95.00 321 TYR A CA 1
ATOM 2559 C C . TYR A 1 321 ? -5.948 -3.429 7.046 1.00 95.00 321 TYR A C 1
ATOM 2561 O O . TYR A 1 321 ? -5.900 -4.123 8.059 1.00 95.00 321 TYR A O 1
ATOM 2569 N N . GLY A 1 322 ? -6.162 -2.114 7.062 1.00 92.19 322 GLY A N 1
ATOM 2570 C CA . GLY A 1 322 ? -6.733 -1.413 8.209 1.00 92.19 322 GLY A CA 1
ATOM 2571 C C . GLY A 1 322 ? -8.238 -1.667 8.233 1.00 92.19 322 GLY A C 1
ATOM 2572 O O . GLY A 1 322 ? -8.898 -1.572 7.193 1.00 92.19 322 GLY A O 1
ATOM 2573 N N . ILE A 1 323 ? -8.771 -2.066 9.387 1.00 89.81 323 ILE A N 1
ATOM 2574 C CA . ILE A 1 323 ? -10.187 -2.391 9.594 1.00 89.81 323 ILE A CA 1
ATOM 2575 C C . ILE A 1 323 ? -10.784 -1.313 10.508 1.00 89.81 323 ILE A C 1
ATOM 2577 O O . ILE A 1 323 ? -10.926 -1.540 11.704 1.00 89.81 323 ILE A O 1
ATOM 2581 N N . GLU A 1 324 ? -11.082 -0.133 9.950 1.00 86.44 324 GLU A N 1
ATOM 2582 C CA . GLU A 1 324 ? -11.653 1.027 10.655 1.00 86.44 324 GLU A CA 1
ATOM 2583 C C . GLU A 1 324 ? -13.192 0.946 10.700 1.00 86.44 324 GLU A C 1
ATOM 2585 O O . GLU A 1 324 ? -13.919 1.324 9.775 1.00 86.44 324 GLU A O 1
ATOM 2590 N N . LEU A 1 325 ? -13.731 0.428 11.797 1.00 83.69 325 LEU A N 1
ATOM 2591 C CA . LEU A 1 325 ? -15.169 0.254 11.981 1.00 83.69 325 LEU A CA 1
ATOM 2592 C C . LEU A 1 325 ? -15.702 1.235 13.014 1.00 83.69 325 LEU A C 1
ATOM 2594 O O . LEU A 1 325 ? -15.023 1.573 13.983 1.00 83.69 325 LEU A O 1
ATOM 2598 N N . TYR A 1 326 ? -16.972 1.617 12.881 1.00 79.19 326 TYR A N 1
ATOM 2599 C CA . TYR A 1 326 ? -17.700 2.103 14.045 1.00 79.19 326 TYR A CA 1
ATOM 2600 C C . TYR A 1 326 ? -19.146 1.635 14.118 1.00 79.19 326 TYR A C 1
ATOM 2602 O O . TYR A 1 326 ? -19.825 1.486 13.104 1.00 79.19 326 TYR A O 1
ATOM 2610 N N . ALA A 1 327 ? -19.637 1.489 15.346 1.00 81.38 327 ALA A N 1
ATOM 2611 C CA . ALA A 1 327 ? -21.036 1.239 15.668 1.00 81.38 327 ALA A CA 1
ATOM 2612 C C . ALA A 1 327 ? -21.601 2.365 16.548 1.00 81.38 327 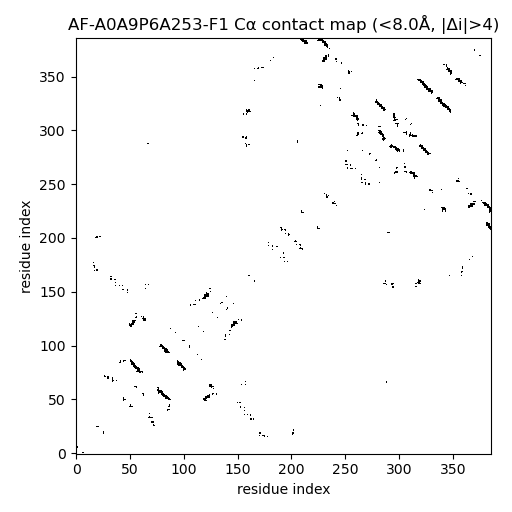ALA A C 1
ATOM 2614 O O . ALA A 1 327 ? -20.896 2.952 17.368 1.00 81.38 327 ALA A O 1
ATOM 2615 N N . TYR A 1 328 ? -22.885 2.669 16.400 1.00 80.62 328 TYR A N 1
ATOM 2616 C CA . TYR A 1 328 ? -23.623 3.536 17.312 1.00 80.62 328 TYR A CA 1
ATOM 2617 C C . TYR A 1 328 ? -24.269 2.696 18.414 1.00 80.62 328 TYR A C 1
ATOM 2619 O O . TYR A 1 328 ? -25.000 1.752 18.118 1.00 80.62 328 TYR A O 1
ATOM 2627 N N . HIS A 1 329 ? -24.055 3.072 19.675 1.00 78.25 329 HIS A N 1
ATOM 2628 C CA . HIS A 1 329 ? -24.684 2.419 20.822 1.00 78.25 329 HIS A CA 1
ATOM 2629 C C . HIS A 1 329 ? -25.287 3.445 21.789 1.00 78.25 329 HIS A C 1
ATOM 2631 O O . HIS A 1 329 ? -24.674 4.473 22.085 1.00 78.25 329 HIS A O 1
ATOM 2637 N N . PHE A 1 330 ? -26.491 3.166 22.294 1.00 78.94 330 PHE A N 1
ATOM 2638 C CA . PHE A 1 330 ? -27.158 4.000 23.294 1.00 78.94 330 PHE A CA 1
ATOM 2639 C C . PHE A 1 330 ? -26.666 3.660 24.704 1.00 78.94 330 PHE A C 1
ATOM 2641 O O . PHE A 1 330 ? -26.956 2.587 25.226 1.00 78.94 330 PHE A O 1
ATOM 2648 N N . VAL A 1 331 ? -25.941 4.584 25.329 1.00 73.25 331 VAL A N 1
ATOM 2649 C CA . VAL A 1 331 ? -25.432 4.446 26.696 1.00 73.25 331 VAL A CA 1
ATOM 2650 C C . VAL A 1 331 ? -26.471 5.018 27.657 1.00 73.25 331 VAL A C 1
ATOM 2652 O O . VAL A 1 331 ? -26.714 6.227 27.690 1.00 73.25 331 VAL A O 1
ATOM 2655 N N . ALA A 1 332 ? -27.109 4.140 28.432 1.00 71.38 332 ALA A N 1
ATOM 2656 C CA . ALA A 1 332 ? -28.223 4.499 29.309 1.00 71.38 332 ALA A CA 1
ATOM 2657 C C . ALA A 1 332 ? -27.792 5.414 30.468 1.00 71.38 332 ALA A C 1
ATOM 2659 O O . ALA A 1 332 ? -28.560 6.274 30.893 1.00 71.38 332 ALA A O 1
ATOM 2660 N N . GLU A 1 333 ? -26.556 5.257 30.937 1.00 67.12 333 GLU A N 1
ATOM 2661 C CA . GLU A 1 333 ? -25.934 6.023 32.016 1.00 67.12 333 GLU A CA 1
ATOM 2662 C C . GLU A 1 333 ? -25.730 7.500 31.633 1.00 67.12 333 GLU A C 1
ATOM 2664 O O . GLU A 1 333 ? -25.976 8.388 32.448 1.00 67.12 333 GLU A O 1
ATOM 2669 N N . GLY A 1 334 ? -25.342 7.767 30.379 1.00 66.62 334 GLY A N 1
ATOM 2670 C CA . GLY A 1 334 ? -25.265 9.119 29.805 1.00 66.62 334 GLY A CA 1
ATOM 2671 C C . GLY A 1 334 ? -26.588 9.615 29.203 1.00 66.62 334 GLY A C 1
ATOM 2672 O O . GLY A 1 334 ? -26.747 10.811 28.957 1.00 66.62 334 GLY A O 1
ATOM 2673 N N . ASN A 1 335 ? -27.554 8.712 28.989 1.00 73.00 335 ASN A N 1
ATOM 2674 C CA . ASN A 1 335 ? -28.789 8.942 28.233 1.00 73.00 335 ASN A CA 1
ATOM 2675 C C . ASN A 1 335 ? -28.516 9.523 26.826 1.00 73.00 335 ASN A C 1
ATOM 2677 O O . ASN A 1 335 ? -29.177 10.457 26.368 1.00 73.00 335 ASN A O 1
ATOM 2681 N N . GLU A 1 336 ? -27.519 8.967 26.135 1.00 73.94 336 GLU A N 1
ATOM 2682 C CA . GLU A 1 336 ? -27.024 9.459 24.846 1.00 73.94 336 GLU A CA 1
ATOM 2683 C C . GLU A 1 336 ? -26.591 8.315 23.916 1.00 73.94 336 GLU A C 1
ATOM 2685 O O . GLU A 1 336 ? -26.343 7.195 24.356 1.00 73.94 336 GLU A O 1
ATOM 2690 N N . THR A 1 337 ? -26.521 8.573 22.606 1.00 76.62 337 THR A N 1
ATOM 2691 C CA . THR A 1 337 ? -25.999 7.597 21.631 1.00 76.62 337 THR A CA 1
ATOM 2692 C C . THR A 1 337 ? -24.572 7.963 21.263 1.00 76.62 337 THR A C 1
ATOM 2694 O O . THR A 1 337 ? -24.343 8.977 20.605 1.00 76.62 337 THR A O 1
ATOM 2697 N N . LEU A 1 338 ? -23.621 7.127 21.671 1.00 73.75 338 LEU A N 1
ATOM 2698 C CA . LEU A 1 338 ? -22.201 7.305 21.390 1.00 73.75 338 LEU A CA 1
ATOM 2699 C C . LEU A 1 338 ? -21.772 6.459 20.187 1.00 73.75 338 LEU A C 1
ATOM 2701 O O . LEU A 1 338 ? -22.414 5.471 19.828 1.00 73.75 338 LEU A O 1
ATOM 2705 N N . ARG A 1 339 ? -20.672 6.871 19.553 1.00 75.50 339 ARG A N 1
ATOM 2706 C CA . ARG A 1 339 ? -20.034 6.165 18.440 1.00 75.50 339 ARG A CA 1
ATOM 2707 C C . ARG A 1 339 ? -18.818 5.408 18.964 1.00 75.50 339 ARG A C 1
ATOM 2709 O O . ARG A 1 339 ? -17.878 6.037 19.441 1.00 75.50 339 ARG A O 1
ATOM 2716 N N . PHE A 1 340 ? -18.832 4.088 18.832 1.00 74.94 340 PHE A N 1
ATOM 2717 C CA . PHE A 1 340 ? -17.750 3.194 19.225 1.00 74.94 340 PHE A CA 1
ATOM 2718 C C . PHE A 1 340 ? -16.928 2.815 18.015 1.00 74.94 340 PHE A C 1
ATOM 2720 O O . PHE A 1 340 ? -17.450 2.196 17.097 1.00 74.94 340 PHE A O 1
ATOM 2727 N N . ARG A 1 341 ? -15.676 3.252 18.027 1.00 75.94 341 ARG A N 1
ATOM 2728 C CA . ARG A 1 341 ? -14.701 3.149 16.949 1.00 75.94 341 ARG A CA 1
ATOM 2729 C C . ARG A 1 341 ? -13.668 2.061 17.262 1.00 75.94 341 ARG A C 1
ATOM 2731 O O . ARG A 1 341 ? -13.319 1.880 18.431 1.00 75.94 341 ARG A O 1
ATOM 2738 N N . LEU A 1 342 ? -13.244 1.324 16.246 1.00 76.94 342 LEU A N 1
ATOM 2739 C CA . LEU A 1 342 ? -12.164 0.350 16.330 1.00 76.94 342 LEU A CA 1
ATOM 2740 C C . LEU A 1 342 ? -11.398 0.319 15.002 1.00 76.94 342 LEU A C 1
ATOM 2742 O O . LEU A 1 342 ? -11.985 -0.025 13.980 1.00 76.94 342 LEU A O 1
ATOM 2746 N N . GLU A 1 343 ? -10.098 0.602 15.041 1.00 82.88 343 GLU A N 1
ATOM 2747 C CA . GLU A 1 343 ? -9.135 0.328 13.976 1.00 82.88 343 GLU A CA 1
ATOM 2748 C C . GLU A 1 343 ? -8.224 -0.796 14.457 1.00 82.88 343 GLU A C 1
ATOM 2750 O O . GLU A 1 343 ? -7.542 -0.670 15.470 1.00 82.88 343 GLU A O 1
ATOM 2755 N N . GLU A 1 344 ? -8.213 -1.907 13.730 1.00 86.25 344 GLU A N 1
ATOM 2756 C CA . GLU A 1 344 ? -7.241 -2.977 13.934 1.00 86.25 344 GLU A CA 1
ATOM 2757 C C . GLU A 1 344 ? -6.760 -3.464 12.579 1.00 86.25 344 GLU A C 1
ATOM 2759 O O . GLU A 1 344 ? -7.503 -3.493 11.597 1.00 86.25 344 GLU A O 1
ATOM 2764 N N . ASN A 1 345 ? -5.508 -3.891 12.514 1.00 91.25 345 ASN A N 1
ATOM 2765 C CA . ASN A 1 345 ? -4.920 -4.305 11.252 1.00 91.25 345 ASN A CA 1
ATOM 2766 C C . ASN A 1 345 ? -5.090 -5.807 11.044 1.00 91.25 345 ASN A C 1
ATOM 2768 O O . ASN A 1 345 ? -4.739 -6.608 11.912 1.00 91.25 345 ASN A O 1
ATOM 2772 N N . ALA A 1 346 ? -5.584 -6.202 9.874 1.00 92.31 346 ALA A N 1
ATOM 2773 C CA . ALA A 1 346 ? -5.813 -7.584 9.487 1.00 92.31 346 ALA A CA 1
ATOM 2774 C C . ALA A 1 346 ? -4.900 -8.037 8.345 1.00 92.31 346 ALA A C 1
ATOM 2776 O O . ALA A 1 346 ? -4.558 -7.285 7.434 1.00 92.31 346 ALA A O 1
ATOM 2777 N N . HIS A 1 347 ? -4.555 -9.320 8.365 1.00 93.38 347 HIS A N 1
ATOM 2778 C CA . HIS A 1 347 ? -3.885 -10.013 7.275 1.00 93.38 347 HIS A CA 1
ATOM 2779 C C . HIS A 1 347 ? -4.678 -11.258 6.886 1.00 93.38 347 HIS A C 1
ATOM 2781 O O . HIS A 1 347 ? -5.435 -11.820 7.686 1.00 93.38 347 HIS A O 1
ATOM 2787 N N . ARG A 1 348 ? -4.473 -11.746 5.662 1.00 89.25 348 ARG A N 1
ATOM 2788 C CA . ARG A 1 348 ? -4.938 -13.082 5.297 1.00 89.25 348 ARG A CA 1
ATOM 2789 C C . ARG A 1 348 ? -3.933 -14.126 5.784 1.00 89.25 348 ARG A C 1
ATOM 2791 O O . ARG A 1 348 ? -2.762 -14.083 5.418 1.00 89.25 348 ARG A O 1
ATOM 2798 N N . SER A 1 349 ? -4.392 -15.084 6.582 1.00 80.19 349 SER A N 1
ATOM 2799 C CA . SER A 1 349 ? -3.608 -16.263 6.958 1.00 80.19 349 SER A CA 1
ATOM 2800 C C . SER A 1 349 ? -3.751 -17.325 5.867 1.00 80.19 349 SER A C 1
ATOM 2802 O O . SER A 1 349 ? -4.862 -17.786 5.594 1.00 80.19 349 SER A O 1
ATOM 2804 N N . GLU A 1 350 ? -2.640 -17.717 5.236 1.00 75.94 350 GLU A N 1
ATOM 2805 C CA . GLU A 1 350 ? -2.647 -18.778 4.220 1.00 75.94 350 GLU A CA 1
ATOM 2806 C C . GLU A 1 350 ? -3.053 -20.131 4.815 1.00 75.94 350 GLU A C 1
ATOM 2808 O O . GLU A 1 350 ? -3.974 -20.764 4.301 1.00 75.94 350 GLU A O 1
ATOM 2813 N N . GLU A 1 351 ? -2.443 -20.519 5.943 1.00 72.94 351 GLU A N 1
ATOM 2814 C CA . GLU A 1 351 ? -2.747 -21.750 6.692 1.00 72.94 351 GLU A CA 1
ATOM 2815 C C . GLU A 1 351 ? -4.244 -21.875 7.018 1.00 72.94 351 GLU A C 1
ATOM 2817 O O . GLU A 1 351 ? -4.847 -22.934 6.857 1.00 72.94 351 GLU A O 1
ATOM 2822 N N . ALA A 1 352 ? -4.860 -20.778 7.466 1.00 70.69 352 ALA A N 1
ATOM 2823 C CA . ALA A 1 352 ? -6.254 -20.767 7.892 1.00 70.69 352 ALA A CA 1
ATOM 2824 C C . ALA A 1 352 ? -7.253 -20.504 6.757 1.00 70.69 352 ALA A C 1
ATOM 2826 O O . ALA A 1 352 ? -8.461 -20.548 6.992 1.00 70.69 352 ALA A O 1
ATOM 2827 N N . GLY A 1 353 ? -6.772 -20.120 5.572 1.00 81.25 353 GLY A N 1
ATOM 2828 C CA . GLY A 1 353 ? -7.585 -19.681 4.438 1.00 81.25 353 GLY A CA 1
ATOM 2829 C C . GLY A 1 353 ? -8.380 -18.378 4.640 1.00 81.25 353 GLY A C 1
ATOM 2830 O O . GLY A 1 353 ? -9.023 -17.932 3.685 1.00 81.25 353 GLY A O 1
ATOM 2831 N N . LYS A 1 354 ? -8.328 -17.763 5.831 1.00 87.44 354 LYS A N 1
ATOM 2832 C CA . LYS A 1 354 ? -9.188 -16.652 6.275 1.00 87.44 354 LYS A CA 1
ATOM 2833 C C . LYS A 1 354 ? -8.404 -15.438 6.775 1.00 87.44 354 LYS A C 1
ATOM 2835 O O . LYS A 1 354 ? -7.220 -15.541 7.099 1.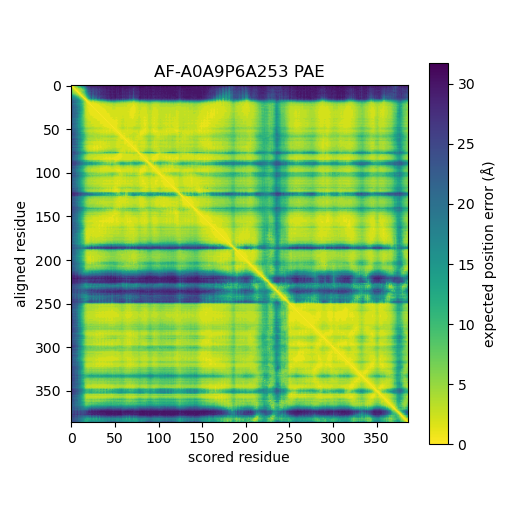00 87.44 354 LYS A O 1
ATOM 2840 N N . TRP A 1 355 ? -9.092 -14.307 6.885 1.00 91.94 355 TRP A N 1
ATOM 2841 C CA . TRP A 1 355 ? -8.556 -13.101 7.510 1.00 91.94 355 TRP A CA 1
ATOM 2842 C C . TRP A 1 355 ? -8.494 -13.231 9.031 1.00 91.94 355 TRP A C 1
ATOM 2844 O O . TRP A 1 355 ? -9.278 -13.959 9.650 1.00 91.94 355 TRP A O 1
ATOM 2854 N N . ARG A 1 356 ? -7.502 -12.567 9.618 1.00 89.62 356 ARG A N 1
ATOM 2855 C CA . ARG A 1 356 ? -7.244 -12.485 11.057 1.00 89.62 356 ARG A CA 1
ATOM 2856 C C . ARG A 1 356 ? -6.613 -11.130 11.351 1.00 89.62 356 ARG A C 1
ATOM 2858 O O . ARG A 1 356 ? -5.850 -10.635 10.524 1.00 89.62 356 ARG A O 1
ATOM 2865 N N . PHE A 1 357 ? -6.866 -10.568 12.528 1.00 89.19 357 PHE A N 1
ATOM 2866 C CA . PHE A 1 357 ? -6.045 -9.460 13.011 1.00 89.19 357 PHE A CA 1
ATOM 2867 C C . PHE A 1 357 ? -4.589 -9.904 13.158 1.00 89.19 357 PHE A C 1
ATOM 2869 O O . PHE A 1 357 ? -4.326 -11.052 13.517 1.00 89.19 357 PHE A O 1
ATOM 2876 N N . VAL A 1 358 ? -3.660 -8.997 12.864 1.00 89.44 358 VAL A N 1
ATOM 2877 C CA . VAL A 1 358 ? -2.215 -9.236 12.933 1.00 89.44 358 VAL A CA 1
ATOM 2878 C C . VAL A 1 358 ? -1.808 -9.502 14.379 1.00 89.44 358 VAL A C 1
ATOM 2880 O O . VAL A 1 358 ? -1.251 -10.556 14.665 1.00 89.44 358 VAL A O 1
ATOM 2883 N N . ARG A 1 359 ? -2.134 -8.576 15.289 1.00 85.44 359 ARG A N 1
ATOM 2884 C CA . ARG A 1 359 ? -1.809 -8.662 16.721 1.00 85.44 359 ARG A CA 1
ATOM 2885 C C . ARG A 1 359 ? -2.973 -9.175 17.584 1.00 85.44 359 ARG A C 1
ATOM 2887 O O . ARG A 1 359 ? -2.764 -9.726 18.661 1.00 85.44 359 ARG A O 1
ATOM 2894 N N . GLY A 1 360 ? -4.207 -9.000 17.119 1.00 82.19 360 GLY A N 1
ATOM 2895 C CA . GLY A 1 360 ? -5.442 -9.201 17.884 1.00 82.19 360 GLY A CA 1
ATOM 2896 C C . GLY A 1 360 ? -6.348 -7.979 17.744 1.00 82.19 360 GLY A C 1
ATOM 2897 O O . GLY A 1 360 ? -6.065 -7.121 16.916 1.00 82.19 360 GLY A O 1
ATOM 2898 N N . ARG A 1 361 ? -7.416 -7.894 18.544 1.00 77.44 361 ARG A N 1
ATOM 2899 C CA . ARG A 1 361 ? -8.280 -6.706 18.601 1.00 77.44 361 ARG A CA 1
ATOM 2900 C C . ARG A 1 361 ? -8.482 -6.201 20.021 1.00 77.44 361 ARG A C 1
ATOM 2902 O O . ARG A 1 361 ? -8.327 -6.951 20.987 1.00 77.44 361 ARG A O 1
ATOM 2909 N N . GLN A 1 362 ? -8.891 -4.948 20.152 1.00 74.88 362 GLN A N 1
ATOM 2910 C CA . GLN A 1 362 ? -9.310 -4.361 21.411 1.00 74.88 362 GLN A CA 1
ATOM 2911 C C . GLN A 1 362 ? -10.646 -4.949 21.903 1.00 74.88 362 GLN A C 1
ATOM 2913 O O . GLN A 1 362 ? -11.727 -4.464 21.595 1.00 74.88 362 GLN A O 1
ATOM 2918 N N . GLU A 1 363 ? -10.563 -5.980 22.748 1.00 73.44 363 GLU A N 1
ATOM 2919 C CA . GLU A 1 363 ? -11.725 -6.627 23.389 1.00 73.44 363 GLU A CA 1
ATOM 2920 C C . GLU A 1 363 ? -12.251 -5.884 24.637 1.00 73.44 363 GLU A C 1
ATOM 2922 O O . GLU A 1 363 ? -13.264 -6.267 25.222 1.00 73.44 363 GLU A O 1
ATOM 2927 N N . ARG A 1 364 ? -11.549 -4.837 25.094 1.00 70.94 364 ARG A N 1
ATOM 2928 C CA . ARG A 1 364 ? -11.897 -4.051 26.290 1.00 70.94 364 ARG A CA 1
ATOM 2929 C C . ARG A 1 364 ? -11.452 -2.600 26.156 1.00 70.94 364 ARG A C 1
ATOM 2931 O O . ARG A 1 364 ? -10.383 -2.319 25.619 1.00 70.94 364 ARG A O 1
ATOM 2938 N N . LEU A 1 365 ? -12.220 -1.672 26.715 1.00 72.19 365 LEU A N 1
ATOM 2939 C CA . LEU A 1 365 ? -11.837 -0.260 26.766 1.00 72.19 365 LEU A CA 1
ATOM 2940 C C . LEU A 1 365 ? -10.658 -0.028 27.724 1.00 72.19 365 LEU A C 1
ATOM 2942 O O . LEU A 1 365 ? -10.560 -0.651 28.785 1.00 72.19 365 LEU A O 1
ATOM 2946 N N . HIS A 1 366 ? -9.764 0.896 27.368 1.00 69.88 366 HIS A N 1
ATOM 2947 C CA . HIS A 1 366 ? -8.685 1.322 28.259 1.00 69.88 366 HIS A CA 1
ATOM 2948 C C . HIS A 1 366 ? -9.246 2.241 29.352 1.00 69.88 366 HIS A C 1
ATOM 2950 O O . HIS A 1 366 ? -9.622 3.379 29.083 1.00 69.88 366 HIS A O 1
ATOM 2956 N N . ILE A 1 367 ? -9.315 1.747 30.588 1.00 67.94 367 ILE A N 1
ATOM 2957 C CA . ILE A 1 367 ? -9.928 2.473 31.707 1.00 67.94 367 ILE A CA 1
ATOM 2958 C C . ILE A 1 367 ? -8.925 3.444 32.353 1.00 67.94 367 ILE A C 1
ATOM 2960 O O . ILE A 1 367 ? -7.883 3.035 32.870 1.00 67.94 367 ILE A O 1
ATOM 2964 N N . ILE A 1 368 ? -9.269 4.732 32.379 1.00 66.62 368 ILE A N 1
ATOM 2965 C CA . ILE A 1 368 ? -8.464 5.816 32.950 1.00 66.62 368 ILE A CA 1
ATOM 2966 C C . ILE A 1 368 ? -9.118 6.298 34.251 1.00 66.62 368 ILE A C 1
ATOM 2968 O O . ILE A 1 368 ? -10.226 6.826 34.260 1.00 66.62 368 ILE A O 1
ATOM 2972 N N . ASP A 1 369 ? -8.405 6.150 35.366 1.00 63.19 369 ASP A N 1
ATOM 2973 C CA . ASP A 1 369 ? -8.832 6.633 36.683 1.00 63.19 369 ASP A CA 1
ATOM 2974 C C . ASP A 1 369 ? -8.248 8.038 36.950 1.00 63.19 369 ASP A C 1
ATOM 2976 O O . ASP A 1 369 ? -7.036 8.162 37.186 1.00 63.19 369 ASP A O 1
ATOM 2980 N N . PRO A 1 370 ? -9.070 9.107 36.950 1.00 55.94 370 PRO A N 1
ATOM 2981 C CA . PRO A 1 370 ? -8.581 10.466 37.146 1.00 55.94 370 PRO A CA 1
ATOM 2982 C C . PRO A 1 370 ? -8.110 10.737 38.583 1.00 55.94 370 PRO A C 1
ATOM 2984 O O . PRO A 1 370 ? -7.335 11.670 38.780 1.00 55.94 370 PRO A O 1
ATOM 2987 N N . THR A 1 371 ? -8.495 9.936 39.589 1.00 56.53 371 THR A N 1
ATOM 2988 C CA . THR A 1 371 ? -8.099 10.162 41.000 1.00 56.53 371 THR A CA 1
ATOM 2989 C C . THR A 1 371 ? -6.635 9.829 41.270 1.00 56.53 371 THR A C 1
ATOM 2991 O O . THR A 1 371 ? -6.032 10.372 42.199 1.00 56.53 371 THR A O 1
ATOM 2994 N N . LYS A 1 372 ? -6.025 9.000 40.413 1.00 56.91 372 LYS A N 1
ATOM 2995 C CA . LYS A 1 372 ? -4.578 8.734 40.413 1.00 56.91 372 LYS A CA 1
ATOM 2996 C C . LYS A 1 372 ? -3.759 9.908 39.866 1.00 56.91 372 LYS A C 1
ATOM 2998 O O . LYS A 1 372 ? -2.542 9.932 40.047 1.00 56.91 372 LYS A O 1
ATOM 3003 N N . ARG A 1 373 ? -4.401 10.910 39.249 1.00 53.44 373 ARG A N 1
ATOM 3004 C CA . ARG A 1 373 ? -3.793 12.194 38.870 1.00 53.44 373 ARG A CA 1
ATOM 3005 C C . ARG A 1 373 ? -4.359 13.329 39.737 1.00 53.44 373 ARG A C 1
ATOM 3007 O O . ARG A 1 373 ? -5.448 13.255 40.299 1.00 53.44 373 ARG A O 1
ATOM 3014 N N . ARG A 1 374 ? -3.598 14.413 39.913 1.00 41.22 374 ARG A N 1
ATOM 3015 C CA . ARG A 1 374 ? -4.030 15.525 40.778 1.00 41.22 374 ARG A CA 1
ATOM 3016 C C . ARG A 1 374 ? -5.097 16.386 40.097 1.00 41.22 374 ARG A C 1
ATOM 3018 O O . ARG A 1 374 ? -4.750 17.178 39.234 1.00 41.22 374 ARG A O 1
ATOM 3025 N N . ARG A 1 375 ? -6.320 16.325 40.644 1.00 43.94 375 ARG A N 1
ATOM 3026 C CA . ARG A 1 375 ? -7.468 17.231 40.422 1.00 43.94 375 ARG A CA 1
ATOM 3027 C C . ARG A 1 375 ? -7.970 17.316 38.976 1.00 43.94 375 ARG A C 1
ATOM 3029 O O . ARG A 1 375 ? -7.405 18.064 38.200 1.00 43.94 375 ARG A O 1
ATOM 3036 N N . HIS A 1 376 ? -9.144 16.746 38.713 1.00 44.00 376 HIS A N 1
ATOM 3037 C CA . HIS A 1 376 ? -10.257 17.458 38.067 1.00 44.00 376 HIS A CA 1
ATOM 3038 C C . HIS A 1 376 ? -11.580 16.770 38.436 1.00 44.00 376 HIS A C 1
ATOM 3040 O O . HIS A 1 376 ? -11.640 15.550 38.537 1.00 44.00 376 HIS A O 1
ATOM 3046 N N . THR A 1 377 ? -12.629 17.560 38.664 1.00 41.56 377 THR A N 1
ATOM 3047 C CA . THR A 1 377 ? -14.019 17.088 38.736 1.00 41.56 377 THR A CA 1
ATOM 3048 C C . THR A 1 377 ? -14.590 17.146 37.325 1.00 41.56 377 THR A C 1
ATOM 3050 O O . THR A 1 377 ? -15.031 18.210 36.887 1.00 41.56 377 THR A O 1
ATOM 3053 N N . ALA A 1 378 ? -14.513 16.038 36.598 1.00 48.53 378 ALA A N 1
ATOM 3054 C CA . ALA A 1 378 ? -15.048 15.908 35.250 1.00 48.53 378 ALA A CA 1
ATOM 3055 C C . ALA A 1 378 ? -16.052 14.750 35.205 1.00 48.53 378 ALA A C 1
ATOM 3057 O O . ALA A 1 378 ? -15.934 13.797 35.973 1.00 48.53 378 ALA A O 1
ATOM 3058 N N . ARG A 1 379 ? -17.024 14.865 34.296 1.00 51.53 379 ARG A N 1
ATOM 3059 C CA . ARG A 1 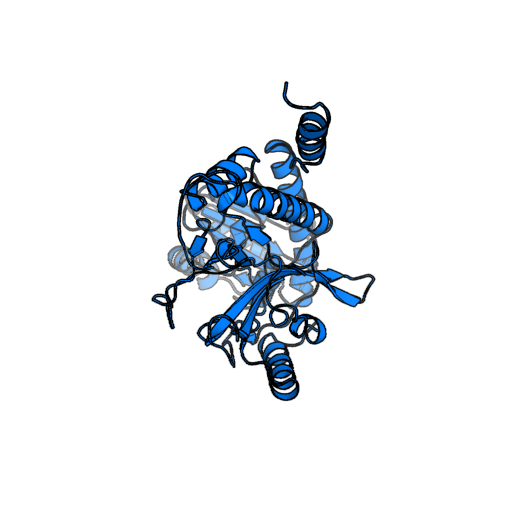379 ? -17.870 13.752 33.839 1.00 51.53 379 ARG A CA 1
ATOM 3060 C C . ARG A 1 379 ? -16.999 12.622 33.261 1.00 51.53 379 ARG A C 1
ATOM 3062 O O . ARG A 1 379 ? -15.827 12.884 32.970 1.00 51.53 379 ARG A O 1
ATOM 3069 N N . PRO A 1 380 ? -17.532 11.401 33.073 1.00 51.47 380 PRO A N 1
ATOM 3070 C CA . PRO A 1 380 ? -16.809 10.401 32.302 1.00 51.47 380 PRO A CA 1
ATOM 3071 C C . PRO A 1 380 ? -16.593 10.928 30.879 1.00 51.47 380 PRO A C 1
ATOM 3073 O O . PRO A 1 380 ? -17.420 11.668 30.343 1.00 51.47 380 PRO A O 1
ATOM 3076 N N . LEU A 1 381 ? -15.438 10.611 30.302 1.00 58.34 381 LEU A N 1
ATOM 3077 C CA . LEU A 1 381 ? -14.997 11.131 29.008 1.00 58.34 381 LEU A CA 1
ATOM 3078 C C . LEU A 1 381 ? -14.376 10.002 28.199 1.00 58.34 381 LEU A C 1
ATOM 3080 O O . LEU A 1 381 ? -13.524 9.264 28.694 1.00 58.34 381 LEU A O 1
ATOM 3084 N N . LEU A 1 382 ? -14.778 9.900 26.941 1.00 60.06 382 LEU A N 1
ATOM 3085 C CA . LEU A 1 382 ? -14.229 8.935 25.999 1.00 60.06 382 LEU A CA 1
ATOM 3086 C C . LEU A 1 382 ? -13.020 9.581 25.311 1.00 60.06 382 LEU A C 1
ATOM 3088 O O . LEU A 1 382 ? -13.150 10.662 24.739 1.00 60.06 382 LEU A O 1
ATOM 3092 N N . ILE A 1 383 ? -11.844 8.962 25.394 1.00 60.91 383 ILE A N 1
ATOM 3093 C CA . ILE A 1 383 ? -10.661 9.378 24.633 1.00 60.91 383 ILE A CA 1
ATOM 3094 C C . ILE A 1 383 ? -10.533 8.475 23.411 1.00 60.91 383 ILE A C 1
ATOM 3096 O O . ILE A 1 383 ? -10.720 7.267 23.513 1.00 60.91 383 ILE A O 1
ATOM 3100 N N . GLN A 1 384 ? -10.178 9.068 22.280 1.00 57.91 384 GLN A N 1
ATOM 3101 C CA . GLN A 1 384 ? -9.916 8.392 21.015 1.00 57.91 384 GLN A CA 1
ATOM 3102 C C . GLN A 1 384 ? -8.481 8.747 20.555 1.00 57.91 384 GLN A C 1
ATOM 3104 O O . GLN A 1 384 ? -8.100 9.908 20.724 1.00 57.91 384 GLN A O 1
ATOM 3109 N N . ILE A 1 385 ? -7.683 7.792 20.051 1.00 58.72 385 ILE A N 1
ATOM 3110 C CA . ILE A 1 385 ? -6.258 7.926 19.663 1.00 58.72 385 ILE A CA 1
ATOM 3111 C C . ILE A 1 385 ? -5.924 7.264 18.293 1.00 58.72 385 ILE A C 1
ATOM 3113 O O . ILE A 1 385 ? -5.934 6.042 18.201 1.00 58.72 385 ILE A O 1
ATOM 3117 N N . GLN A 1 386 ? -5.502 8.038 17.278 1.00 60.66 386 GLN A N 1
ATOM 3118 C CA . GLN A 1 386 ? -4.604 7.569 16.185 1.00 60.66 386 GLN A CA 1
ATOM 3119 C C . GLN A 1 386 ? -3.144 7.787 16.573 1.00 60.66 386 GLN A C 1
ATOM 3121 O O . GLN A 1 386 ? -2.865 8.908 17.061 1.00 60.66 386 GLN A O 1
#

Secondary structure (DSSP, 8-state):
---HHHHHHHHHHHTT---PPPHHHHHHHHHHHHHHHHHHHHHHHHHHT-SEEEEEEBTTB--GGGGGTS-TT--S--SEEEEEEE----SSS-SSEEEEESSSTHHHHHHHHHHHHT--EEEPTT--HHHHHHHHHHTTTT-SS-EE--HHHHHHHHH---TTHHHHHHHHHHHHHHHHHHHHHH-S-HHHHHHHHHHHTT---SS---EEEE-GGGTT--SS----EEEE--GGGT--S--GGG----HHHHH--TT-BHHHHHHHHHHHHHHHT--EEEEEEEESSSSS-SS--B-BTTBSS--TTGGGSB--TT-EEEEEEEEEEEETTTTEEEEEEEEEEEEE-TTTSSEEESS----S-EEE-GGGSS------EEEEE-

Organism: Pleurotus eryngii (NCBI:txid5323)

Nearest PDB structures (foldseek):
  5xev-assembly1_A-2  TM=5.008E-01  e=1.411E-08  Deinococcus radiodurans R1 = ATCC 13939 = DSM 20539
  5yfg-assembly1_A  TM=4.405E-01  e=1.862E+00  Homo sapiens
  3fsd-assembly1_A-2  TM=4.638E-01  e=5.277E+00  Rhodospirillum rubrum ATCC 11170
  2i9w-assembly1_A  TM=2.564E-01  e=1.658E+00  Psychrobacter arcticus

Mean predicted aligned error: 9.05 Å

Solvent-accessible surface area (backbone atoms only — not comparable to full-atom values): 22236 Å² total; per-residue (Å²): 131,84,53,72,64,61,54,48,52,55,50,56,67,63,74,69,66,79,71,68,68,56,72,74,53,45,32,51,53,50,36,52,48,32,51,52,52,60,72,44,45,52,57,45,29,61,74,70,76,38,43,25,43,38,40,59,28,27,54,93,47,60,32,68,59,44,83,66,65,53,52,63,86,54,89,64,49,70,49,36,37,36,39,40,38,50,61,71,91,50,100,85,54,68,67,67,42,78,45,73,43,88,82,64,76,54,45,66,55,51,48,56,50,48,67,71,64,71,45,41,28,26,61,54,82,42,72,46,70,69,52,50,49,50,41,38,73,70,39,68,68,76,52,95,56,50,84,43,88,59,66,63,58,53,32,48,61,60,30,47,58,54,91,68,49,63,61,55,51,32,51,52,47,53,47,52,52,60,46,53,70,46,54,82,74,72,70,92,61,55,40,62,50,49,54,54,50,38,47,76,59,79,39,87,70,93,64,80,48,36,73,49,72,56,48,85,88,48,64,94,60,79,84,92,81,60,30,42,55,28,38,34,50,34,62,93,77,70,59,87,76,79,74,82,84,77,72,84,89,69,67,58,52,80,52,64,45,78,67,42,26,13,36,58,33,36,46,55,34,53,54,49,29,61,74,70,72,55,49,66,53,48,28,26,35,20,36,67,100,36,78,79,29,50,51,26,23,24,25,32,95,92,28,68,81,56,34,84,70,40,5,66,29,44,35,64,76,58,35,36,31,41,42,40,36,36,37,56,40,76,40,76,92,78,70,43,76,46,78,50,51,41,56,40,46,31,31,65,38,75,95,74,75,40,56,41,52,63,82,51,73,88,83,65,69,48,76,38,67,57,83,86,46,89,83,75,96,61,75,58,36,42,35,34,44,65

Sequence (386 aa):
MLTKIEAIAVLGCMLLLIVLPSLREQARILDEWKDARIRNIPNLLGKYGVDGWLMSQREHAEDVIWWSIKNATDFDAHRRTIILFHNKRSEKLPSPIKWVDNTGSAWPELTTTLETLQIDINFASGLQVGELNALQENIFGSWDGQLLNVPMLGIEYVATRVDGMLEYYHDLQEIVWATLERAFLTNTDLQWWFREKMQALNVTTWNQPRISVVVPESFPGWEGTDDHMAYILCTSEGEKDVPEGLKEGDIVLDYMHLGLTGNEVLTKSLERMKVENISGQIFCHPIGDWGHDAGAAIGITNLPEHVPVLGDLPVLPNTFYGIELYAYHFVAEGNETLRFRLEENAHRSEEAGKWRFVRGRQERLHIIDPTKRRRHTARPLLIQIQ

Foldseek 3Di:
DPDVVVVCVVVVLVVDQLFDDDLVVVLVVLQVFLVVLLVCLLVLCVVQVFFKEKEWAAWVGHFPLCLSNPRSPDPTDHGIKMWMAGNDDDPVQDGIDIDHDNPCPVLVVVQVVCVVSVTAYEYGDHDDPVNVVVCCVRPVVPHPHHHDHDHVSSLCSFQAGDPPPLVVVLSVVVNVVSLVLCLLPDDDPSQVVVQVSCVVSVHHDQDRKDKDKDDPVCVVPDDDDDDAKAKEDLVVVPDDFDDPQQFDDDQLQVQQAFFQFLLRSLQNSVVVCVVVVWAWAWWKAWPDSHRRGGFHTNADPVGRRDDPPNRRGGRHANIKMWTWIWTWDQDVVVRDIDIHIWTFMWHQDPVVNTIDTSNHTPRGHHYRYCVVPPDDNDDMIMMGID

pLDDT: mean 80.85, std 17.77, range [30.56, 98.69]